Protein 5ZK0 (pdb70)

Secondary structure (P-SEA, 3-state):
cccccccbbbbbbbbcccccccccaaaaaaaaaaaaaabbbbbbbccccccccccccccbbbbbbbbccccccaaaaaaaaaaaaccccccbbbbbbbccccccccccccccccccaaaaaaaaaaacccccbbbbbbbbccccaaaaaaccccccccccaaaaaaaaaaaaaaaaccaaaaaaaaaacccc/cccccccbbbbbbbbcccccccccaaaaaaaaaaaaaabbbbbbbccccccccccccccbbbbbbbbccccccaaaaaaaaaaaaccccccbbbbbbbccccccccccccccccccaaaaaaaaaaacccccbbbbcccccccccccaaaaaaaccccccccccaaaaaaaaaaaaaaacccaaaaaaaaaacccc

CATH classification: 3.40.50.1470

Organism: Vibrio cholerae serotype O1 (strain ATCC 39315 / El Tor Inaba N16961) (NCBI:txid243277)

Solvent-accessible surface area: 17073 Å² total

Nearest PDB structures (foldseek):
  5zk0-assembly1_A  TM=1.005E+00  e=2.566E-42  Vibrio cholerae O1 biovar El Tor str. N16961
  5zk0-assembly2_B  TM=9.963E-01  e=8.765E-40  Vibrio cholerae O1 biovar El Tor str. N16961
  5ekt-assembly1_A  TM=9.700E-01  e=1.535E-37  Vibrio cholerae O1 biovar El Tor str. N16961
  5ike-assembly1_A  TM=9.785E-01  e=1.970E-36  Vibrio cholerae O1 biovar El Tor str. N16961
  4p7b-assembly1_A  TM=9.782E-01  e=2.035E-31  Salmonella enterica subsp. enterica serovar Typhimurium str. LT2

Foldseek 3Di:
DPLQQAQEEEFEAEDDPLQPQFLFRLRVLLVVVLCVVQVHDWDDDVQLQFTKDWGQALNDTHIYTYHNLGQLQLQSSVLSVCVVVVNALSNYEYEGEDAPADQPAKAKDFFDDPNPRSSLVNNCVSNVNGRGHMYIYQYHYDDVCVVRRSDHDPPVSVVSVNNSVLLSVLVSCCNNPNDVVSNVVRVCRVPD/DPDQQAQEEEFEAEDDDLQPQFLFRLSVLLLVVLCVVQVHDWDDDVQLQFTKDWGDADNGIHIYTYHNCHQLQLQSSVLSVCVVVVHALSNYEYEGEAQPADQLAKAKDFFDDDNPRSSLVNNCVSNVNNRGHMYIYLYHYHDPDPVCVVCRRSDHDPPVSVVSVNNSVLLSVLVSCCVVPNDVVSNVVNVCRVVD

Radius of gyration: 23.36 Å; Cα contacts (8 Å, |Δi|>4)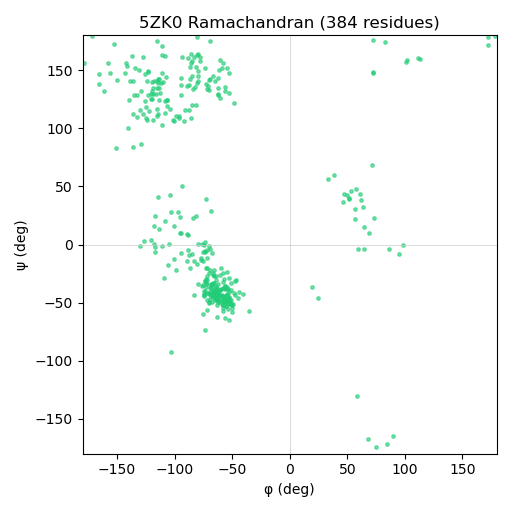: 849; chains: 2; bounding box: 41×72×65 Å

InterPro domains:
  IPR001328 Peptidyl-tRNA hydrolase [MF_00083] (5-184)
  IPR001328 Peptidyl-tRNA hydrolase [PF01195] (7-191)
  IPR001328 Peptidyl-tRNA hydrolase [PTHR17224] (5-188)
  IPR001328 Peptidyl-tRNA hydrolase [TIGR00447] (6-176)
  IPR001328 Peptidyl-tRNA hydrolase [cd00462] (7-179)
  IPR018171 Peptidyl-tRNA hydrolase, conserved site [PS01195] (18-31)
  IPR018171 Peptidyl-tRNA hydrolase, conserved site [PS01196] (112-122)
  IPR036416 Peptidyl-tRNA hydrolase superfamily [G3DSA:3.40.50.1470] (1-196)
  IPR036416 Peptidyl-tRNA hydrolase superfamily [SSF53178] (5-194)

Structure (mmCIF, N/CA/C/O backbone):
data_5ZK0
#
_entry.id   5ZK0
#
_cell.length_a   36.709
_cell.length_b   117.491
_cell.length_c   201.618
_cell.angle_alpha   90.00
_cell.angle_beta   90.00
_cell.angle_gamma   90.00
#
_symmetry.space_group_name_H-M   'C 2 2 21'
#
loop_
_entity.id
_entity.type
_entity.pdbx_description
1 polymer 'Peptidyl-tRNA hydrolase'
2 non-polymer 'SODIUM ION'
3 water water
#
loop_
_atom_site.group_PDB
_atom_site.id
_atom_site.type_symbol
_atom_site.label_atom_id
_atom_site.label_alt_id
_atom_site.label_comp_id
_atom_site.label_asym_id
_atom_site.label_entity_id
_atom_site.label_seq_id
_atom_site.pdbx_PDB_ins_code
_atom_site.Cartn_x
_atom_site.Cartn_y
_atom_site.Cartn_z
_atom_site.occupancy
_atom_site.B_iso_or_equiv
_atom_site.auth_seq_id
_atom_site.auth_comp_id
_atom_site.auth_asym_id
_atom_site.auth_atom_id
_atom_site.pdbx_PDB_model_num
ATOM 1 N N . MET A 1 3 ? 1.036 -25.812 8.507 1.00 67.91 1 MET A N 1
ATOM 2 C CA . MET A 1 3 ? 2.220 -24.932 8.248 1.00 70.02 1 MET A CA 1
ATOM 3 C C . MET A 1 3 ? 1.877 -23.774 7.296 1.00 72.92 1 MET A C 1
ATOM 4 O O . MET A 1 3 ? 2.243 -22.622 7.554 1.00 74.67 1 MET A O 1
ATOM 6 N N . VAL A 1 4 ? 1.186 -24.091 6.197 1.00 67.84 2 VAL A N 1
ATOM 7 C CA . VAL A 1 4 ? 0.791 -23.100 5.196 1.00 64.98 2 VAL A CA 1
ATOM 8 C C . VAL A 1 4 ? -0.716 -23.220 4.897 1.00 63.28 2 VAL A C 1
ATOM 9 O O . VAL A 1 4 ? -1.140 -23.902 3.953 1.00 64.69 2 VAL A O 1
ATOM 13 N N . SER A 1 5 ? -1.518 -22.539 5.708 1.00 56.89 3 SER A N 1
ATOM 14 C CA . SER A 1 5 ? -2.958 -22.482 5.496 1.00 53.99 3 SER A CA 1
ATOM 15 C C . SER A 1 5 ? -3.328 -21.618 4.273 1.00 50.04 3 SER A C 1
ATOM 16 O O . SER A 1 5 ? -4.486 -21.649 3.849 1.00 50.12 3 SER A O 1
ATOM 19 N N . GLN A 1 6 ? -2.384 -20.853 3.702 1.00 43.75 4 GLN A N 1
ATOM 20 C CA . GLN A 1 6 ? -2.681 -20.112 2.447 1.00 43.64 4 GLN A CA 1
ATOM 21 C C . GLN A 1 6 ? -1.564 -20.191 1.380 1.00 40.29 4 GLN A C 1
ATOM 22 O O . GLN A 1 6 ? -0.746 -19.273 1.275 1.00 43.55 4 GLN A O 1
ATOM 28 N N . PRO A 1 7 ? -1.541 -21.270 0.570 1.00 36.16 5 PRO A N 1
ATOM 29 C CA . PRO A 1 7 ? -0.435 -21.465 -0.399 1.00 35.75 5 PRO A CA 1
ATOM 30 C C . PRO A 1 7 ? -0.329 -20.395 -1.515 1.00 34.93 5 PRO A C 1
ATOM 31 O O . PRO A 1 7 ? 0.767 -20.190 -2.046 1.00 35.35 5 PRO A O 1
ATOM 35 N N . ILE A 1 8 ? -1.453 -19.760 -1.876 1.00 31.60 6 ILE A N 1
ATOM 36 C CA . ILE A 1 8 ? -1.473 -18.644 -2.848 1.00 30.51 6 ILE A CA 1
ATOM 37 C C . ILE A 1 8 ? -1.890 -17.299 -2.208 1.00 31.21 6 ILE A C 1
ATOM 38 O O . ILE A 1 8 ? -3.023 -17.120 -1.742 1.00 29.51 6 ILE A O 1
ATOM 43 N N . LYS A 1 9 ? -0.942 -16.369 -2.147 1.00 32.84 7 LYS A N 1
ATOM 44 C CA . LYS A 1 9 ? -1.173 -15.062 -1.517 1.00 32.41 7 LYS A CA 1
ATOM 45 C C . LYS A 1 9 ? -1.241 -13.926 -2.542 1.00 30.18 7 LYS A C 1
ATOM 46 O O . LYS A 1 9 ? -1.921 -12.930 -2.293 1.00 25.06 7 LYS A O 1
ATOM 52 N N . LEU A 1 10 ? -0.542 -14.074 -3.683 1.00 29.15 8 LEU A N 1
ATOM 53 C CA . LEU A 1 10 ? -0.664 -13.120 -4.809 1.00 28.02 8 LEU A CA 1
ATOM 54 C C . LEU A 1 10 ? -1.178 -13.789 -6.072 1.00 27.02 8 LEU A C 1
ATOM 55 O O . LEU A 1 10 ? -0.700 -14.833 -6.464 1.00 28.53 8 LEU A O 1
ATOM 60 N N . LEU A 1 11 ? -2.128 -13.148 -6.728 1.00 27.61 9 LEU A N 1
ATOM 61 C CA . LEU A 1 11 ? -2.568 -13.552 -8.067 1.00 27.39 9 LEU A CA 1
ATOM 62 C C . LEU A 1 11 ? -2.350 -12.406 -9.058 1.00 26.66 9 LEU A C 1
ATOM 63 O O . LEU A 1 11 ? -2.892 -11.314 -8.857 1.00 25.97 9 LEU A O 1
ATOM 68 N N . VAL A 1 12 ? -1.623 -12.699 -10.140 1.00 24.37 10 VAL A N 1
ATOM 69 C CA . VAL A 1 12 ? -1.272 -11.743 -11.185 1.00 22.92 10 VAL A CA 1
ATOM 70 C C . VAL A 1 12 ? -1.920 -12.096 -12.508 1.00 22.39 10 VAL A C 1
ATOM 71 O O . VAL A 1 12 ? -1.996 -13.263 -12.867 1.00 22.25 10 VAL A O 1
ATOM 75 N N . GLY A 1 13 ? -2.354 -11.090 -13.256 1.00 22.46 11 GLY A N 1
ATOM 76 C CA . GLY A 1 13 ? -2.865 -11.326 -14.603 1.00 23.74 11 GLY A CA 1
ATOM 77 C C . GLY A 1 13 ? -2.071 -10.517 -15.615 1.00 24.41 11 GLY A C 1
ATOM 78 O O . GLY A 1 13 ? -2.126 -9.298 -15.575 1.00 26.34 11 GLY A O 1
ATOM 79 N N . LEU A 1 14 ? -1.333 -11.174 -16.515 1.00 22.91 12 LEU A N 1
ATOM 80 C CA . LEU A 1 14 ? -0.478 -10.445 -17.450 1.00 22.44 12 LEU A CA 1
ATOM 81 C C . LEU A 1 14 ? -1.317 -9.869 -18.555 1.00 23.66 12 LEU A C 1
ATOM 82 O O . LEU A 1 14 ? -2.425 -10.342 -18.781 1.00 22.94 12 LEU A O 1
ATOM 87 N N . ALA A 1 15 ? -0.752 -8.874 -19.243 1.00 25.14 13 ALA A N 1
ATOM 88 C CA . ALA A 1 15 ? -1.487 -8.017 -20.162 1.00 26.65 13 ALA A CA 1
ATOM 89 C C . ALA A 1 15 ? -0.613 -6.894 -20.628 1.00 26.83 13 ALA A C 1
ATOM 90 O O . ALA A 1 15 ? 0.488 -6.696 -20.102 1.00 27.02 13 ALA A O 1
ATOM 92 N N . ASN A 1 16 ? -1.150 -6.158 -21.607 1.00 26.84 14 ASN A N 1
ATOM 93 C CA . ASN A 1 16 ? -0.625 -4.872 -22.070 1.00 27.12 14 ASN A CA 1
ATOM 94 C C . ASN A 1 16 ? -1.713 -3.811 -21.856 1.00 26.22 14 ASN A C 1
ATOM 95 O O . ASN A 1 16 ? -2.885 -4.074 -22.103 1.00 24.93 14 ASN A O 1
ATOM 100 N N . PRO A 1 17 ? -1.332 -2.598 -21.412 1.00 26.88 15 PRO A N 1
ATOM 101 C CA . PRO A 1 17 ? -2.308 -1.516 -21.150 1.00 25.67 15 PRO A CA 1
ATOM 102 C C . PRO A 1 17 ? -2.644 -0.699 -22.383 1.00 26.74 15 PRO A C 1
ATOM 103 O O . PRO A 1 17 ? -1.842 -0.624 -23.328 1.00 24.89 15 PRO A O 1
ATOM 107 N N . GLY A 1 18 ? -3.812 -0.070 -22.350 1.00 27.65 16 GLY A N 1
ATOM 108 C CA . GLY A 1 18 ? -4.130 0.943 -23.330 1.00 29.28 16 GLY A CA 1
ATOM 109 C C . GLY A 1 18 ? -5.042 0.373 -24.379 1.00 30.55 16 GLY A C 1
ATOM 110 O O . GLY A 1 18 ? -5.084 -0.862 -24.563 1.00 30.64 16 GLY A O 1
ATOM 111 N N . PRO A 1 19 ? -5.764 1.270 -25.085 1.00 31.51 17 PRO A N 1
ATOM 112 C CA . PRO A 1 19 ? -6.812 0.880 -26.028 1.00 33.47 17 PRO A CA 1
ATOM 113 C C . PRO A 1 19 ? -6.281 0.144 -27.239 1.00 34.16 17 PRO A C 1
ATOM 114 O O . PRO A 1 19 ? -7.009 -0.639 -27.833 1.00 35.43 17 PRO A O 1
ATOM 118 N N . GLU A 1 20 ? -5.016 0.360 -27.577 1.00 38.91 18 GLU A N 1
ATOM 119 C CA . GLU A 1 20 ? -4.410 -0.303 -28.741 1.00 41.25 18 GLU A CA 1
ATOM 120 C C . GLU A 1 20 ? -4.129 -1.808 -28.464 1.00 38.52 18 GLU A C 1
ATOM 121 O O . GLU A 1 20 ? -3.737 -2.553 -29.378 1.00 34.69 18 GLU A O 1
ATOM 127 N N . TYR A 1 21 ? -4.339 -2.236 -27.209 1.00 38.11 19 TYR A N 1
ATOM 128 C CA . TYR A 1 21 ? -4.262 -3.657 -26.802 1.00 35.53 19 TYR A CA 1
ATOM 129 C C . TYR A 1 21 ? -5.504 -4.182 -26.067 1.00 36.19 19 TYR A C 1
ATOM 130 O O . TYR A 1 21 ? -5.524 -5.324 -25.650 1.00 36.92 19 TYR A O 1
ATOM 139 N N . ALA A 1 22 ? -6.539 -3.365 -25.907 1.00 37.25 20 ALA A N 1
ATOM 140 C CA . ALA A 1 22 ? -7.743 -3.799 -25.197 1.00 39.40 20 ALA A CA 1
ATOM 141 C C . ALA A 1 22 ? -8.444 -4.975 -25.890 1.00 39.70 20 ALA A C 1
ATOM 142 O O . ALA A 1 22 ? -8.701 -4.930 -27.086 1.00 39.93 20 ALA A O 1
ATOM 144 N N . LYS A 1 23 ? -8.736 -6.015 -25.107 1.00 39.07 21 LYS A N 1
ATOM 145 C CA . LYS A 1 23 ? -9.513 -7.185 -25.533 1.00 38.09 21 LYS A CA 1
ATOM 146 C C . LYS A 1 23 ? -8.717 -8.095 -26.465 1.00 35.77 21 LYS A C 1
ATOM 147 O O . LYS A 1 23 ? -9.303 -8.881 -27.232 1.00 38.54 21 LYS A O 1
ATOM 151 N N . THR A 1 24 ? -7.390 -8.009 -26.392 1.00 30.55 22 THR A N 1
ATOM 152 C CA . THR A 1 24 ? -6.543 -8.877 -27.192 1.00 29.42 22 THR A CA 1
ATOM 153 C C . THR A 1 24 ? -6.146 -10.117 -26.422 1.00 28.07 22 THR A C 1
ATOM 154 O O . THR A 1 24 ? -6.211 -10.151 -25.187 1.00 27.91 22 THR A O 1
ATOM 158 N N . ARG A 1 25 ? -5.717 -11.124 -27.166 1.00 27.79 23 ARG A N 1
ATOM 159 C CA . ARG A 1 25 ? -5.575 -12.483 -26.635 1.00 29.65 23 ARG A CA 1
ATOM 160 C C . ARG A 1 25 ? -4.560 -12.517 -25.531 1.00 29.13 23 ARG A C 1
ATOM 161 O O . ARG A 1 25 ? -4.702 -13.281 -24.571 1.00 28.51 23 ARG A O 1
ATOM 169 N N . HIS A 1 26 ? -3.549 -11.668 -25.685 1.00 28.43 24 HIS A N 1
ATOM 170 C CA . HIS A 1 26 ? -2.411 -11.600 -24.795 1.00 26.96 24 HIS A CA 1
ATOM 171 C C . HIS A 1 26 ? -2.805 -10.953 -23.473 1.00 26.78 24 HIS A C 1
ATOM 172 O O . HIS A 1 26 ? -1.979 -10.906 -22.570 1.00 27.49 24 HIS A O 1
ATOM 179 N N . ASN A 1 27 ? -4.040 -10.447 -23.351 1.00 26.30 25 ASN A N 1
ATOM 180 C CA . ASN A 1 27 ? -4.557 -9.984 -22.049 1.00 27.24 25 ASN A CA 1
ATOM 181 C C . ASN A 1 27 ? -5.396 -10.998 -21.265 1.00 26.31 25 ASN A C 1
ATOM 182 O O . ASN A 1 27 ? -6.016 -10.641 -20.252 1.00 25.27 25 ASN A O 1
ATOM 187 N N . ALA A 1 28 ? -5.433 -12.250 -21.701 1.00 25.79 26 ALA A N 1
ATOM 188 C CA . ALA A 1 28 ? -6.363 -13.234 -21.080 1.00 26.61 26 ALA A CA 1
ATOM 189 C C . ALA A 1 28 ? -6.226 -13.302 -19.565 1.00 25.71 26 ALA A C 1
ATOM 190 O O . ALA A 1 28 ? -7.206 -13.251 -18.830 1.00 27.52 26 ALA A O 1
ATOM 192 N N . GLY A 1 29 ? -4.994 -13.403 -19.111 1.00 25.52 27 GLY A N 1
ATOM 193 C CA . GLY A 1 29 ? -4.685 -13.395 -17.682 1.00 26.94 27 GLY A CA 1
ATOM 194 C C . GLY A 1 29 ? -5.368 -12.288 -16.917 1.00 26.32 27 GLY A C 1
ATOM 195 O O . GLY A 1 29 ? -5.896 -12.511 -15.848 1.00 26.25 27 GLY A O 1
ATOM 196 N N . ALA A 1 30 ? -5.364 -11.092 -17.478 1.00 26.40 28 ALA A N 1
ATOM 197 C CA . ALA A 1 30 ? -5.999 -9.954 -16.837 1.00 26.50 28 ALA A CA 1
ATOM 198 C C . ALA A 1 30 ? -7.483 -10.206 -16.679 1.00 26.26 28 ALA A C 1
ATOM 199 O O . ALA A 1 30 ? -8.050 -9.911 -15.651 1.00 29.22 28 ALA A O 1
ATOM 201 N N . TRP A 1 31 ? -8.106 -10.783 -17.691 1.00 25.88 29 TRP A N 1
ATOM 202 C CA . TRP A 1 31 ? -9.553 -11.010 -17.666 1.00 25.22 29 TRP A CA 1
ATOM 203 C C . TRP A 1 31 ? -9.919 -11.820 -16.443 1.00 25.22 29 TRP A C 1
ATOM 204 O O . TRP A 1 31 ? -10.936 -11.549 -15.811 1.00 24.71 29 TRP A O 1
ATOM 215 N N . VAL A 1 32 ? -9.066 -12.783 -16.094 1.00 24.20 30 VAL A N 1
ATOM 216 C CA . VAL A 1 32 ? -9.298 -13.624 -14.911 1.00 24.60 30 VAL A CA 1
ATOM 217 C C . VAL A 1 32 ? -9.209 -12.827 -13.614 1.00 24.93 30 VAL A C 1
ATOM 218 O O . VAL A 1 32 ? -10.049 -12.981 -12.724 1.00 23.43 30 VAL A O 1
ATOM 222 N N . VAL A 1 33 ? -8.188 -11.989 -13.498 1.00 25.01 31 VAL A N 1
ATOM 223 C CA . VAL A 1 33 ? -8.105 -11.094 -12.353 1.00 25.45 31 VAL A CA 1
ATOM 224 C C . VAL A 1 33 ? -9.290 -10.155 -12.313 1.00 28.28 31 VAL A C 1
ATOM 225 O O . VAL A 1 33 ? -9.863 -9.965 -11.251 1.00 29.64 31 VAL A O 1
ATOM 229 N N . GLU A 1 34 ? -9.675 -9.584 -13.453 1.00 33.75 32 GLU A N 1
ATOM 230 C CA . GLU A 1 34 ? -10.809 -8.619 -13.488 1.00 39.51 32 GLU A CA 1
ATOM 231 C C . GLU A 1 34 ? -12.069 -9.250 -12.898 1.00 37.35 32 GLU A C 1
ATOM 232 O O . GLU A 1 34 ? -12.729 -8.675 -12.034 1.00 38.61 32 GLU A O 1
ATOM 238 N N . GLU A 1 35 ? -12.357 -10.450 -13.390 1.00 35.41 33 GLU A N 1
ATOM 239 C CA . GLU A 1 35 ? -13.545 -11.221 -13.078 1.00 34.32 33 GLU A CA 1
ATOM 240 C C . GLU A 1 35 ? -13.593 -11.581 -11.597 1.00 32.75 33 GLU A C 1
ATOM 241 O O . GLU A 1 35 ? -14.483 -11.150 -10.867 1.00 37.69 33 GLU A O 1
ATOM 247 N N . LEU A 1 36 ? -12.625 -12.345 -11.134 1.00 30.37 34 LEU A N 1
ATOM 248 C CA . LEU A 1 36 ? -12.484 -12.615 -9.715 1.00 29.89 34 LEU A CA 1
ATOM 249 C C . LEU A 1 36 ? -12.671 -11.353 -8.845 1.00 29.86 34 LEU A C 1
ATOM 250 O O . LEU A 1 36 ? -13.271 -11.420 -7.794 1.00 30.20 34 LEU A O 1
ATOM 255 N N . ALA A 1 37 ? -12.145 -10.207 -9.265 1.00 31.37 35 ALA A N 1
ATOM 256 C CA . ALA A 1 37 ? -12.280 -8.970 -8.471 1.00 31.44 35 ALA A CA 1
ATOM 257 C C . ALA A 1 37 ? -13.694 -8.409 -8.549 1.00 31.15 35 ALA A C 1
ATOM 258 O O . ALA A 1 37 ? -14.210 -7.906 -7.557 1.00 29.93 35 ALA A O 1
ATOM 260 N N . ARG A 1 38 ? -14.279 -8.466 -9.740 1.00 30.33 36 ARG A N 1
ATOM 261 C CA . ARG A 1 38 ? -15.657 -8.059 -9.958 1.00 33.13 36 ARG A CA 1
ATOM 262 C C . ARG A 1 38 ? -16.587 -8.837 -9.004 1.00 32.18 36 ARG A C 1
ATOM 263 O O . ARG A 1 38 ? -17.329 -8.259 -8.237 1.00 30.82 36 ARG A O 1
ATOM 271 N N . ILE A 1 39 ? -16.462 -10.148 -9.032 1.00 33.78 37 ILE A N 1
ATOM 272 C CA . ILE A 1 39 ? -17.218 -11.055 -8.190 1.00 37.89 37 ILE A CA 1
ATOM 273 C C . ILE A 1 39 ? -17.064 -10.785 -6.685 1.00 39.87 37 ILE A C 1
ATOM 274 O O . ILE A 1 39 ? -17.986 -11.067 -5.921 1.00 42.64 37 ILE A O 1
ATOM 279 N N . HIS A 1 40 ? -15.926 -10.261 -6.236 1.00 40.48 38 HIS A N 1
ATOM 280 C CA . HIS A 1 40 ? -15.826 -9.834 -4.819 1.00 42.12 38 HIS A CA 1
ATOM 281 C C . HIS A 1 40 ? -15.924 -8.312 -4.603 1.00 42.30 38 HIS A C 1
ATOM 282 O O . HIS A 1 40 ? -15.374 -7.780 -3.619 1.00 36.72 38 HIS A O 1
ATOM 289 N N . ASN A 1 41 ? -16.631 -7.611 -5.494 1.00 41.88 39 ASN A N 1
ATOM 290 C CA . ASN A 1 41 ? -16.847 -6.166 -5.314 1.00 46.81 39 ASN A CA 1
ATOM 291 C C . ASN A 1 41 ? -15.583 -5.354 -4.959 1.00 48.17 39 ASN A C 1
ATOM 292 O O . ASN A 1 41 ? -15.610 -4.503 -4.071 1.00 46.93 39 ASN A O 1
ATOM 297 N N . VAL A 1 42 ? -14.475 -5.638 -5.633 1.00 48.14 40 VAL A N 1
ATOM 298 C CA . VAL A 1 42 ? -13.315 -4.775 -5.561 1.00 45.04 40 VAL A CA 1
ATOM 299 C C . VAL A 1 42 ? -12.984 -4.158 -6.922 1.00 44.12 40 VAL A C 1
ATOM 300 O O . VAL A 1 42 ? -12.892 -4.838 -7.938 1.00 43.00 40 VAL A O 1
ATOM 304 N N . THR A 1 43 ? -12.821 -2.847 -6.917 1.00 45.32 41 THR A N 1
ATOM 305 C CA . THR A 1 43 ? -12.291 -2.127 -8.058 1.00 45.77 41 THR A CA 1
ATOM 306 C C . THR A 1 43 ? -10.793 -2.072 -7.925 1.00 40.75 41 THR A C 1
ATOM 307 O O . THR A 1 43 ? -10.289 -1.778 -6.849 1.00 37.20 41 THR A O 1
ATOM 311 N N . LEU A 1 44 ? -10.088 -2.307 -9.023 1.00 39.69 42 LEU A N 1
ATOM 312 C CA . LEU A 1 44 ? -8.636 -2.169 -9.026 1.00 41.23 42 LEU A CA 1
ATOM 313 C C . LEU A 1 44 ? -8.189 -0.708 -9.184 1.00 43.14 42 LEU A C 1
ATOM 314 O O . LEU A 1 44 ? -8.753 0.045 -10.002 1.00 42.31 42 LEU A O 1
ATOM 319 N N . LYS A 1 45 ? -7.163 -0.331 -8.418 1.00 43.90 43 LYS A N 1
ATOM 320 C CA . LYS A 1 45 ? -6.553 1.000 -8.503 1.00 45.65 43 LYS A CA 1
ATOM 321 C C . LYS A 1 45 ? -5.151 0.888 -9.025 1.00 42.95 43 LYS A C 1
ATOM 322 O O . LYS A 1 45 ? -4.440 -0.026 -8.640 1.00 37.79 43 LYS A O 1
ATOM 328 N N . ASN A 1 46 ? -4.736 1.849 -9.849 1.00 44.05 44 ASN A N 1
ATOM 329 C CA . ASN A 1 46 ? -3.324 2.001 -10.184 1.00 44.84 44 ASN A CA 1
ATOM 330 C C . ASN A 1 46 ? -2.560 2.371 -8.937 1.00 41.99 44 ASN A C 1
ATOM 331 O O . ASN A 1 46 ? -3.045 3.117 -8.112 1.00 46.28 44 ASN A O 1
ATOM 336 N N . GLU A 1 47 ? -1.371 1.817 -8.798 1.00 42.11 45 GLU A N 1
ATOM 337 C CA . GLU A 1 47 ? -0.496 2.091 -7.677 1.00 42.17 45 GLU A CA 1
ATOM 338 C C . GLU A 1 47 ? 0.933 2.184 -8.210 1.00 40.07 45 GLU A C 1
ATOM 339 O O . GLU A 1 47 ? 1.561 1.154 -8.435 1.00 33.96 45 GLU A O 1
ATOM 345 N N . PRO A 1 48 ? 1.454 3.415 -8.403 1.00 41.57 46 PRO A N 1
ATOM 346 C CA . PRO A 1 48 ? 2.743 3.651 -9.054 1.00 41.49 46 PRO A CA 1
ATOM 347 C C . PRO A 1 48 ? 3.902 2.853 -8.507 1.00 38.76 46 PRO A C 1
ATOM 348 O O . PRO A 1 48 ? 4.788 2.486 -9.260 1.00 39.54 46 PRO A O 1
ATOM 352 N N . LYS A 1 49 ? 3.889 2.588 -7.209 1.00 38.38 47 LYS A N 1
ATOM 353 C CA . LYS A 1 49 ? 4.995 1.921 -6.550 1.00 39.14 47 LYS A CA 1
ATOM 354 C C . LYS A 1 49 ? 5.048 0.448 -6.920 1.00 36.08 47 LYS A C 1
ATOM 355 O O . LYS A 1 49 ? 6.084 -0.207 -6.747 1.00 35.73 47 LYS A O 1
ATOM 361 N N . PHE A 1 50 ? 3.910 -0.062 -7.387 1.00 31.16 48 PHE A N 1
ATOM 362 C CA . PHE A 1 50 ? 3.765 -1.439 -7.842 1.00 31.63 48 PHE A CA 1
ATOM 363 C C . PHE A 1 50 ? 3.560 -1.564 -9.376 1.00 32.41 48 PHE A C 1
ATOM 364 O O . PHE A 1 50 ? 3.437 -2.664 -9.915 1.00 32.03 48 PHE A O 1
ATOM 372 N N . PHE A 1 51 ? 3.516 -0.434 -10.070 1.00 32.41 49 PHE A N 1
ATOM 373 C CA . PHE A 1 51 ? 3.592 -0.400 -11.523 1.00 32.46 49 PHE A CA 1
ATOM 374 C C . PHE A 1 51 ? 2.449 -1.151 -12.142 1.00 30.70 49 PHE A C 1
ATOM 375 O O . PHE A 1 51 ? 2.641 -1.908 -13.089 1.00 33.27 49 PHE A O 1
ATOM 383 N N . GLY A 1 52 ? 1.254 -0.959 -11.609 1.00 28.07 50 GLY A N 1
ATOM 384 C CA . GLY A 1 52 ? 0.091 -1.666 -12.136 1.00 28.53 50 GLY A CA 1
ATOM 385 C C . GLY A 1 52 ? -1.166 -1.491 -11.313 1.00 27.70 50 GLY A C 1
ATOM 386 O O . GLY A 1 52 ? -1.129 -0.822 -10.291 1.00 25.39 50 GLY A O 1
ATOM 387 N N . LEU A 1 53 ? -2.264 -2.096 -11.773 1.00 27.73 51 LEU A N 1
ATOM 388 C CA . LEU A 1 53 ? -3.562 -2.045 -11.088 1.00 31.60 51 LEU A CA 1
ATOM 389 C C . LEU A 1 53 ? -3.588 -3.078 -9.968 1.00 35.79 51 LEU A C 1
ATOM 390 O O . LEU A 1 53 ? -3.429 -4.267 -10.235 1.00 35.72 51 LEU A O 1
ATOM 395 N N . THR A 1 54 ? -3.774 -2.644 -8.721 1.00 39.36 52 THR A N 1
ATOM 396 C CA . THR A 1 54 ? -3.810 -3.584 -7.598 1.00 41.23 52 THR A CA 1
ATOM 397 C C . THR A 1 54 ? -5.148 -3.658 -6.893 1.00 43.08 52 THR A C 1
ATOM 398 O O . THR A 1 54 ? -6.076 -2.924 -7.227 1.00 45.56 52 THR A O 1
ATOM 402 N N . GLY A 1 55 ? -5.233 -4.584 -5.931 1.00 42.13 53 GLY A N 1
ATOM 403 C CA . GLY A 1 55 ? -6.456 -4.856 -5.185 1.00 39.69 53 GLY A CA 1
ATOM 404 C C . GLY A 1 55 ? -6.232 -5.930 -4.134 1.00 39.73 53 GLY A C 1
ATOM 405 O O . GLY A 1 55 ? -5.322 -6.746 -4.238 1.00 37.13 53 GLY A O 1
ATOM 406 N N . ARG A 1 56 ? -7.071 -5.913 -3.107 1.00 40.87 54 ARG A N 1
ATOM 407 C CA . ARG A 1 56 ? -6.984 -6.846 -1.988 1.00 39.37 54 ARG A CA 1
ATOM 408 C C . ARG A 1 56 ? -8.360 -7.468 -1.915 1.00 38.06 54 ARG A C 1
ATOM 409 O O . ARG A 1 56 ? -9.352 -6.749 -1.848 1.00 37.62 54 ARG A O 1
ATOM 413 N N . LEU A 1 57 ? -8.443 -8.787 -1.989 1.00 35.65 55 LEU A N 1
ATOM 414 C CA . LEU A 1 57 ? -9.738 -9.441 -1.971 1.00 35.20 55 LEU A CA 1
ATOM 415 C C . LEU A 1 57 ? -9.873 -10.271 -0.720 1.00 36.93 55 LEU A C 1
ATOM 416 O O . LEU A 1 57 ? -8.928 -10.939 -0.324 1.00 36.39 55 LEU A O 1
ATOM 421 N N . LEU A 1 58 ? -11.052 -10.230 -0.105 1.00 41.71 56 LEU A N 1
ATOM 422 C CA . LEU A 1 58 ? -11.372 -11.080 1.037 1.00 42.95 56 LEU A CA 1
ATOM 423 C C . LEU A 1 58 ? -12.204 -12.255 0.557 1.00 42.50 56 LEU A C 1
ATOM 424 O O . LEU A 1 58 ? -13.386 -12.091 0.229 1.00 42.51 56 LEU A O 1
ATOM 429 N N . ILE A 1 59 ? -11.574 -13.429 0.504 1.00 42.88 57 ILE A N 1
ATOM 430 C CA . ILE A 1 59 ? -12.221 -14.683 0.087 1.00 43.20 57 ILE A CA 1
ATOM 431 C C . ILE A 1 59 ? -12.061 -15.698 1.199 1.00 45.67 57 ILE A C 1
ATOM 432 O O . ILE A 1 59 ? -10.939 -15.925 1.668 1.00 48.82 57 ILE A O 1
ATOM 437 N N . ASN A 1 60 ? -13.158 -16.323 1.619 1.00 47.26 58 ASN A N 1
ATOM 438 C CA . ASN A 1 60 ? -13.080 -17.285 2.701 1.00 51.89 58 ASN A CA 1
ATOM 439 C C . ASN A 1 60 ? -12.343 -16.640 3.889 1.00 51.70 58 ASN A C 1
ATOM 440 O O . ASN A 1 60 ? -11.496 -17.283 4.552 1.00 45.10 58 ASN A O 1
ATOM 445 N N . SER A 1 61 ? -12.651 -15.357 4.118 1.00 51.21 59 SER A N 1
ATOM 446 C CA . SER A 1 61 ? -11.976 -14.525 5.132 1.00 54.24 59 SER A CA 1
ATOM 447 C C . SER A 1 61 ? -10.413 -14.602 5.172 1.00 53.32 59 SER A C 1
ATOM 448 O O . SER A 1 61 ? -9.815 -14.545 6.241 1.00 48.62 59 SER A O 1
ATOM 451 N N . GLN A 1 62 ? -9.781 -14.721 3.994 1.00 57.33 60 GLN A N 1
ATOM 452 C CA . GLN A 1 62 ? -8.314 -14.611 3.806 1.00 52.59 60 GLN A CA 1
ATOM 453 C C . GLN A 1 62 ? -8.046 -13.502 2.791 1.00 49.41 60 GLN A C 1
ATOM 454 O O . GLN A 1 62 ? -8.854 -13.290 1.887 1.00 47.93 60 GLN A O 1
ATOM 460 N N . GLU A 1 63 ? -6.919 -12.809 2.924 1.00 46.35 61 GLU A N 1
ATOM 461 C CA . GLU A 1 63 ? -6.536 -11.776 1.950 1.00 44.35 61 GLU A CA 1
ATOM 462 C C . GLU A 1 63 ? -5.813 -12.396 0.759 1.00 39.21 61 GLU A C 1
ATOM 463 O O . GLU A 1 63 ? -4.774 -13.028 0.918 1.00 39.28 61 GLU A O 1
ATOM 469 N N . LEU A 1 64 ? -6.380 -12.218 -0.433 1.00 35.05 62 LEU A N 1
ATOM 470 C CA . LEU A 1 64 ? -5.710 -12.551 -1.677 1.00 32.58 62 LEU A CA 1
ATOM 471 C C . LEU A 1 64 ? -5.491 -11.256 -2.435 1.00 31.80 62 LEU A C 1
ATOM 472 O O . LEU A 1 64 ? -6.457 -10.622 -2.837 1.00 34.62 62 LEU A O 1
ATOM 477 N N . ARG A 1 65 ? -4.228 -10.890 -2.655 1.00 29.46 63 ARG A N 1
ATOM 478 C CA . ARG A 1 65 ? -3.873 -9.688 -3.361 1.00 29.02 63 ARG A CA 1
ATOM 479 C C . ARG A 1 65 ? -3.834 -9.999 -4.835 1.00 28.63 63 ARG A C 1
ATOM 480 O O . ARG A 1 65 ? -3.417 -11.086 -5.231 1.00 28.38 63 ARG A O 1
ATOM 488 N N . VAL A 1 66 ? -4.279 -9.049 -5.654 1.00 26.41 64 VAL A N 1
ATOM 489 C CA . VAL A 1 66 ? -4.322 -9.236 -7.091 1.00 25.17 64 VAL A CA 1
ATOM 490 C C . VAL A 1 66 ? -3.613 -8.088 -7.780 1.00 24.68 64 VAL A C 1
ATOM 491 O O . VAL A 1 66 ? -3.427 -7.033 -7.199 1.00 27.27 64 VAL A O 1
ATOM 495 N N . LEU A 1 67 ? -3.226 -8.287 -9.026 1.00 24.33 65 LEU A N 1
ATOM 496 C CA . LEU A 1 67 ? -2.377 -7.345 -9.740 1.00 23.01 65 LEU A CA 1
ATOM 497 C C . LEU A 1 67 ? -2.438 -7.547 -11.234 1.00 23.10 65 LEU A C 1
ATOM 498 O O . LEU A 1 67 ? -2.327 -8.675 -11.725 1.00 22.86 65 LEU A O 1
ATOM 503 N N . ILE A 1 68 ? -2.613 -6.455 -11.964 1.00 23.98 66 ILE A N 1
ATOM 504 C CA . ILE A 1 68 ? -2.475 -6.468 -13.416 1.00 23.82 66 ILE A CA 1
ATOM 505 C C . ILE A 1 68 ? -1.447 -5.418 -13.771 1.00 23.34 66 ILE A C 1
ATOM 506 O O . ILE A 1 68 ? -1.722 -4.224 -13.662 1.00 22.21 66 ILE A O 1
ATOM 511 N N . PRO A 1 69 ? -0.253 -5.859 -14.173 1.00 23.97 67 PRO A N 1
ATOM 512 C CA . PRO A 1 69 ? 0.799 -4.905 -14.451 1.00 24.00 67 PRO A CA 1
ATOM 513 C C . PRO A 1 69 ? 0.451 -3.937 -15.594 1.00 25.28 67 PRO A C 1
ATOM 514 O O . PRO A 1 69 ? -0.314 -4.291 -16.479 1.00 24.85 67 PRO A O 1
ATOM 518 N N . THR A 1 70 ? 1.007 -2.720 -15.530 1.00 25.60 68 THR A N 1
ATOM 519 C CA . THR A 1 70 ? 0.895 -1.733 -16.587 1.00 25.53 68 THR A CA 1
ATOM 520 C C . THR A 1 70 ? 2.276 -1.439 -17.149 1.00 25.01 68 THR A C 1
ATOM 521 O O . THR A 1 70 ? 2.520 -0.402 -17.769 1.00 24.39 68 THR A O 1
ATOM 525 N N . THR A 1 71 ? 3.162 -2.414 -16.977 1.00 24.56 69 THR A N 1
ATOM 526 C CA . THR A 1 71 ? 4.554 -2.334 -17.392 1.00 24.13 69 THR A CA 1
ATOM 527 C C . THR A 1 71 ? 4.775 -2.532 -18.906 1.00 24.31 69 THR A C 1
ATOM 528 O O . THR A 1 71 ? 5.862 -2.236 -19.435 1.00 23.67 69 THR A O 1
ATOM 532 N N . PHE A 1 72 ? 3.717 -2.976 -19.587 1.00 24.09 70 PHE A N 1
ATOM 533 C CA . PHE A 1 72 ? 3.776 -3.759 -20.828 1.00 24.10 70 PHE A CA 1
ATOM 534 C C . PHE A 1 72 ? 4.241 -5.166 -20.577 1.00 24.16 70 PHE A C 1
ATOM 535 O O . PHE A 1 72 ? 4.987 -5.419 -19.645 1.00 23.98 70 PHE A O 1
ATOM 543 N N . ALA A 1 73 ? 3.734 -6.091 -21.384 1.00 25.67 71 ALA A N 1
ATOM 544 C CA . ALA A 1 73 ? 3.811 -7.523 -21.069 1.00 25.89 71 ALA A CA 1
ATOM 545 C C . ALA A 1 73 ? 5.222 -7.989 -20.748 1.00 26.20 71 ALA A C 1
ATOM 546 O O . ALA A 1 73 ? 5.461 -8.595 -19.707 1.00 24.97 71 ALA A O 1
ATOM 548 N N . ASN A 1 74 ? 6.158 -7.661 -21.621 1.00 27.09 72 ASN A N 1
ATOM 549 C CA . ASN A 1 74 ? 7.539 -8.147 -21.490 1.00 28.07 72 ASN A CA 1
ATOM 550 C C . ASN A 1 74 ? 8.280 -7.537 -20.310 1.00 27.90 72 ASN A C 1
ATOM 551 O O . ASN A 1 74 ? 9.410 -7.933 -20.023 1.00 28.29 72 ASN A O 1
ATOM 556 N N . LEU A 1 75 ? 7.637 -6.606 -19.606 1.00 27.59 73 LEU A N 1
ATOM 557 C CA . LEU A 1 75 ? 8.234 -5.989 -18.421 1.00 28.97 73 LEU A CA 1
ATOM 558 C C . LEU A 1 75 ? 7.447 -6.256 -17.150 1.00 29.16 73 LEU A C 1
ATOM 559 O O . LEU A 1 75 ? 7.681 -5.608 -16.128 1.00 31.43 73 LEU A O 1
ATOM 564 N N . SER A 1 76 ? 6.556 -7.249 -17.212 1.00 27.87 74 SER A N 1
ATOM 565 C CA . SER A 1 76 ? 5.676 -7.633 -16.101 1.00 26.29 74 SER A CA 1
ATOM 566 C C . SER A 1 76 ? 6.418 -7.948 -14.796 1.00 27.63 74 SER A C 1
ATOM 567 O O . SER A 1 76 ? 5.842 -7.858 -13.697 1.00 25.70 74 SER A O 1
ATOM 570 N N . GLY A 1 77 ? 7.690 -8.323 -14.903 1.00 28.27 75 GLY A N 1
ATOM 571 C CA . GLY A 1 77 ? 8.411 -8.825 -13.740 1.00 29.52 75 GLY A CA 1
ATOM 572 C C . GLY A 1 77 ? 8.580 -7.793 -12.651 1.00 29.54 75 GLY A C 1
ATOM 573 O O . GLY A 1 77 ? 8.619 -8.114 -11.473 1.00 28.97 75 GLY A O 1
ATOM 574 N N . LYS A 1 78 ? 8.665 -6.551 -13.040 1.00 31.62 76 LYS A N 1
ATOM 575 C CA . LYS A 1 78 ? 8.956 -5.493 -12.132 1.00 31.74 76 LYS A CA 1
ATOM 576 C C . LYS A 1 78 ? 7.762 -5.132 -11.303 1.00 30.16 76 LYS A C 1
ATOM 577 O O . LYS A 1 78 ? 7.885 -4.833 -10.168 1.00 31.64 76 LYS A O 1
ATOM 583 N N . ALA A 1 79 ? 6.595 -5.194 -11.876 1.00 27.97 77 ALA A N 1
ATOM 584 C CA . ALA A 1 79 ? 5.402 -4.988 -11.071 1.00 26.15 77 ALA A CA 1
ATOM 585 C C . ALA A 1 79 ? 5.318 -6.099 -10.028 1.00 26.37 77 ALA A C 1
ATOM 586 O O . ALA A 1 79 ? 5.145 -5.862 -8.839 1.00 24.43 77 ALA A O 1
ATOM 588 N N . ILE A 1 80 ? 5.502 -7.326 -10.478 1.00 29.03 78 ILE A N 1
ATOM 589 C CA . ILE A 1 80 ? 5.275 -8.468 -9.619 1.00 30.49 78 ILE A CA 1
ATOM 590 C C . ILE A 1 80 ? 6.232 -8.462 -8.447 1.00 30.35 78 ILE A C 1
ATOM 591 O O . ILE A 1 80 ? 5.809 -8.673 -7.302 1.00 31.89 78 ILE A O 1
ATOM 596 N N . ALA A 1 81 ? 7.506 -8.188 -8.733 1.00 30.38 79 ALA A N 1
ATOM 597 C CA . ALA A 1 81 ? 8.566 -8.134 -7.713 1.00 30.35 79 ALA A CA 1
ATOM 598 C C . ALA A 1 81 ? 8.374 -6.992 -6.733 1.00 31.67 79 ALA A C 1
ATOM 599 O O . ALA A 1 81 ? 8.521 -7.201 -5.536 1.00 36.52 79 ALA A O 1
ATOM 601 N N . ALA A 1 82 ? 8.028 -5.795 -7.226 1.00 31.37 80 ALA A N 1
ATOM 602 C CA . ALA A 1 82 ? 7.752 -4.657 -6.362 1.00 29.77 80 ALA A CA 1
ATOM 603 C C . ALA A 1 82 ? 6.713 -5.017 -5.345 1.00 31.61 80 ALA A C 1
ATOM 604 O O . ALA A 1 82 ? 6.897 -4.734 -4.162 1.00 32.67 80 ALA A O 1
ATOM 606 N N . LEU A 1 83 ? 5.624 -5.652 -5.787 1.00 31.03 81 LEU A N 1
ATOM 607 C CA . LEU A 1 83 ? 4.515 -5.970 -4.867 1.00 32.32 81 LEU A CA 1
ATOM 608 C C . LEU A 1 83 ? 4.870 -7.137 -3.951 1.00 33.21 81 LEU A C 1
ATOM 609 O O . LEU A 1 83 ? 4.628 -7.097 -2.757 1.00 31.43 81 LEU A O 1
ATOM 614 N N . ALA A 1 84 ? 5.482 -8.172 -4.494 1.00 36.16 82 ALA A N 1
ATOM 615 C CA . ALA A 1 84 ? 5.830 -9.302 -3.648 1.00 37.99 82 ALA A CA 1
ATOM 616 C C . ALA A 1 84 ? 6.899 -8.911 -2.610 1.00 39.47 82 ALA A C 1
ATOM 617 O O . ALA A 1 84 ? 6.778 -9.287 -1.444 1.00 42.07 82 ALA A O 1
ATOM 619 N N . ASN A 1 85 ? 7.926 -8.153 -3.005 1.00 36.68 83 ASN A N 1
ATOM 620 C CA . ASN A 1 85 ? 8.911 -7.672 -2.009 1.00 38.25 83 ASN A CA 1
ATOM 621 C C . ASN A 1 85 ? 8.280 -6.800 -0.936 1.00 36.90 83 ASN A C 1
ATOM 622 O O . ASN A 1 85 ? 8.630 -6.913 0.222 1.00 37.28 83 ASN A O 1
ATOM 627 N N . PHE A 1 86 ? 7.340 -5.942 -1.308 1.00 38.02 84 PHE A N 1
ATOM 628 C CA . PHE A 1 86 ? 6.658 -5.134 -0.318 1.00 39.74 84 PHE A CA 1
ATOM 629 C C . PHE A 1 86 ? 6.036 -6.082 0.709 1.00 42.03 84 PHE A C 1
ATOM 630 O O . PHE A 1 86 ? 6.456 -6.088 1.861 1.00 42.48 84 PHE A O 1
ATOM 638 N N . TYR A 1 87 ? 5.099 -6.938 0.306 1.00 42.56 85 TYR A N 1
ATOM 639 C CA . TYR A 1 87 ? 4.467 -7.832 1.282 1.00 40.95 85 TYR A CA 1
ATOM 640 C C . TYR A 1 87 ? 5.268 -9.155 1.577 1.00 43.60 85 TYR A C 1
ATOM 641 O O . TYR A 1 87 ? 4.702 -10.132 2.085 1.00 42.85 85 TYR A O 1
ATOM 650 N N . GLN A 1 88 ? 6.583 -9.165 1.323 1.00 47.72 86 GLN A N 1
ATOM 651 C CA . GLN A 1 88 ? 7.461 -10.365 1.525 1.00 52.95 86 GLN A CA 1
ATOM 652 C C . GLN A 1 88 ? 6.757 -11.686 1.127 1.00 54.35 86 GLN A C 1
ATOM 653 O O . GLN A 1 88 ? 6.588 -12.595 1.959 1.00 55.29 86 GLN A O 1
ATOM 657 N N . ILE A 1 89 ? 6.348 -11.767 -0.147 1.00 49.36 87 ILE A N 1
ATOM 658 C CA . ILE A 1 89 ? 5.617 -12.912 -0.686 1.00 43.17 87 ILE A CA 1
ATOM 659 C C . ILE A 1 89 ? 6.545 -13.709 -1.579 1.00 40.76 87 ILE A C 1
ATOM 660 O O . ILE A 1 89 ? 7.104 -13.174 -2.520 1.00 38.18 87 ILE A O 1
ATOM 665 N N . LYS A 1 90 ? 6.696 -14.996 -1.280 1.00 43.75 88 LYS A N 1
ATOM 666 C CA . LYS A 1 90 ? 7.667 -15.843 -1.987 1.00 41.96 88 LYS A CA 1
ATOM 667 C C . LYS A 1 90 ? 7.122 -16.121 -3.375 1.00 36.82 88 LYS A C 1
ATOM 668 O O . LYS A 1 90 ? 5.904 -16.135 -3.567 1.00 35.07 88 LYS A O 1
ATOM 672 N N . PRO A 1 91 ? 8.008 -16.347 -4.350 1.00 32.44 89 PRO A N 1
ATOM 673 C CA . PRO A 1 91 ? 7.507 -16.682 -5.666 1.00 31.33 89 PRO A CA 1
ATOM 674 C C . PRO A 1 91 ? 6.567 -17.882 -5.631 1.00 31.06 89 PRO A C 1
ATOM 675 O O . PRO A 1 91 ? 5.575 -17.924 -6.339 1.00 30.27 89 PRO A O 1
ATOM 679 N N . GLU A 1 92 ? 6.894 -18.847 -4.795 1.00 31.21 90 GLU A N 1
ATOM 680 C CA . GLU A 1 92 ? 6.082 -20.047 -4.670 1.00 33.78 90 GLU A CA 1
ATOM 681 C C . GLU A 1 92 ? 4.629 -19.759 -4.228 1.00 32.48 90 GLU A C 1
ATOM 682 O O . GLU A 1 92 ? 3.749 -20.578 -4.443 1.00 32.52 90 GLU A O 1
ATOM 688 N N . GLU A 1 93 ? 4.393 -18.599 -3.627 1.00 32.59 91 GLU A N 1
ATOM 689 C CA . GLU A 1 93 ? 3.060 -18.180 -3.188 1.00 34.77 91 GLU A CA 1
ATOM 690 C C . GLU A 1 93 ? 2.297 -17.312 -4.204 1.00 30.97 91 GLU A C 1
ATOM 691 O O . GLU A 1 93 ? 1.239 -16.767 -3.906 1.00 31.09 91 GLU A O 1
ATOM 697 N N . ILE A 1 94 ? 2.837 -17.223 -5.406 1.00 28.76 92 ILE A N 1
ATOM 698 C CA . ILE A 1 94 ? 2.304 -16.374 -6.454 1.00 27.30 92 ILE A CA 1
ATOM 699 C C . ILE A 1 94 ? 1.740 -17.255 -7.554 1.00 26.81 92 ILE A C 1
ATOM 700 O O . ILE A 1 94 ? 2.354 -18.264 -7.931 1.00 26.05 92 ILE A O 1
ATOM 705 N N . MET A 1 95 ? 0.584 -16.847 -8.070 1.00 25.22 93 MET A N 1
ATOM 706 C CA . MET A 1 95 ? -0.097 -17.519 -9.158 1.00 25.52 93 MET A CA 1
ATOM 707 C C . MET A 1 95 ? -0.197 -16.494 -10.275 1.00 24.94 93 MET A C 1
ATOM 708 O O . MET A 1 95 ? -0.728 -15.413 -10.054 1.00 24.49 93 MET A O 1
ATOM 713 N N . VAL A 1 96 ? 0.295 -16.840 -11.471 1.00 24.33 94 VAL A N 1
ATOM 714 C CA . VAL A 1 96 ? 0.306 -15.943 -12.629 1.00 22.24 94 VAL A CA 1
ATOM 715 C C . VAL A 1 96 ? -0.580 -16.485 -13.732 1.00 21.14 94 VAL A C 1
ATOM 716 O O . VAL A 1 96 ? -0.260 -17.479 -14.372 1.00 19.64 94 VAL A O 1
ATOM 720 N N . ALA A 1 97 ? -1.691 -15.804 -13.978 1.00 22.51 95 ALA A N 1
ATOM 721 C CA . ALA A 1 97 ? -2.584 -16.140 -15.100 1.00 22.34 95 ALA A CA 1
ATOM 722 C C . ALA A 1 97 ? -2.045 -15.516 -16.346 1.00 23.09 95 ALA A C 1
ATOM 723 O O . ALA A 1 97 ? -1.665 -14.350 -16.334 1.00 23.87 95 ALA A O 1
ATOM 725 N N . HIS A 1 98 ? -2.032 -16.280 -17.432 1.00 24.07 96 HIS A N 1
ATOM 726 C CA . HIS A 1 98 ? -1.503 -15.784 -18.695 1.00 23.54 96 HIS A CA 1
ATOM 727 C C . HIS A 1 98 ? -2.079 -16.537 -19.871 1.00 23.51 96 HIS A C 1
ATOM 728 O O . HIS A 1 98 ? -2.391 -17.706 -19.760 1.00 24.00 96 HIS A O 1
ATOM 735 N N . ASP A 1 99 ? -2.235 -15.841 -20.991 1.00 25.77 97 ASP A N 1
ATOM 736 C CA . ASP A 1 99 ? -2.490 -16.463 -22.283 1.00 26.63 97 ASP A CA 1
ATOM 737 C C . ASP A 1 99 ? -1.437 -17.516 -22.568 1.00 26.59 97 ASP A C 1
ATOM 738 O O . ASP A 1 99 ? -0.265 -17.264 -22.385 1.00 24.32 97 ASP A O 1
ATOM 743 N N . GLU A 1 100 ? -1.902 -18.703 -22.955 1.00 30.33 98 GLU A N 1
ATOM 744 C CA . GLU A 1 100 ? -1.077 -19.849 -23.287 1.00 33.15 98 GLU A CA 1
ATOM 745 C C . GLU A 1 100 ? -1.448 -20.319 -24.697 1.00 34.68 98 GLU A C 1
ATOM 746 O O . GLU A 1 100 ? -2.589 -20.664 -24.983 1.00 34.86 98 GLU A O 1
ATOM 752 N N . LEU A 1 101 ? -0.466 -20.268 -25.581 1.00 36.64 99 LEU A N 1
ATOM 753 C CA . LEU A 1 101 ? -0.632 -20.656 -26.962 1.00 38.03 99 LEU A CA 1
ATOM 754 C C . LEU A 1 101 ? -0.770 -22.176 -27.115 1.00 38.84 99 LEU A C 1
ATOM 755 O O . LE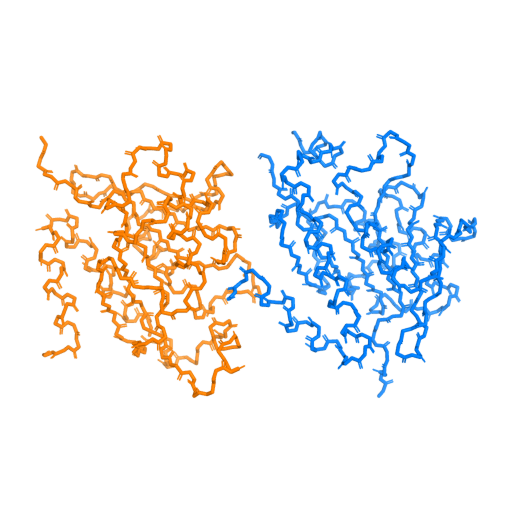U A 1 101 ? -1.471 -22.623 -28.013 1.00 39.67 99 LEU A O 1
ATOM 760 N N . ASP A 1 102 ? -0.070 -22.945 -26.266 1.00 38.39 100 ASP A N 1
ATOM 761 C CA . ASP A 1 102 ? -0.050 -24.424 -26.327 1.00 39.16 100 ASP A CA 1
ATOM 762 C C . ASP A 1 102 ? -1.353 -25.123 -25.921 1.00 37.20 100 ASP A C 1
ATOM 763 O O . ASP A 1 102 ? -1.402 -26.339 -25.936 1.00 43.02 100 ASP A O 1
ATOM 768 N N . LEU A 1 103 ? -2.375 -24.374 -25.523 1.00 35.12 101 LEU A N 1
ATOM 769 C CA . LEU A 1 103 ? -3.647 -24.923 -25.127 1.00 33.89 101 LEU A CA 1
ATOM 770 C C . LEU A 1 103 ? -4.730 -24.258 -25.960 1.00 36.31 101 LEU A C 1
ATOM 771 O O . LEU A 1 103 ? -4.618 -23.078 -26.281 1.00 39.84 101 LEU A O 1
ATOM 776 N N . PRO A 1 104 ? -5.799 -24.996 -26.289 1.00 39.13 102 PRO A N 1
ATOM 777 C CA . PRO A 1 104 ? -6.758 -24.427 -27.212 1.00 37.70 102 PRO A CA 1
ATOM 778 C C . PRO A 1 104 ? -7.649 -23.476 -26.492 1.00 36.29 102 PRO A C 1
ATOM 779 O O . PRO A 1 104 ? -7.710 -23.514 -25.271 1.00 36.20 102 PRO A O 1
ATOM 783 N N . PRO A 1 105 ? -8.359 -22.632 -27.246 1.00 37.47 103 PRO A N 1
ATOM 784 C CA . PRO A 1 105 ? -9.414 -21.818 -26.677 1.00 36.45 103 PRO A CA 1
ATOM 785 C C . PRO A 1 105 ? -10.443 -22.686 -25.979 1.00 37.51 103 PRO A C 1
ATOM 786 O O . PRO A 1 105 ? -10.898 -23.687 -26.539 1.00 43.15 103 PRO A O 1
ATOM 790 N N . GLY A 1 106 ? -10.793 -22.298 -24.763 1.00 35.52 104 GLY A N 1
ATOM 791 C CA . GLY A 1 106 ? -11.788 -22.989 -23.975 1.00 32.90 104 GLY A CA 1
ATOM 792 C C . GLY A 1 106 ? -11.189 -23.938 -22.966 1.00 31.27 104 GLY A C 1
ATOM 793 O O . GLY A 1 106 ? -11.933 -24.588 -22.224 1.00 27.91 104 GLY A O 1
ATOM 794 N N . VAL A 1 107 ? -9.852 -24.024 -22.946 1.00 30.87 105 VAL A N 1
ATOM 795 C CA . VAL A 1 107 ? -9.127 -24.881 -21.997 1.00 30.17 105 VAL A CA 1
ATOM 796 C C . VAL A 1 107 ? -8.262 -24.052 -21.034 1.00 31.02 105 VAL A C 1
ATOM 797 O O . VAL A 1 107 ? -7.677 -23.040 -21.422 1.00 30.89 105 VAL A O 1
ATOM 801 N N . ALA A 1 108 ? -8.227 -24.474 -19.768 1.00 29.52 106 ALA A N 1
ATOM 802 C CA . ALA A 1 108 ? -7.408 -23.839 -18.771 1.00 28.58 106 ALA A CA 1
ATOM 803 C C . ALA A 1 108 ? -6.767 -24.890 -17.901 1.00 28.86 106 ALA A C 1
ATOM 804 O O . ALA A 1 108 ? -7.388 -25.891 -17.553 1.00 29.13 106 ALA A O 1
ATOM 806 N N . LYS A 1 109 ? -5.508 -24.660 -17.549 1.00 29.83 107 LYS A N 1
ATOM 807 C CA . LYS A 1 109 ? -4.767 -25.604 -16.741 1.00 31.52 107 LYS A CA 1
ATOM 808 C C . LYS A 1 109 ? -3.875 -24.846 -15.780 1.00 32.28 107 LYS A C 1
ATOM 809 O O . LYS A 1 109 ? -3.400 -23.762 -16.089 1.00 34.40 107 LYS A O 1
ATOM 815 N N . PHE A 1 110 ? -3.677 -25.442 -14.609 1.00 31.50 108 PHE A N 1
ATOM 816 C CA . PHE A 1 110 ? -2.738 -24.983 -13.621 1.00 29.45 108 PHE A CA 1
ATOM 817 C C . PHE A 1 110 ? -1.424 -25.629 -13.946 1.00 30.83 108 PHE A C 1
ATOM 818 O O . PHE A 1 110 ? -1.364 -26.649 -14.623 1.00 31.29 108 PHE A O 1
ATOM 826 N N . LYS A 1 111 ? -0.366 -25.049 -13.419 1.00 33.25 109 LYS A N 1
ATOM 827 C CA . LYS A 1 111 ? 0.959 -25.588 -13.588 1.00 34.07 109 LYS A CA 1
ATOM 828 C C . LYS A 1 111 ? 1.844 -24.883 -12.559 1.00 31.82 109 LYS A C 1
ATOM 829 O O . LYS A 1 111 ? 1.590 -23.733 -12.207 1.00 25.92 109 LYS A O 1
ATOM 835 N N . GLN A 1 112 ? 2.841 -25.607 -12.052 1.00 32.79 110 GLN A N 1
ATOM 836 C CA . GLN A 1 112 ? 3.895 -25.027 -11.210 1.00 32.28 110 GLN A CA 1
ATOM 837 C C . GLN A 1 112 ? 5.213 -25.236 -11.864 1.00 31.79 110 GLN A C 1
ATOM 838 O O . GLN A 1 112 ? 5.517 -26.336 -12.292 1.00 30.93 110 GLN A O 1
ATOM 844 N N . GLY A 1 113 ? 6.001 -24.176 -11.929 1.00 34.03 111 GLY A N 1
ATOM 845 C CA . GLY A 1 113 ? 7.396 -24.306 -12.329 1.00 36.00 111 GLY A CA 1
ATOM 846 C C . GLY A 1 113 ? 7.453 -24.517 -13.807 1.00 36.43 111 GLY A C 1
ATOM 847 O O . GLY A 1 113 ? 6.426 -24.446 -14.483 1.00 34.89 111 GLY A O 1
ATOM 848 N N . GLY A 1 114 ? 8.661 -24.773 -14.304 1.00 41.51 112 GLY A N 1
ATOM 849 C CA . GLY A 1 114 ? 8.872 -25.096 -15.719 1.00 44.06 112 GLY A CA 1
ATOM 850 C C . GLY A 1 114 ? 9.136 -23.904 -16.640 1.00 48.09 112 GLY A C 1
ATOM 851 O O . GLY A 1 114 ? 9.410 -22.781 -16.202 1.00 45.61 112 GLY A O 1
ATOM 852 N N . GLY A 1 115 ? 9.017 -24.159 -17.938 1.00 52.67 113 GLY A N 1
ATOM 853 C CA . GLY A 1 115 ? 9.320 -23.166 -18.948 1.00 54.33 113 GLY A CA 1
ATOM 854 C C . GLY A 1 115 ? 8.213 -22.180 -19.268 1.00 55.92 113 GLY A C 1
ATOM 855 O O . GLY A 1 115 ? 7.015 -22.424 -19.023 1.00 51.72 113 GLY A O 1
ATOM 856 N N . HIS A 1 116 ? 8.641 -21.076 -19.876 1.00 58.25 114 HIS A N 1
ATOM 857 C CA . HIS A 1 116 ? 7.754 -19.981 -20.244 1.00 55.01 114 HIS A CA 1
ATOM 858 C C . HIS A 1 116 ? 6.930 -20.267 -21.497 1.00 52.15 114 HIS A C 1
ATOM 859 O O . HIS A 1 116 ? 5.960 -19.565 -21.768 1.00 49.70 114 HIS A O 1
ATOM 866 N N . GLY A 1 117 ? 7.290 -21.301 -22.254 1.00 51.03 115 GLY A N 1
ATOM 867 C CA . GLY A 1 117 ? 6.676 -21.530 -23.562 1.00 48.64 115 GLY A CA 1
ATOM 868 C C . GLY A 1 117 ? 6.653 -20.292 -24.464 1.00 46.27 115 GLY A C 1
ATOM 869 O O . GLY A 1 117 ? 5.644 -20.004 -25.111 1.00 42.44 115 GLY A O 1
ATOM 870 N N . GLY A 1 118 ? 7.756 -19.544 -24.490 1.00 46.11 116 GLY A N 1
ATOM 871 C CA . GLY A 1 118 ? 7.866 -18.335 -25.328 1.00 44.04 116 GLY A CA 1
ATOM 872 C C . GLY A 1 118 ? 7.038 -17.101 -24.977 1.00 43.10 116 GLY A C 1
ATOM 873 O O . GLY A 1 118 ? 6.989 -16.139 -25.770 1.00 43.23 116 GLY A O 1
ATOM 874 N N . HIS A 1 119 ? 6.391 -17.103 -23.807 1.00 37.05 117 HIS A N 1
ATOM 875 C CA . HIS A 1 119 ? 5.668 -15.919 -23.329 1.00 33.82 117 HIS A CA 1
ATOM 876 C C . HIS A 1 119 ? 6.697 -15.057 -22.604 1.00 30.69 117 HIS A C 1
ATOM 877 O O . HIS A 1 119 ? 7.168 -15.409 -21.527 1.00 27.29 117 HIS A O 1
ATOM 884 N N . ASN A 1 120 ? 7.071 -13.933 -23.194 1.00 30.05 118 ASN A N 1
ATOM 885 C CA . ASN A 1 120 ? 8.213 -13.162 -22.646 1.00 30.80 118 ASN A CA 1
ATOM 886 C C . ASN A 1 120 ? 7.891 -12.508 -21.320 1.00 30.89 118 ASN A C 1
ATOM 887 O O . ASN A 1 120 ? 8.808 -12.224 -20.515 1.00 31.12 118 ASN A O 1
ATOM 892 N N . GLY A 1 121 ? 6.582 -12.280 -21.104 1.00 26.88 119 GLY A N 1
ATOM 893 C CA . GLY A 1 121 ? 6.040 -11.940 -19.802 1.00 24.50 119 GLY A CA 1
ATOM 894 C C . GLY A 1 121 ? 6.459 -12.878 -18.694 1.00 23.99 119 GLY A C 1
ATOM 895 O O . GLY A 1 121 ? 6.852 -12.442 -17.617 1.00 22.76 119 GLY A O 1
ATOM 896 N N . LEU A 1 122 ? 6.351 -14.173 -18.950 1.00 24.66 120 LEU A N 1
ATOM 897 C CA . LEU A 1 122 ? 6.809 -15.178 -18.014 1.00 25.04 120 LEU A CA 1
ATOM 898 C C . LEU A 1 122 ? 8.306 -15.131 -17.912 1.00 25.81 120 LEU A C 1
ATOM 899 O O . LEU A 1 122 ? 8.837 -15.182 -16.805 1.00 23.77 120 LEU A O 1
ATOM 904 N N . LYS A 1 123 ? 8.990 -15.005 -19.048 1.00 28.17 121 LYS A N 1
ATOM 905 C CA . LYS A 1 123 ? 10.456 -14.910 -19.031 1.00 31.69 121 LYS A CA 1
ATOM 906 C C . LYS A 1 123 ? 10.908 -13.827 -18.084 1.00 31.92 121 LYS A C 1
ATOM 907 O O . LYS A 1 123 ? 11.758 -14.076 -17.239 1.00 31.90 121 LYS A O 1
ATOM 913 N N . ASP A 1 124 ? 10.306 -12.640 -18.211 1.00 31.55 122 ASP A N 1
ATOM 914 C CA . ASP A 1 124 ? 10.697 -11.521 -17.386 1.00 31.02 122 ASP A CA 1
ATOM 915 C C . ASP A 1 124 ? 10.256 -11.661 -15.928 1.00 29.92 122 ASP A C 1
ATOM 916 O O . ASP A 1 124 ? 10.924 -11.150 -15.023 1.00 32.85 122 ASP A O 1
ATOM 921 N N . THR A 1 125 ? 9.147 -12.342 -15.690 1.00 27.14 123 THR A N 1
ATOM 922 C CA . THR A 1 125 ? 8.723 -12.630 -14.310 1.00 28.45 123 THR A CA 1
ATOM 923 C C . THR A 1 125 ? 9.728 -13.547 -13.620 1.00 29.01 123 THR A C 1
ATOM 924 O O . THR A 1 125 ? 10.102 -13.319 -12.482 1.00 29.33 123 THR A O 1
ATOM 928 N N . ILE A 1 126 ? 10.109 -14.617 -14.316 1.00 32.23 124 ILE A N 1
ATOM 929 C CA . ILE A 1 126 ? 11.083 -15.572 -13.813 1.00 32.40 124 ILE A CA 1
ATOM 930 C C . ILE A 1 126 ? 12.323 -14.765 -13.474 1.00 30.57 124 ILE A C 1
ATOM 931 O O . ILE A 1 126 ? 12.820 -14.788 -12.338 1.00 28.69 124 ILE A O 1
ATOM 936 N N . SER A 1 127 ? 12.778 -13.999 -14.442 1.00 28.29 125 SER A N 1
ATOM 937 C CA . SER A 1 127 ? 14.016 -13.266 -14.222 1.00 31.68 125 SER A CA 1
ATOM 938 C C . SER A 1 127 ? 13.926 -12.355 -12.989 1.00 31.74 125 SER A C 1
ATOM 939 O O . SER A 1 127 ? 14.814 -12.373 -12.117 1.00 32.29 125 SER A O 1
ATOM 942 N N . LYS A 1 128 ? 12.837 -11.596 -12.879 1.00 33.13 126 LYS A N 1
ATOM 943 C CA . LYS A 1 128 ? 12.748 -10.596 -11.793 1.00 31.91 126 LYS A CA 1
ATOM 944 C C . LYS A 1 128 ? 12.469 -11.191 -10.430 1.00 30.34 126 LYS A C 1
ATOM 945 O O . LYS A 1 128 ? 12.607 -10.515 -9.427 1.00 29.15 126 LYS A O 1
ATOM 951 N N . LEU A 1 129 ? 12.055 -12.455 -10.397 1.00 32.95 127 LEU A N 1
ATOM 952 C CA . LEU A 1 129 ? 11.969 -13.208 -9.134 1.00 36.73 127 LEU A CA 1
ATOM 953 C C . LEU A 1 129 ? 13.250 -14.025 -8.870 1.00 39.23 127 LEU A C 1
ATOM 954 O O . LEU A 1 129 ? 13.187 -15.226 -8.587 1.00 42.78 127 LEU A O 1
ATOM 959 N N . GLY A 1 130 ? 14.406 -13.368 -8.966 1.00 42.22 128 GLY A N 1
ATOM 960 C CA . GLY A 1 130 ? 15.691 -14.005 -8.705 1.00 42.98 128 GLY A CA 1
ATOM 961 C C . GLY A 1 130 ? 15.880 -15.300 -9.487 1.00 44.11 128 GLY A C 1
ATOM 962 O O . GLY A 1 130 ? 16.413 -16.286 -8.952 1.00 40.21 128 GLY A O 1
ATOM 963 N N . ASN A 1 131 ? 15.426 -15.296 -10.743 1.00 41.45 129 ASN A N 1
ATOM 964 C CA . ASN A 1 131 ? 15.448 -16.493 -11.593 1.00 41.25 129 ASN A CA 1
ATOM 965 C C . ASN A 1 131 ? 14.719 -17.740 -11.059 1.00 37.04 129 ASN A C 1
ATOM 966 O O . ASN A 1 131 ? 14.980 -18.850 -11.521 1.00 32.67 129 ASN A O 1
ATOM 971 N N . ASN A 1 132 ? 13.776 -17.554 -10.139 1.00 35.90 130 ASN A N 1
ATOM 972 C CA . ASN A 1 132 ? 12.996 -18.672 -9.580 1.00 37.09 130 ASN A CA 1
ATOM 973 C C . ASN A 1 132 ? 11.738 -19.007 -10.416 1.00 38.82 130 ASN A C 1
ATOM 974 O O . ASN A 1 132 ? 10.819 -18.196 -10.508 1.00 38.47 130 ASN A O 1
ATOM 979 N N . LYS A 1 133 ? 11.706 -20.207 -10.997 1.00 39.98 131 LYS A N 1
ATOM 980 C CA . LYS A 1 133 ? 10.623 -20.625 -11.884 1.00 40.72 131 LYS A CA 1
ATOM 981 C C . LYS A 1 133 ? 9.404 -21.094 -11.135 1.00 38.23 131 LYS A C 1
ATOM 982 O O . LYS A 1 133 ? 8.341 -21.162 -11.715 1.00 37.62 131 LYS A O 1
ATOM 988 N N . GLU A 1 134 ? 9.542 -21.407 -9.852 1.00 37.20 132 GLU A N 1
ATOM 989 C CA . GLU A 1 134 ? 8.557 -22.261 -9.182 1.00 37.87 132 GLU A CA 1
ATOM 990 C C . GLU A 1 134 ? 7.279 -21.546 -8.706 1.00 33.52 132 GLU A C 1
ATOM 991 O O . GLU A 1 134 ? 6.619 -22.005 -7.798 1.00 31.61 132 GLU A O 1
ATOM 997 N N . PHE A 1 135 ? 6.925 -20.429 -9.321 1.00 29.92 133 PHE A N 1
ATOM 998 C CA . PHE A 1 135 ? 5.617 -19.837 -9.061 1.00 28.79 133 PHE A CA 1
ATOM 999 C C . PHE A 1 135 ? 4.574 -20.624 -9.835 1.00 26.58 133 PHE A C 1
ATOM 1000 O O . PHE A 1 135 ? 4.892 -21.311 -10.801 1.00 26.24 133 PHE A O 1
ATOM 1008 N N . TYR A 1 136 ? 3.332 -20.532 -9.388 1.00 25.14 134 TYR A N 1
ATOM 1009 C CA . TYR A 1 136 ? 2.248 -21.226 -10.052 1.00 25.86 134 TYR A CA 1
ATOM 1010 C C . TYR A 1 136 ? 1.815 -20.413 -11.236 1.00 25.40 134 TYR A C 1
ATOM 1011 O O . TYR A 1 136 ? 1.972 -19.181 -11.247 1.00 25.94 134 TYR A O 1
ATOM 1020 N N . ARG A 1 137 ? 1.282 -21.119 -12.229 1.00 23.94 135 ARG A N 1
ATOM 1021 C CA . ARG A 1 137 ? 0.717 -20.524 -13.397 1.00 23.89 135 ARG A CA 1
ATOM 1022 C C . ARG A 1 137 ? -0.736 -20.944 -13.591 1.00 24.84 135 ARG A C 1
ATOM 1023 O O . ARG A 1 137 ? -1.127 -22.039 -13.219 1.00 25.42 135 ARG A O 1
ATOM 1031 N N . LEU A 1 138 ? -1.533 -20.062 -14.183 1.00 26.16 136 LEU A N 1
ATOM 1032 C CA . LEU A 1 138 ? -2.860 -20.419 -14.665 1.00 26.99 136 LEU A CA 1
ATOM 1033 C C . LEU A 1 138 ? -2.860 -20.181 -16.139 1.00 26.81 136 LEU A C 1
ATOM 1034 O O . LEU A 1 138 ? -2.859 -19.041 -16.575 1.00 26.21 136 LEU A O 1
ATOM 1039 N N . ARG A 1 139 ? -2.843 -21.265 -16.900 1.00 27.78 137 ARG A N 1
ATOM 1040 C CA . ARG A 1 139 ? -2.590 -21.213 -18.329 1.00 29.12 137 ARG A CA 1
ATOM 1041 C C . ARG A 1 139 ? -3.884 -21.103 -19.101 1.00 30.31 137 ARG A C 1
ATOM 1042 O O . ARG A 1 139 ? -4.621 -22.065 -19.216 1.00 31.99 137 ARG A O 1
ATOM 1050 N N . LEU A 1 140 ? -4.159 -19.938 -19.625 1.00 31.84 138 LEU A N 1
ATOM 1051 C CA . LEU A 1 140 ? -5.335 -19.721 -20.402 1.00 34.27 138 LEU A CA 1
ATOM 1052 C C . LEU A 1 140 ? -5.105 -19.963 -21.838 1.00 33.92 138 LEU A C 1
ATOM 1053 O O . LEU A 1 140 ? -4.386 -19.253 -22.477 1.00 33.11 138 LEU A O 1
ATOM 1058 N N . GLY A 1 141 ? -5.786 -20.954 -22.352 1.00 31.49 139 GLY A N 1
ATOM 1059 C CA . GLY A 1 141 ? -5.537 -21.428 -23.702 1.00 30.81 139 GLY A CA 1
ATOM 1060 C C . GLY A 1 141 ? -6.034 -20.460 -24.757 1.00 32.34 139 GLY A C 1
ATOM 1061 O O . GLY A 1 141 ? -7.147 -19.953 -24.670 1.00 27.02 139 GLY A O 1
ATOM 1062 N N . ILE A 1 142 ? -5.207 -20.192 -25.762 1.00 35.98 140 ILE A N 1
ATOM 1063 C CA . ILE A 1 142 ? -5.626 -19.280 -26.852 1.00 40.35 140 ILE A CA 1
ATOM 1064 C C . ILE A 1 142 ? -5.407 -19.821 -28.284 1.00 42.18 140 ILE A C 1
ATOM 1065 O O . ILE A 1 142 ? -5.750 -19.127 -29.251 1.00 40.01 140 ILE A O 1
ATOM 1070 N N . GLY A 1 143 ? -4.844 -21.032 -28.407 1.00 44.41 141 GLY A N 1
ATOM 1071 C CA . GLY A 1 143 ? -4.598 -21.674 -29.706 1.00 47.49 141 GLY A CA 1
ATOM 1072 C C . GLY A 1 143 ? -3.316 -21.193 -30.345 1.00 52.74 141 GLY A C 1
ATOM 1073 O O . GLY A 1 143 ? -2.654 -20.319 -29.791 1.00 55.54 141 GLY A O 1
ATOM 1074 N N . HIS A 1 144 ? -2.958 -21.823 -31.474 1.00 60.51 142 HIS A N 1
ATOM 1075 C CA . HIS A 1 144 ? -1.883 -21.412 -32.413 1.00 62.13 142 HIS A CA 1
ATOM 1076 C C . HIS A 1 144 ? -2.567 -20.941 -33.711 1.00 61.38 142 HIS A C 1
ATOM 1077 O O . HIS A 1 144 ? -3.763 -21.121 -33.877 1.00 60.27 142 HIS A O 1
ATOM 1084 N N . PRO A 1 145 ? -1.817 -20.341 -34.647 1.00 64.44 143 PRO A N 1
ATOM 1085 C CA . PRO A 1 145 ? -2.391 -20.102 -35.979 1.00 67.56 143 PRO A CA 1
ATOM 1086 C C . PRO A 1 145 ? -1.912 -21.082 -37.079 1.00 67.38 143 PRO A C 1
ATOM 1087 O O . PRO A 1 145 ? -0.984 -21.877 -36.869 1.00 61.29 143 PRO A O 1
ATOM 1091 N N . LYS A 1 150 ? 3.317 -15.178 -37.855 1.00 75.66 148 LYS A N 1
ATOM 1092 C CA . LYS A 1 150 ? 1.938 -14.751 -37.633 1.00 73.35 148 LYS A CA 1
ATOM 1093 C C . LYS A 1 150 ? 1.580 -14.674 -36.148 1.00 69.86 148 LYS A C 1
ATOM 1094 O O . LYS A 1 150 ? 0.477 -14.251 -35.818 1.00 65.90 148 LYS A O 1
ATOM 1096 N N . VAL A 1 151 ? 2.511 -15.072 -35.267 1.00 72.62 149 VAL A N 1
ATOM 1097 C CA . VAL A 1 151 ? 2.278 -15.158 -33.789 1.00 74.07 149 VAL A CA 1
ATOM 1098 C C . VAL A 1 151 ? 2.100 -13.776 -33.130 1.00 72.96 149 VAL A C 1
ATOM 1099 O O . VAL A 1 151 ? 1.207 -13.587 -32.283 1.00 64.83 149 VAL A O 1
ATOM 1103 N N . ALA A 1 152 ? 2.964 -12.832 -33.510 1.00 71.21 150 ALA A N 1
ATOM 1104 C CA . ALA A 1 152 ? 2.810 -11.433 -33.120 1.00 67.79 150 ALA A CA 1
ATOM 1105 C C . ALA A 1 152 ? 1.385 -10.921 -33.437 1.00 61.92 150 ALA A C 1
ATOM 1106 O O . ALA A 1 152 ? 0.716 -10.371 -32.552 1.00 57.72 150 ALA A O 1
ATOM 1108 N N . GLY A 1 153 ? 0.935 -11.127 -34.685 1.00 55.46 151 GLY A N 1
ATOM 1109 C CA . GLY A 1 153 ? -0.427 -10.762 -35.128 1.00 50.61 151 GLY A CA 1
ATOM 1110 C C . GLY A 1 153 ? -1.564 -11.460 -34.368 1.00 45.89 151 GLY A C 1
ATOM 1111 O O . GLY A 1 153 ? -2.593 -10.846 -34.068 1.00 41.70 151 GLY A O 1
ATOM 1112 N N . TYR A 1 154 ? -1.368 -12.744 -34.057 1.00 40.53 152 TYR A N 1
ATOM 1113 C CA . TYR A 1 154 ? -2.352 -13.556 -33.337 1.00 40.30 152 TYR A CA 1
ATOM 1114 C C . TYR A 1 154 ? -2.438 -13.149 -31.868 1.00 36.39 152 TYR A C 1
ATOM 1115 O O . TYR A 1 154 ? -3.488 -12.786 -31.373 1.00 39.94 152 TYR A O 1
ATOM 1124 N N . VAL A 1 155 ? -1.314 -13.195 -31.185 1.00 32.06 153 VAL A N 1
ATOM 1125 C CA . VAL A 1 155 ? -1.272 -12.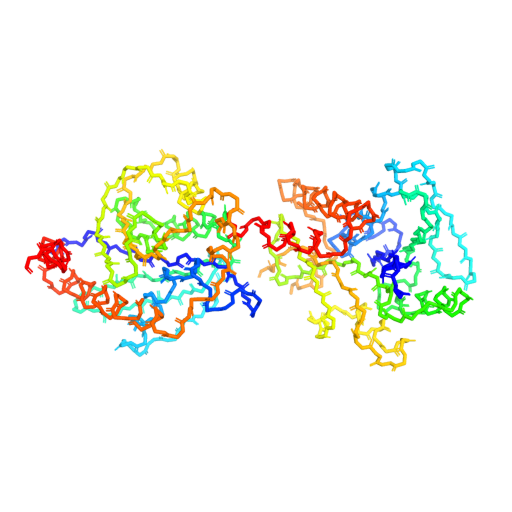909 -29.785 1.00 31.09 153 VAL A CA 1
ATOM 1126 C C . VAL A 1 155 ? -1.772 -11.505 -29.506 1.00 32.10 153 VAL A C 1
ATOM 1127 O O . VAL A 1 155 ? -2.491 -11.278 -28.528 1.00 31.38 153 VAL A O 1
ATOM 1131 N N . LEU A 1 156 ? -1.429 -10.559 -30.372 1.00 33.67 154 LEU A N 1
ATOM 1132 C CA . LEU A 1 156 ? -1.920 -9.189 -30.198 1.00 34.82 154 LEU A CA 1
ATOM 1133 C C . LEU A 1 156 ? -3.155 -8.909 -31.062 1.00 36.23 154 LEU A C 1
ATOM 1134 O O . LEU A 1 156 ? -3.399 -7.754 -31.415 1.00 36.14 154 LEU A O 1
ATOM 1139 N N . GLY A 1 157 ? -3.940 -9.958 -31.372 1.00 36.53 155 GLY A N 1
ATOM 1140 C CA . GLY A 1 157 ? -5.186 -9.825 -32.133 1.00 35.51 155 GLY A CA 1
ATOM 1141 C C . GLY A 1 157 ? -6.369 -10.044 -31.212 1.00 35.47 155 GLY A C 1
ATOM 1142 O O . GLY A 1 157 ? -6.190 -10.559 -30.140 1.00 33.38 155 GLY A O 1
ATOM 1143 N N . LYS A 1 158 ? -7.561 -9.619 -31.631 1.00 38.66 156 LYS A N 1
ATOM 1144 C CA . LYS A 1 158 ? -8.814 -9.986 -30.969 1.00 42.20 156 LYS A CA 1
ATOM 1145 C C . LYS A 1 158 ? -9.389 -11.316 -31.501 1.00 44.73 156 LYS A C 1
ATOM 1146 O O . LYS A 1 158 ? -9.413 -11.567 -32.715 1.00 43.95 156 LYS A O 1
ATOM 1152 N N . ALA A 1 159 ? -9.874 -12.156 -30.590 1.00 45.42 157 ALA A N 1
ATOM 1153 C CA . ALA A 1 159 ? -10.438 -13.440 -30.975 1.00 46.77 157 ALA A CA 1
ATOM 1154 C C . ALA A 1 159 ? -11.795 -13.222 -31.632 1.00 44.37 157 ALA A C 1
ATOM 1155 O O . ALA A 1 159 ? -12.574 -12.386 -31.169 1.00 41.86 157 ALA A O 1
ATOM 1157 N N . PRO A 1 160 ? -12.080 -13.960 -32.721 1.00 44.08 158 PRO A N 1
ATOM 1158 C CA . PRO A 1 160 ? -13.436 -13.896 -33.301 1.00 45.40 158 PRO A CA 1
ATOM 1159 C C . PRO A 1 160 ? -14.521 -14.308 -32.299 1.00 45.06 158 PRO A C 1
ATOM 1160 O O . PRO A 1 160 ? -14.266 -15.095 -31.386 1.00 45.04 158 PRO A O 1
ATOM 1164 N N . ALA A 1 161 ? -15.720 -13.768 -32.474 1.00 45.26 159 ALA A N 1
ATOM 1165 C CA . ALA A 1 161 ? -16.724 -13.769 -31.405 1.00 46.60 159 ALA A CA 1
ATOM 1166 C C . ALA A 1 161 ? -17.066 -15.158 -30.897 1.00 45.96 159 ALA A C 1
ATOM 1167 O O . ALA A 1 161 ? -17.270 -15.321 -29.695 1.00 39.78 159 ALA A O 1
ATOM 1169 N N . LYS A 1 162 ? -17.119 -16.146 -31.799 1.00 46.68 160 LYS A N 1
ATOM 1170 C CA . LYS A 1 162 ? -17.440 -17.531 -31.404 1.00 48.83 160 LYS A CA 1
ATOM 1171 C C . LYS A 1 162 ? -16.311 -18.037 -30.520 1.00 47.47 160 LYS A C 1
ATOM 1172 O O . LYS A 1 162 ? -16.557 -18.669 -29.479 1.00 52.72 160 LYS A O 1
ATOM 1174 N N . GLU A 1 163 ? -15.082 -17.729 -30.923 1.00 41.75 161 GLU A N 1
ATOM 1175 C CA . GLU A 1 163 ? -13.907 -18.082 -30.137 1.00 39.73 161 GLU A CA 1
ATOM 1176 C C . GLU A 1 163 ? -13.828 -17.327 -28.809 1.00 37.95 161 GLU A C 1
ATOM 1177 O O . GLU A 1 163 ? -13.353 -17.865 -27.823 1.00 36.75 161 GLU A O 1
ATOM 1183 N N . GLN A 1 164 ? -14.301 -16.090 -28.772 1.00 36.94 162 GLN A N 1
ATOM 1184 C CA . GLN A 1 164 ? -14.222 -15.316 -27.541 1.00 37.72 162 GLN A CA 1
ATOM 1185 C C . GLN A 1 164 ? -15.049 -15.924 -26.438 1.00 39.07 162 GLN A C 1
ATOM 1186 O O . GLN A 1 164 ? -14.677 -15.862 -25.265 1.00 37.21 162 GLN A O 1
ATOM 1192 N N . GLU A 1 165 ? -16.189 -16.495 -26.803 1.00 45.23 163 GLU A N 1
ATOM 1193 C CA . GLU A 1 165 ? -17.044 -17.122 -25.794 1.00 46.60 163 GLU A CA 1
ATOM 1194 C C . GLU A 1 165 ? -16.412 -18.437 -25.307 1.00 41.23 163 GLU A C 1
ATOM 1195 O O . GLU A 1 165 ? -16.590 -18.814 -24.159 1.00 38.99 163 GLU A O 1
ATOM 1207 N N . LEU A 1 167 ? -13.212 -18.544 -24.882 1.00 37.91 165 LEU A N 1
ATOM 1208 C CA . LEU A 1 167 ? -12.245 -18.000 -23.921 1.00 35.70 165 LEU A CA 1
ATOM 1209 C C . LEU A 1 167 ? -12.915 -17.588 -22.615 1.00 34.12 165 LEU A C 1
ATOM 1210 O O . LEU A 1 167 ? -12.367 -17.763 -21.534 1.00 32.85 165 LEU A O 1
ATOM 1215 N N . ASP A 1 168 ? -14.120 -17.058 -22.716 1.00 35.74 166 ASP A N 1
ATOM 1216 C CA . ASP A 1 168 ? -14.803 -16.542 -21.548 1.00 35.78 166 ASP A CA 1
ATOM 1217 C C . ASP A 1 168 ? -15.289 -17.673 -20.673 1.00 35.88 166 ASP A C 1
ATOM 1218 O O . ASP A 1 168 ? -15.324 -17.541 -19.436 1.00 36.55 166 ASP A O 1
ATOM 1223 N N . ALA A 1 169 ? -15.629 -18.802 -21.296 1.00 32.38 167 ALA A N 1
ATOM 1224 C CA . ALA A 1 169 ? -16.042 -19.961 -20.521 1.00 32.28 167 ALA A CA 1
ATOM 1225 C C . ALA A 1 169 ? -14.864 -20.401 -19.655 1.00 30.56 167 ALA A C 1
ATOM 1226 O O . ALA A 1 169 ? -15.038 -20.780 -18.489 1.00 30.45 167 ALA A O 1
ATOM 1228 N N . ALA A 1 170 ? -13.667 -20.330 -20.242 1.00 29.61 168 ALA A N 1
ATOM 1229 C CA . ALA A 1 170 ? -12.438 -20.798 -19.602 1.00 28.20 168 ALA A CA 1
ATOM 1230 C C . ALA A 1 170 ? -12.030 -19.850 -18.496 1.00 28.82 168 ALA A C 1
ATOM 1231 O O . ALA A 1 170 ? -11.540 -20.268 -17.421 1.00 26.09 168 ALA A O 1
ATOM 1233 N N . VAL A 1 171 ? -12.262 -18.570 -18.747 1.00 28.74 169 VAL A N 1
ATOM 1234 C CA . VAL A 1 171 ? -12.116 -17.594 -17.692 1.00 31.23 169 VAL A CA 1
ATOM 1235 C C . VAL A 1 171 ? -13.043 -17.953 -16.554 1.00 31.91 169 VAL A C 1
ATOM 1236 O O . VAL A 1 171 ? -12.606 -18.062 -15.409 1.00 35.48 169 VAL A O 1
ATOM 1240 N N . ASP A 1 172 ? -14.314 -18.169 -16.870 1.00 31.99 170 ASP A N 1
ATOM 1241 C CA . ASP A 1 172 ? -15.297 -18.521 -15.841 1.00 33.15 170 ASP A CA 1
ATOM 1242 C C . ASP A 1 172 ? -14.870 -19.732 -15.036 1.00 29.03 170 ASP A C 1
ATOM 1243 O O . ASP A 1 172 ? -14.874 -19.697 -13.822 1.00 28.65 170 ASP A O 1
ATOM 1248 N N . GLU A 1 173 ? -14.439 -20.784 -15.695 1.00 28.43 171 GLU A N 1
ATOM 1249 C CA . GLU A 1 173 ? -13.965 -21.960 -14.952 1.00 29.63 171 GLU A CA 1
ATOM 1250 C C . GLU A 1 173 ? -12.784 -21.641 -14.050 1.00 29.68 171 GLU A C 1
ATOM 1251 O O . GLU A 1 173 ? -12.778 -22.043 -12.879 1.00 32.35 171 GLU A O 1
ATOM 1257 N N . SER A 1 174 ? -11.783 -20.938 -14.597 1.00 28.02 172 SER A N 1
ATOM 1258 C CA . SER A 1 174 ? -10.584 -20.584 -13.842 1.00 26.75 172 SER A CA 1
ATOM 1259 C C . SER A 1 174 ? -10.997 -19.859 -12.591 1.00 26.20 172 SER A C 1
ATOM 1260 O O . SER A 1 174 ? -10.464 -20.123 -11.511 1.00 23.43 172 SER A O 1
ATOM 1263 N N . VAL A 1 175 ? -11.958 -18.950 -12.723 1.00 26.30 173 VAL A N 1
ATOM 1264 C CA . VAL A 1 175 ? -12.396 -18.182 -11.553 1.00 28.94 173 VAL A CA 1
ATOM 1265 C C . VAL A 1 175 ? -12.986 -19.130 -10.502 1.00 29.54 173 VAL A C 1
ATOM 1266 O O . VAL A 1 175 ? -12.576 -19.088 -9.341 1.00 30.94 173 VAL A O 1
ATOM 1270 N N . ARG A 1 176 ? -13.893 -20.015 -10.912 1.00 29.48 174 ARG A N 1
ATOM 1271 C CA . ARG A 1 176 ? -14.451 -21.006 -9.995 1.00 32.99 174 ARG A CA 1
ATOM 1272 C C . ARG A 1 176 ? -13.393 -21.797 -9.279 1.00 30.91 174 ARG A C 1
ATOM 1273 O O . ARG A 1 176 ? -13.472 -21.984 -8.064 1.00 31.95 174 ARG A O 1
ATOM 1281 N N . CYS A 1 177 ? -12.404 -22.266 -10.025 1.00 30.73 175 CYS A N 1
ATOM 1282 C CA . CYS A 1 177 ? -11.301 -23.024 -9.433 1.00 29.27 175 CYS A CA 1
ATOM 1283 C C . CYS A 1 177 ? -10.410 -22.195 -8.495 1.00 28.55 175 CYS A C 1
ATOM 1284 O O . CYS A 1 177 ? -9.781 -22.745 -7.582 1.00 27.84 175 CYS A O 1
ATOM 1287 N N . LEU A 1 178 ? -10.343 -20.880 -8.697 1.00 28.90 176 LEU A N 1
ATOM 1288 C CA . LEU A 1 178 ? -9.604 -20.017 -7.759 1.00 29.78 176 LEU A CA 1
ATOM 1289 C C . LEU A 1 178 ? -10.373 -19.800 -6.450 1.00 30.15 176 LEU A C 1
ATOM 1290 O O . LEU A 1 178 ? -9.771 -19.714 -5.378 1.00 27.88 176 LEU A O 1
ATOM 1295 N N . GLU A 1 179 ? -11.669 -19.731 -6.541 1.00 31.19 177 GLU A N 1
ATOM 1296 C CA . GLU A 1 179 ? -12.490 -19.660 -5.390 1.00 34.89 177 GLU A CA 1
ATOM 1297 C C . GLU A 1 179 ? -12.372 -20.917 -4.622 1.00 36.34 177 GLU A C 1
ATOM 1298 O O . GLU A 1 179 ? -12.236 -20.913 -3.433 1.00 38.63 177 GLU A O 1
ATOM 1304 N N . ILE A 1 180 ? -12.453 -22.015 -5.317 1.00 35.12 178 ILE A N 1
ATOM 1305 C CA . ILE A 1 180 ? -12.288 -23.306 -4.680 1.00 35.19 178 ILE A CA 1
ATOM 1306 C C . ILE A 1 180 ? -10.937 -23.376 -4.002 1.00 33.94 178 ILE A C 1
ATOM 1307 O O . ILE A 1 180 ? -10.853 -23.826 -2.855 1.00 35.63 178 ILE A O 1
ATOM 1312 N N . LEU A 1 181 ? -9.891 -22.913 -4.684 1.00 32.10 179 LEU A N 1
ATOM 1313 C CA . LEU A 1 181 ? -8.551 -22.962 -4.093 1.00 32.59 179 LEU A CA 1
ATOM 1314 C C . LEU A 1 181 ? -8.525 -22.244 -2.738 1.00 33.42 179 LEU A C 1
ATOM 1315 O O . LEU A 1 181 ? -7.845 -22.683 -1.798 1.00 31.83 179 LEU A O 1
ATOM 1320 N N . MET A 1 182 ? -9.292 -21.163 -2.644 1.00 33.20 180 MET A N 1
ATOM 1321 C CA . MET A 1 182 ? -9.316 -20.347 -1.447 1.00 34.89 180 MET A CA 1
ATOM 1322 C C . MET A 1 182 ? -10.249 -20.906 -0.373 1.00 37.82 180 MET A C 1
ATOM 1323 O O . MET A 1 182 ? -9.860 -20.903 0.788 1.00 43.88 180 MET A O 1
ATOM 1328 N N . LYS A 1 183 ? -11.458 -21.370 -0.737 1.00 39.22 181 LYS A N 1
ATOM 1329 C CA . LYS A 1 183 ? -12.391 -21.956 0.240 1.00 40.78 181 LYS A CA 1
ATOM 1330 C C . LYS A 1 183 ? -11.963 -23.364 0.679 1.00 41.41 181 LYS A C 1
ATOM 1331 O O . LYS A 1 183 ? -11.999 -23.680 1.869 1.00 41.02 181 LYS A O 1
ATOM 1335 N N . ASP A 1 184 ? -11.549 -24.205 -0.272 1.00 41.56 182 ASP A N 1
ATOM 1336 C CA . ASP A 1 184 ? -11.366 -25.647 -0.010 1.00 40.06 182 ASP A CA 1
ATOM 1337 C C . ASP A 1 184 ? -9.911 -26.194 -0.155 1.00 36.38 182 ASP A C 1
ATOM 1338 O O . ASP A 1 184 ? -9.656 -27.336 0.166 1.00 34.70 182 ASP A O 1
ATOM 1343 N N . GLY A 1 185 ? -8.963 -25.387 -0.625 1.00 34.62 183 GLY A N 1
ATOM 1344 C CA . GLY A 1 185 ? -7.560 -25.810 -0.728 1.00 32.92 183 GLY A CA 1
ATOM 1345 C C . GLY A 1 185 ? -7.032 -25.993 -2.150 1.00 32.33 183 GLY A C 1
ATOM 1346 O O . GLY A 1 185 ? -7.778 -26.154 -3.120 1.00 33.86 183 GLY A O 1
ATOM 1347 N N . LEU A 1 186 ? -5.720 -25.972 -2.261 1.00 32.18 184 LEU A N 1
ATOM 1348 C CA . LEU A 1 186 ? -5.027 -26.054 -3.543 1.00 32.94 184 LEU A CA 1
ATOM 1349 C C . LEU A 1 186 ? -5.287 -27.351 -4.285 1.00 34.74 184 LEU A C 1
ATOM 1350 O O . LEU A 1 186 ? -5.514 -27.350 -5.504 1.00 38.30 184 LEU A O 1
ATOM 1355 N N . THR A 1 187 ? -5.216 -28.456 -3.553 1.00 34.89 185 THR A N 1
ATOM 1356 C CA . THR A 1 187 ? -5.412 -29.776 -4.113 1.00 35.05 185 THR A CA 1
ATOM 1357 C C . THR A 1 187 ? -6.809 -29.931 -4.783 1.00 35.53 185 THR A C 1
ATOM 1358 O O . THR A 1 187 ? -6.932 -30.446 -5.913 1.00 34.24 185 THR A O 1
ATOM 1362 N N . LYS A 1 188 ? -7.852 -29.440 -4.129 1.00 36.13 186 LYS A N 1
ATOM 1363 C CA . LYS A 1 188 ? -9.186 -29.563 -4.698 1.00 37.73 186 LYS A CA 1
ATOM 1364 C C . LYS A 1 188 ? -9.359 -28.738 -5.966 1.00 36.75 186 LYS A C 1
ATOM 1365 O O . LYS A 1 188 ? -10.053 -29.156 -6.918 1.00 35.83 186 LYS A O 1
ATOM 1371 N N . ALA A 1 189 ? -8.709 -27.582 -5.997 1.00 34.38 187 ALA A N 1
ATOM 1372 C CA . ALA A 1 189 ? -8.725 -26.755 -7.190 1.00 32.15 187 ALA A CA 1
ATOM 1373 C C . ALA A 1 189 ? -7.896 -27.418 -8.312 1.00 32.61 187 ALA A C 1
ATOM 1374 O O . ALA A 1 189 ? -8.318 -27.442 -9.461 1.00 33.53 187 ALA A O 1
ATOM 1376 N N . GLN A 1 190 ? -6.736 -27.972 -7.975 1.00 31.32 188 GLN A N 1
ATOM 1377 C CA . GLN A 1 190 ? -5.911 -28.640 -8.961 1.00 31.29 188 GLN A CA 1
ATOM 1378 C C . GLN A 1 190 ? -6.664 -29.831 -9.548 1.00 32.32 188 GLN A C 1
ATOM 1379 O O . GLN A 1 190 ? -6.653 -30.041 -10.749 1.00 30.79 188 GLN A O 1
ATOM 1385 N N . ASN A 1 191 ? -7.374 -30.590 -8.726 1.00 34.07 189 ASN A N 1
ATOM 1386 C CA . ASN A 1 191 ? -8.099 -31.728 -9.268 1.00 33.83 189 ASN A CA 1
ATOM 1387 C C . ASN A 1 191 ? -9.192 -31.295 -10.220 1.00 34.36 189 ASN A C 1
ATOM 1388 O O . ASN A 1 191 ? -9.404 -31.932 -11.258 1.00 35.54 189 ASN A O 1
ATOM 1393 N N . ARG A 1 192 ? -9.872 -30.198 -9.910 1.00 32.10 190 ARG A N 1
ATOM 1394 C CA . ARG A 1 192 ? -10.978 -29.816 -10.757 1.00 33.72 190 ARG A CA 1
ATOM 1395 C C . ARG A 1 192 ? -10.548 -29.337 -12.151 1.00 33.67 190 ARG A C 1
ATOM 1396 O O . ARG A 1 192 ? -11.230 -29.581 -13.155 1.00 31.46 190 ARG A O 1
ATOM 1404 N N . LEU A 1 193 ? -9.428 -28.621 -12.197 1.00 33.70 191 LEU A N 1
ATOM 1405 C CA . LEU A 1 193 ? -8.983 -28.007 -13.438 1.00 32.28 191 LEU A CA 1
ATOM 1406 C C . LEU A 1 193 ? -8.294 -29.028 -14.328 1.00 31.39 191 LEU A C 1
ATOM 1407 O O . LEU A 1 193 ? -8.397 -28.959 -15.549 1.00 32.45 191 LEU A O 1
ATOM 1412 N N . HIS A 1 194 ? -7.601 -29.969 -13.701 1.00 29.61 192 HIS A N 1
ATOM 1413 C CA . HIS A 1 194 ? -7.040 -31.108 -14.385 1.00 30.33 192 HIS A CA 1
ATOM 1414 C C . HIS A 1 194 ? -8.089 -31.908 -15.149 1.00 29.98 192 HIS A C 1
ATOM 1415 O O . HIS A 1 194 ? -7.789 -32.402 -16.219 1.00 30.99 192 HIS A O 1
ATOM 1422 N N . THR A 1 195 ? -9.310 -32.021 -14.636 1.00 29.57 193 THR A N 1
ATOM 1423 C CA . THR A 1 195 ? -10.347 -32.780 -15.338 1.00 29.99 193 THR A CA 1
ATOM 1424 C C . THR A 1 195 ? -11.045 -31.951 -16.409 1.00 30.59 193 THR A C 1
ATOM 1425 O O . THR A 1 195 ? -11.760 -32.490 -17.267 1.00 30.87 193 THR A O 1
ATOM 1429 N N . PHE A 1 196 ? -10.852 -30.641 -16.371 1.00 30.99 194 PHE A N 1
ATOM 1430 C CA . PHE A 1 196 ? -11.596 -29.753 -17.252 1.00 31.85 194 PHE A CA 1
ATOM 1431 C C . PHE A 1 196 ? -11.331 -30.071 -18.701 1.00 32.28 194 PHE A C 1
ATOM 1432 O O . PHE A 1 196 ? -10.169 -30.153 -19.094 1.00 32.72 194 PHE A O 1
ATOM 1440 N N . LYS A 1 197 ? -12.382 -30.296 -19.492 1.00 32.27 195 LYS A N 1
ATOM 1441 C CA . LYS A 1 197 ? -12.212 -30.682 -20.913 1.00 32.47 195 LYS A CA 1
ATOM 1442 C C . LYS A 1 197 ? -11.421 -31.979 -21.185 1.00 30.73 195 LYS A C 1
ATOM 1443 O O . LYS A 1 197 ? -11.320 -32.408 -22.331 1.00 31.58 195 LYS A O 1
ATOM 1449 N N . ALA A 1 198 ? -10.897 -32.601 -20.134 1.00 29.08 196 ALA A N 1
ATOM 1450 C CA . ALA A 1 198 ? -10.048 -33.777 -20.242 1.00 30.52 196 ALA A CA 1
ATOM 1451 C C . ALA A 1 198 ? -10.776 -35.123 -20.009 1.00 32.22 196 ALA A C 1
ATOM 1452 O O . ALA A 1 198 ? -10.276 -36.174 -20.432 1.00 28.13 196 ALA A O 1
ATOM 1454 N N . GLU A 1 199 ? -11.922 -35.089 -19.325 1.00 33.89 197 GLU A N 1
ATOM 1455 C CA . GLU A 1 199 ? -12.573 -36.305 -18.912 1.00 38.45 197 GLU A CA 1
ATOM 1456 C C . GLU A 1 199 ? -14.101 -36.211 -18.909 1.00 37.03 197 GLU A C 1
ATOM 1457 O O . GLU A 1 199 ? -14.646 -35.151 -18.669 1.00 34.58 197 GLU A O 1
ATOM 1463 N N . MET B 1 3 ? -12.122 -49.790 -58.216 1.00 73.45 1 MET B N 1
ATOM 1464 C CA . MET B 1 3 ? -11.373 -49.930 -56.931 1.00 80.28 1 MET B CA 1
ATOM 1465 C C . MET B 1 3 ? -12.152 -50.783 -55.908 1.00 85.83 1 MET B C 1
ATOM 1466 O O . MET B 1 3 ? -13.281 -50.447 -55.540 1.00 79.29 1 MET B O 1
ATOM 1468 N N . VAL B 1 4 ? -11.540 -51.895 -55.478 1.00 91.99 2 VAL B N 1
ATOM 1469 C CA . VAL B 1 4 ? -12.105 -52.811 -54.456 1.00 88.43 2 VAL B CA 1
ATOM 1470 C C . VAL B 1 4 ? -12.297 -52.091 -53.086 1.00 86.96 2 VAL B C 1
ATOM 1471 O O . VAL B 1 4 ? -11.365 -51.481 -52.560 1.00 81.72 2 VAL B O 1
ATOM 1475 N N . SER B 1 5 ? -13.506 -52.200 -52.521 1.00 86.30 3 SER B N 1
ATOM 1476 C CA . SER B 1 5 ? -14.059 -51.247 -51.514 1.00 84.49 3 SER B CA 1
ATOM 1477 C C . SER B 1 5 ? -13.336 -51.082 -50.162 1.00 80.91 3 SER B C 1
ATOM 1478 O O . SER B 1 5 ? -13.023 -52.077 -49.486 1.00 78.16 3 SER B O 1
ATOM 1481 N N . GLN B 1 6 ? -13.166 -49.813 -49.757 1.00 68.94 4 GLN B N 1
ATOM 1482 C CA . GLN B 1 6 ? -12.466 -49.431 -48.520 1.00 66.30 4 GLN B CA 1
ATOM 1483 C C . GLN B 1 6 ? -13.426 -48.848 -47.461 1.00 62.47 4 GLN B C 1
ATOM 1484 O O . GLN B 1 6 ? -13.822 -47.680 -47.556 1.00 66.56 4 GLN B O 1
ATOM 1490 N N . PRO B 1 7 ? -13.785 -49.644 -46.440 1.00 55.36 5 PRO B N 1
ATOM 1491 C CA . PRO B 1 7 ? -14.749 -49.139 -45.464 1.00 54.61 5 PRO B CA 1
ATOM 1492 C C . PRO B 1 7 ? -14.157 -48.104 -44.507 1.00 52.74 5 PRO B C 1
ATOM 1493 O O . PRO B 1 7 ? -14.815 -47.089 -44.242 1.00 53.01 5 PRO B O 1
ATOM 1497 N N . ILE B 1 8 ? -12.937 -48.337 -44.012 1.00 46.74 6 ILE B N 1
ATOM 1498 C CA . ILE B 1 8 ? -12.293 -47.381 -43.088 1.00 45.48 6 ILE B CA 1
ATOM 1499 C C . ILE B 1 8 ? -11.198 -46.543 -43.745 1.00 45.60 6 ILE B C 1
ATOM 1500 O O . ILE B 1 8 ? -10.175 -47.088 -44.168 1.00 44.49 6 ILE B O 1
ATOM 1505 N N . LYS B 1 9 ? -11.409 -45.223 -43.788 1.00 44.27 7 LYS B N 1
ATOM 1506 C CA . LYS B 1 9 ? -10.420 -44.279 -44.330 1.00 47.32 7 LYS B CA 1
ATOM 1507 C C . LYS B 1 9 ? -9.683 -43.454 -43.281 1.00 46.93 7 LYS B C 1
ATOM 1508 O O . LYS B 1 9 ? -8.610 -42.903 -43.592 1.00 48.36 7 LYS B O 1
ATOM 1514 N N . LEU B 1 10 ? -10.235 -43.381 -42.058 1.00 42.21 8 LEU B N 1
ATOM 1515 C CA . LEU B 1 10 ? -9.631 -42.624 -40.940 1.00 36.50 8 LEU B CA 1
ATOM 1516 C C . LEU B 1 10 ? -9.746 -43.346 -39.603 1.00 35.84 8 LEU B C 1
ATOM 1517 O O . LEU B 1 10 ? -10.863 -43.651 -39.155 1.00 36.76 8 LEU B O 1
ATOM 1522 N N . LEU B 1 11 ? -8.595 -43.559 -38.954 1.00 32.78 9 LEU B N 1
ATOM 1523 C CA . LEU B 1 11 ? -8.495 -44.074 -37.585 1.00 30.12 9 LEU B CA 1
ATOM 1524 C C . LEU B 1 11 ? -8.079 -42.934 -36.644 1.00 29.59 9 LEU B C 1
ATOM 1525 O O . LEU B 1 11 ? -6.981 -42.390 -36.777 1.00 28.19 9 LEU B O 1
ATOM 1530 N N . VAL B 1 12 ? -8.927 -42.622 -35.669 1.00 27.56 10 VAL B N 1
ATOM 1531 C CA . VAL B 1 12 ? -8.641 -41.605 -34.695 1.00 26.65 10 VAL B CA 1
ATOM 1532 C C . VAL B 1 12 ? -8.343 -42.242 -33.362 1.00 26.47 10 VAL B C 1
ATOM 1533 O O . VAL B 1 12 ? -8.948 -43.246 -33.024 1.00 30.22 10 VAL B O 1
ATOM 1537 N N . GLY B 1 13 ? -7.418 -41.669 -32.597 1.00 25.22 11 GLY B N 1
ATOM 1538 C CA . GLY B 1 13 ? -7.064 -42.199 -31.296 1.00 25.04 11 GLY B CA 1
ATOM 1539 C C . GLY B 1 13 ? -7.148 -41.108 -30.253 1.00 26.32 11 GLY B C 1
ATOM 1540 O O . GLY B 1 13 ? -6.345 -40.185 -30.256 1.00 27.63 11 GLY B O 1
ATOM 1541 N N . LEU B 1 14 ? -8.100 -41.224 -29.338 1.00 27.80 12 LEU B N 1
ATOM 1542 C CA . LEU B 1 14 ? -8.440 -40.125 -28.443 1.00 28.21 12 LEU B CA 1
ATOM 1543 C C . LEU B 1 14 ? -7.458 -40.047 -27.318 1.00 26.70 12 LEU B C 1
ATOM 1544 O O . LEU B 1 14 ? -6.943 -41.063 -26.897 1.00 23.52 12 LEU B O 1
ATOM 1549 N N . ALA B 1 15 ? -7.246 -38.818 -26.833 1.00 27.37 13 ALA B N 1
ATOM 1550 C CA . ALA B 1 15 ? -6.338 -38.558 -25.736 1.00 27.66 13 ALA B CA 1
ATOM 1551 C C . ALA B 1 15 ? -6.416 -37.115 -25.248 1.00 27.86 13 ALA B C 1
ATOM 1552 O O . ALA B 1 15 ? -7.208 -36.305 -25.729 1.00 26.05 13 ALA B O 1
ATOM 1554 N N . ASN B 1 16 ? -5.603 -36.863 -24.226 1.00 28.93 14 ASN B N 1
ATOM 1555 C CA . ASN B 1 16 ? -5.275 -35.551 -23.743 1.00 29.60 14 ASN B CA 1
ATOM 1556 C C . ASN B 1 16 ? -3.777 -35.270 -24.005 1.00 32.06 14 ASN B C 1
ATOM 1557 O O . ASN B 1 16 ? -2.929 -36.134 -23.713 1.00 30.04 14 ASN B O 1
ATOM 1562 N N . PRO B 1 17 ? -3.447 -34.057 -24.521 1.00 31.59 15 PRO B N 1
ATOM 1563 C CA . PRO B 1 17 ? -2.058 -33.709 -24.801 1.00 34.29 15 PRO B CA 1
ATOM 1564 C C . PRO B 1 17 ? -1.320 -33.288 -23.549 1.00 35.08 15 PRO B C 1
ATOM 1565 O O . PRO B 1 17 ? -1.916 -32.673 -22.659 1.00 32.27 15 PRO B O 1
ATOM 1569 N N . GLY B 1 18 ? -0.039 -33.642 -23.491 1.00 37.65 16 GLY B N 1
ATOM 1570 C CA . GLY B 1 18 ? 0.888 -33.132 -22.475 1.00 39.92 16 GLY B CA 1
ATOM 1571 C C . GLY B 1 18 ? 1.429 -34.122 -21.439 1.00 42.54 16 GLY B C 1
ATOM 1572 O O . GLY B 1 18 ? 0.823 -35.167 -21.189 1.00 43.42 16 GLY B O 1
ATOM 1573 N N . PRO B 1 19 ? 2.561 -33.764 -20.795 1.00 41.68 17 PRO B N 1
ATOM 1574 C CA . PRO B 1 19 ? 3.227 -34.615 -19.808 1.00 42.01 17 PRO B CA 1
ATOM 1575 C C . PRO B 1 19 ? 2.392 -34.969 -18.581 1.00 41.77 17 PRO B C 1
ATOM 1576 O O . PRO B 1 19 ? 2.628 -35.991 -17.958 1.00 43.03 17 PRO B O 1
ATOM 1580 N N . GLU B 1 20 ? 1.428 -34.136 -18.230 1.00 42.24 18 GLU B N 1
ATOM 1581 C CA . GLU B 1 20 ? 0.694 -34.336 -16.988 1.00 42.82 18 GLU B CA 1
ATOM 1582 C C . GLU B 1 20 ? -0.505 -35.241 -17.228 1.00 40.34 18 GLU B C 1
ATOM 1583 O O . GLU B 1 20 ? -1.204 -35.599 -16.280 1.00 39.85 18 GLU B O 1
ATOM 1589 N N . TYR B 1 21 ? -0.720 -35.595 -18.501 1.00 39.23 19 TYR B N 1
ATOM 1590 C CA . TYR B 1 21 ? -1.682 -36.605 -18.932 1.00 38.43 19 TYR B CA 1
ATOM 1591 C C . TYR B 1 21 ? -1.043 -37.806 -19.653 1.00 40.91 19 TYR B C 1
ATOM 1592 O O . TYR B 1 21 ? -1.766 -38.716 -20.073 1.00 44.73 19 TYR B O 1
ATOM 1601 N N . ALA B 1 22 ? 0.278 -37.830 -19.809 1.00 42.01 20 ALA B N 1
ATOM 1602 C CA . ALA B 1 22 ? 0.937 -38.922 -20.558 1.00 43.92 20 ALA B CA 1
ATOM 1603 C C . ALA B 1 22 ? 0.863 -40.279 -19.810 1.00 41.72 20 ALA B C 1
ATOM 1604 O O . ALA B 1 22 ? 0.926 -40.334 -18.592 1.00 42.96 20 ALA B O 1
ATOM 1606 N N . LYS B 1 23 ? 0.681 -41.353 -20.568 1.00 42.92 21 LYS B N 1
ATOM 1607 C CA . LYS B 1 23 ? 0.556 -42.736 -20.051 1.00 43.49 21 LYS B CA 1
ATOM 1608 C C . LYS B 1 23 ? -0.674 -43.003 -19.168 1.00 40.63 21 LYS B C 1
ATOM 1609 O O . LYS B 1 23 ? -0.743 -44.034 -18.493 1.00 40.71 21 LYS B O 1
ATOM 1612 N N . THR B 1 24 ? -1.653 -42.101 -19.196 1.00 36.99 22 THR B N 1
ATOM 1613 C CA . THR B 1 24 ? -2.894 -42.303 -18.465 1.00 32.09 22 THR B CA 1
ATOM 1614 C C . THR B 1 24 ? -3.888 -43.102 -19.300 1.00 31.69 22 THR B C 1
ATOM 1615 O O . THR B 1 24 ? -3.868 -43.091 -20.534 1.00 30.50 22 THR B O 1
ATOM 1619 N N . ARG B 1 25 ? -4.758 -43.801 -18.592 1.00 30.66 23 ARG B N 1
ATOM 1620 C CA . ARG B 1 25 ? -5.753 -44.670 -19.176 1.00 30.39 23 ARG B CA 1
ATOM 1621 C C . ARG B 1 25 ? -6.534 -44.015 -20.320 1.00 27.60 23 ARG B C 1
ATOM 1622 O O . ARG B 1 25 ? -6.767 -44.636 -21.355 1.00 29.49 23 ARG B O 1
ATOM 1630 N N . HIS B 1 26 ? -6.903 -42.761 -20.152 1.00 24.38 24 HIS B N 1
ATOM 1631 C CA . HIS B 1 26 ? -7.767 -42.098 -21.098 1.00 24.20 24 HIS B CA 1
ATOM 1632 C C . HIS B 1 26 ? -7.088 -41.891 -22.443 1.00 23.93 24 HIS B C 1
ATOM 1633 O O . HIS B 1 26 ? -7.736 -41.435 -23.373 1.00 23.15 24 HIS B O 1
ATOM 1640 N N . ASN B 1 27 ? -5.789 -42.192 -22.534 1.00 24.74 25 ASN B N 1
ATOM 1641 C CA . ASN B 1 27 ? -5.035 -42.067 -23.785 1.00 26.71 25 ASN B CA 1
ATOM 1642 C C . ASN B 1 27 ? -4.929 -43.359 -24.615 1.00 28.57 25 ASN B C 1
ATOM 1643 O O . ASN B 1 27 ? -4.455 -43.328 -25.761 1.00 29.75 25 ASN B O 1
ATOM 1648 N N . ALA B 1 28 ? -5.386 -44.486 -24.069 1.00 27.69 26 ALA B N 1
ATOM 1649 C CA . ALA B 1 28 ? -5.307 -45.774 -24.773 1.00 28.40 26 ALA B CA 1
ATOM 1650 C C . ALA B 1 28 ? -5.615 -45.730 -26.270 1.00 27.52 26 ALA B C 1
ATOM 1651 O O . ALA B 1 28 ? -4.956 -46.397 -27.063 1.00 27.36 26 ALA B O 1
ATOM 1653 N N . GLY B 1 29 ? -6.643 -44.996 -26.656 1.00 24.90 27 GLY B N 1
ATOM 1654 C CA . GLY B 1 29 ? -6.990 -44.928 -28.063 1.00 25.71 27 GLY B CA 1
ATOM 1655 C C . GLY B 1 29 ? -5.831 -44.425 -28.887 1.00 25.57 27 GLY B C 1
ATOM 1656 O O . GLY B 1 29 ? -5.621 -44.893 -29.998 1.00 26.66 27 GLY B O 1
ATOM 1657 N N . ALA B 1 30 ? -5.088 -43.467 -28.328 1.00 25.04 28 ALA B N 1
ATOM 1658 C CA . ALA B 1 30 ? -3.883 -42.950 -28.954 1.00 25.44 28 ALA B CA 1
ATOM 1659 C C . ALA B 1 30 ? -2.792 -44.024 -29.022 1.00 25.70 28 ALA B C 1
ATOM 1660 O O . ALA B 1 30 ? -2.129 -44.139 -30.020 1.00 26.99 28 ALA B O 1
ATOM 1662 N N . TRP B 1 31 ? -2.625 -44.834 -27.987 1.00 27.12 29 TRP B N 1
ATOM 1663 C CA . TRP B 1 31 ? -1.586 -45.855 -28.003 1.00 27.26 29 TRP B CA 1
ATOM 1664 C C . TRP B 1 31 ? -1.717 -46.742 -29.227 1.00 27.57 29 TRP B C 1
ATOM 1665 O O . TRP B 1 31 ? -0.718 -47.140 -29.816 1.00 28.09 29 TRP B O 1
ATOM 1676 N N . VAL B 1 32 ? -2.946 -47.029 -29.639 1.00 29.01 30 VAL B N 1
ATOM 1677 C CA . VAL B 1 32 ? -3.190 -47.931 -30.773 1.00 27.14 30 VAL B CA 1
ATOM 1678 C C . VAL B 1 32 ? -2.686 -47.225 -32.048 1.00 29.41 30 VAL B C 1
ATOM 1679 O O . VAL B 1 32 ? -1.947 -47.801 -32.862 1.00 28.61 30 VAL B O 1
ATOM 1683 N N . VAL B 1 33 ? -3.097 -45.971 -32.221 1.00 28.76 31 VAL B N 1
ATOM 1684 C CA . VAL B 1 33 ? -2.692 -45.209 -33.365 1.00 29.38 31 VAL B CA 1
ATOM 1685 C C . VAL B 1 33 ? -1.166 -45.086 -33.385 1.00 31.92 31 VAL B C 1
ATOM 1686 O O . VAL B 1 33 ? -0.553 -45.323 -34.403 1.00 30.33 31 VAL B O 1
ATOM 1690 N N . GLU B 1 34 ? -0.556 -44.729 -32.258 1.00 35.90 32 GLU B N 1
ATOM 1691 C CA . GLU B 1 34 ? 0.902 -44.631 -32.169 1.00 37.48 32 GLU B CA 1
ATOM 1692 C C . GLU B 1 34 ? 1.519 -45.935 -32.632 1.00 36.50 32 GLU B C 1
ATOM 1693 O O . GLU B 1 34 ? 2.313 -45.952 -33.558 1.00 37.88 32 GLU B O 1
ATOM 1699 N N . GLU B 1 35 ? 1.117 -47.032 -32.007 1.00 37.26 33 GLU B N 1
ATOM 1700 C CA . GLU B 1 35 ? 1.724 -48.334 -32.269 1.00 36.09 33 GLU B CA 1
ATOM 1701 C C . GLU B 1 35 ? 1.632 -48.783 -33.715 1.00 35.04 33 GLU B C 1
ATOM 1702 O O . GLU B 1 35 ? 2.597 -49.313 -34.284 1.00 34.26 33 GLU B O 1
ATOM 1708 N N . LEU B 1 36 ? 0.462 -48.603 -34.300 1.00 35.96 34 LEU B N 1
ATOM 1709 C CA . LEU B 1 36 ? 0.263 -48.980 -35.696 1.00 36.88 34 LEU B CA 1
ATOM 1710 C C . LEU B 1 36 ? 1.162 -48.123 -36.586 1.00 39.72 34 LEU B C 1
ATOM 1711 O O . LEU B 1 36 ? 1.773 -48.623 -37.525 1.00 43.41 34 LEU B O 1
ATOM 1716 N N . ALA B 1 37 ? 1.246 -46.837 -36.271 1.00 40.54 35 ALA B N 1
ATOM 1717 C CA . ALA B 1 37 ? 2.134 -45.928 -36.981 1.00 39.15 35 ALA B CA 1
ATOM 1718 C C . ALA B 1 37 ? 3.579 -46.377 -36.850 1.00 39.06 35 ALA B C 1
ATOM 1719 O O . ALA B 1 37 ? 4.306 -46.351 -37.819 1.00 38.13 35 ALA B O 1
ATOM 1721 N N . ARG B 1 38 ? 3.992 -46.787 -35.655 1.00 41.71 36 ARG B N 1
ATOM 1722 C CA . ARG B 1 38 ? 5.355 -47.254 -35.453 1.00 42.77 36 ARG B CA 1
ATOM 1723 C C . ARG B 1 38 ? 5.640 -48.421 -36.387 1.00 43.14 36 ARG B C 1
ATOM 1724 O O . ARG B 1 38 ? 6.591 -48.402 -37.147 1.00 48.34 36 ARG B O 1
ATOM 1732 N N . ILE B 1 39 ? 4.776 -49.412 -36.371 1.00 44.87 37 ILE B N 1
ATOM 1733 C CA . ILE B 1 39 ? 4.976 -50.609 -37.174 1.00 45.32 37 ILE B CA 1
ATOM 1734 C C . ILE B 1 39 ? 5.097 -50.308 -38.662 1.00 44.28 37 ILE B C 1
ATOM 1735 O O . ILE B 1 39 ? 5.688 -51.093 -39.379 1.00 47.71 37 ILE B O 1
ATOM 1740 N N . HIS B 1 40 ? 4.537 -49.197 -39.131 1.00 44.57 38 HIS B N 1
ATOM 1741 C CA . HIS B 1 40 ? 4.699 -48.773 -40.537 1.00 46.69 38 HIS B CA 1
ATOM 1742 C C . HIS B 1 40 ? 5.748 -47.681 -40.770 1.00 44.98 38 HIS B C 1
ATOM 1743 O O . HIS B 1 40 ? 5.791 -47.055 -41.834 1.00 37.98 38 HIS B O 1
ATOM 1750 N N . ASN B 1 41 ? 6.597 -47.484 -39.768 1.00 47.24 39 ASN B N 1
ATOM 1751 C CA . ASN B 1 41 ? 7.705 -46.528 -39.831 1.00 54.02 39 ASN B CA 1
ATOM 1752 C C . ASN B 1 41 ? 7.276 -45.134 -40.235 1.00 53.63 39 ASN B C 1
ATOM 1753 O O . ASN B 1 41 ? 7.913 -44.505 -41.087 1.00 53.08 39 ASN B O 1
ATOM 1758 N N . VAL B 1 42 ? 6.192 -44.683 -39.598 1.00 52.63 40 VAL B N 1
ATOM 1759 C CA . VAL B 1 42 ? 5.658 -43.339 -39.744 1.00 52.32 40 VAL B CA 1
ATOM 1760 C C . VAL B 1 42 ? 5.670 -42.618 -38.404 1.00 56.94 40 VAL B C 1
ATOM 1761 O O . VAL B 1 42 ? 5.194 -43.133 -37.391 1.00 54.13 40 VAL B O 1
ATOM 1765 N N . THR B 1 43 ? 6.221 -41.409 -38.440 1.00 60.70 41 THR B N 1
ATOM 1766 C CA . THR B 1 43 ? 6.222 -40.484 -37.336 1.00 56.46 41 THR B CA 1
ATOM 1767 C C . THR B 1 43 ? 5.026 -39.593 -37.566 1.00 52.49 41 THR B C 1
ATOM 1768 O O . THR B 1 43 ? 4.705 -39.244 -38.706 1.00 49.35 41 THR B O 1
ATOM 1772 N N . LEU B 1 44 ? 4.357 -39.219 -36.495 1.00 47.46 42 LEU B N 1
ATOM 1773 C CA . LEU B 1 44 ? 3.212 -38.362 -36.637 1.00 48.89 42 LEU B CA 1
ATOM 1774 C C . LEU B 1 44 ? 3.623 -36.915 -36.448 1.00 51.54 42 LEU B C 1
ATOM 1775 O O . LEU B 1 44 ? 4.403 -36.612 -35.546 1.00 51.85 42 LEU B O 1
ATOM 1780 N N . LYS B 1 45 ? 3.102 -36.027 -37.298 1.00 50.60 43 LYS B N 1
ATOM 1781 C CA . LYS B 1 45 ? 3.442 -34.615 -37.205 1.00 51.08 43 LYS B CA 1
ATOM 1782 C C . LYS B 1 45 ? 2.201 -33.802 -36.903 1.00 51.39 43 LYS B C 1
ATOM 1783 O O . LYS B 1 45 ? 1.119 -34.080 -37.424 1.00 47.09 43 LYS B O 1
ATOM 1786 N N . ASN B 1 46 ? 2.379 -32.795 -36.048 1.00 55.64 44 ASN B N 1
ATOM 1787 C CA . ASN B 1 46 ? 1.355 -31.793 -35.786 1.00 54.49 44 ASN B CA 1
ATOM 1788 C C . ASN B 1 46 ? 0.874 -31.191 -37.103 1.00 50.74 44 ASN B C 1
ATOM 1789 O O . ASN B 1 46 ? 1.634 -31.099 -38.068 1.00 51.06 44 ASN B O 1
ATOM 1794 N N . GLU B 1 47 ? -0.395 -30.813 -37.157 1.00 48.57 45 GLU B N 1
ATOM 1795 C CA . GLU B 1 47 ? -0.962 -30.243 -38.360 1.00 49.86 45 GLU B CA 1
ATOM 1796 C C . GLU B 1 47 ? -2.074 -29.295 -37.915 1.00 51.73 45 GLU B C 1
ATOM 1797 O O . GLU B 1 47 ? -3.246 -29.654 -37.910 1.00 50.90 45 GLU B O 1
ATOM 1803 N N . PRO B 1 48 ? -1.699 -28.061 -37.556 1.00 54.21 46 PRO B N 1
ATOM 1804 C CA . PRO B 1 48 ? -2.585 -27.119 -36.855 1.00 54.55 46 PRO B CA 1
ATOM 1805 C C . PRO B 1 48 ? -3.986 -26.976 -37.424 1.00 52.21 46 PRO B C 1
ATOM 1806 O O . PRO B 1 48 ? -4.915 -26.686 -36.674 1.00 55.34 46 PRO B O 1
ATOM 1810 N N . LYS B 1 49 ? -4.150 -27.157 -38.725 1.00 49.65 47 LYS B N 1
ATOM 1811 C CA . LYS B 1 49 ? -5.476 -27.013 -39.308 1.00 50.37 47 LYS B CA 1
ATOM 1812 C C . LYS B 1 49 ? -6.417 -28.162 -38.934 1.00 52.40 47 LYS B C 1
ATOM 1813 O O . LYS B 1 49 ? -7.640 -28.011 -39.033 1.00 49.49 47 LYS B O 1
ATOM 1819 N N . PHE B 1 50 ? -5.844 -29.299 -38.508 1.00 52.55 48 PHE B N 1
ATOM 1820 C CA . PHE B 1 50 ? -6.616 -30.463 -38.012 1.00 48.56 48 PHE B CA 1
ATOM 1821 C C . PHE B 1 50 ? -6.595 -30.653 -36.475 1.00 48.60 48 PHE B C 1
ATOM 1822 O O . PHE B 1 50 ? -7.212 -31.582 -35.950 1.00 45.01 48 PHE B O 1
ATOM 1830 N N . PHE B 1 51 ? -5.903 -29.759 -35.767 1.00 46.40 49 PHE B N 1
ATOM 1831 C CA . PHE B 1 51 ? -6.011 -29.650 -34.318 1.00 44.59 49 PHE B CA 1
ATOM 1832 C C . PHE B 1 51 ? -5.556 -30.925 -33.650 1.00 42.54 49 PHE B C 1
ATOM 1833 O O . PHE B 1 51 ? -6.133 -31.373 -32.646 1.00 40.56 49 PHE B O 1
ATOM 184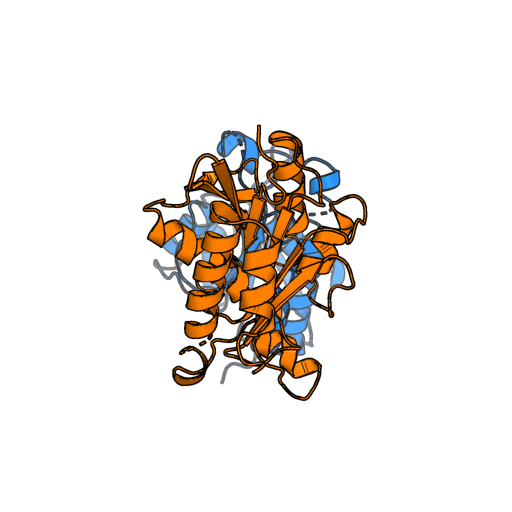1 N N . GLY B 1 52 ? -4.503 -31.495 -34.227 1.00 40.33 50 GLY B N 1
ATOM 1842 C CA . GLY B 1 52 ? -3.884 -32.690 -33.694 1.00 39.20 50 GLY B CA 1
ATOM 1843 C C . GLY B 1 52 ? -2.731 -33.194 -34.533 1.00 38.41 50 GLY B C 1
ATOM 1844 O O . GLY B 1 52 ? -2.392 -32.588 -35.555 1.00 38.32 50 GLY B O 1
ATOM 1845 N N . LEU B 1 53 ? -2.133 -34.298 -34.064 1.00 38.96 51 LEU B N 1
ATOM 1846 C CA . LEU B 1 53 ? -1.060 -35.005 -34.749 1.00 39.81 51 LEU B CA 1
ATOM 1847 C C . LEU B 1 53 ? -1.660 -35.866 -35.835 1.00 40.66 51 LEU B C 1
ATOM 1848 O O . LEU B 1 53 ? -2.701 -36.473 -35.611 1.00 41.99 51 LEU B O 1
ATOM 1853 N N . THR B 1 54 ? -1.007 -35.939 -36.998 1.00 42.10 52 THR B N 1
ATOM 1854 C CA . THR B 1 54 ? -1.510 -36.754 -38.103 1.00 42.91 52 THR B CA 1
ATOM 1855 C C . THR B 1 54 ? -0.445 -37.567 -38.825 1.00 41.90 52 THR B C 1
ATOM 1856 O O . THR B 1 54 ? 0.759 -37.307 -38.706 1.00 39.62 52 THR B O 1
ATOM 1860 N N . GLY B 1 55 ? -0.934 -38.567 -39.559 1.00 39.91 53 GLY B N 1
ATOM 1861 C CA . GLY B 1 55 ? -0.125 -39.354 -40.484 1.00 41.48 53 GLY B CA 1
ATOM 1862 C C . GLY B 1 55 ? -0.958 -39.926 -41.632 1.00 43.05 53 GLY B C 1
ATOM 1863 O O . GLY B 1 55 ? -2.192 -39.805 -41.666 1.00 37.52 53 GLY B O 1
ATOM 1864 N N . ARG B 1 56 ? -0.262 -40.523 -42.594 1.00 43.42 54 ARG B N 1
ATOM 1865 C CA . ARG B 1 56 ? -0.886 -41.365 -43.601 1.00 42.97 54 ARG B CA 1
ATOM 1866 C C . ARG B 1 56 ? -0.080 -42.635 -43.568 1.00 45.28 54 ARG B C 1
ATOM 1867 O O . ARG B 1 56 ? 1.157 -42.584 -43.535 1.00 50.03 54 ARG B O 1
ATOM 1869 N N . LEU B 1 57 ? -0.781 -43.769 -43.510 1.00 46.54 55 LEU B N 1
ATOM 1870 C CA . LEU B 1 57 ? -0.159 -45.079 -43.458 1.00 47.15 55 LEU B CA 1
ATOM 1871 C C . LEU B 1 57 ? -0.498 -45.773 -44.770 1.00 48.26 55 LEU B C 1
ATOM 1872 O O . LEU B 1 57 ? -1.656 -45.780 -45.167 1.00 49.61 55 LEU B O 1
ATOM 1875 N N . LEU B 1 58 ? 0.519 -46.329 -45.438 1.00 52.09 56 LEU B N 1
ATOM 1876 C CA . LEU B 1 58 ? 0.369 -47.099 -46.681 1.00 53.46 56 LEU B CA 1
ATOM 1877 C C . LEU B 1 58 ? 0.374 -48.599 -46.337 1.00 50.65 56 LEU B C 1
ATOM 1878 O O . LEU B 1 58 ? 1.383 -49.156 -45.885 1.00 47.28 56 LEU B O 1
ATOM 1883 N N . ILE B 1 59 ? -0.783 -49.228 -46.502 1.00 51.58 57 ILE B N 1
ATOM 1884 C CA . ILE B 1 59 ? -0.955 -50.647 -46.210 1.00 51.38 57 ILE B CA 1
ATOM 1885 C C . ILE B 1 59 ? -1.665 -51.259 -47.389 1.00 48.81 57 ILE B C 1
ATOM 1886 O O . ILE B 1 59 ? -2.686 -50.740 -47.823 1.00 46.09 57 ILE B O 1
ATOM 1891 N N . ASN B 1 60 ? -1.117 -52.351 -47.918 1.00 52.90 58 ASN B N 1
ATOM 1892 C CA . ASN B 1 60 ? -1.733 -53.011 -49.047 1.00 55.73 58 ASN B CA 1
ATOM 1893 C C . ASN B 1 60 ? -1.800 -51.939 -50.163 1.00 55.75 58 ASN B C 1
ATOM 1898 N N . SER B 1 61 ? -2.956 -51.755 -50.794 1.00 50.81 59 SER B N 1
ATOM 1899 C CA . SER B 1 61 ? -3.060 -50.792 -51.883 1.00 51.64 59 SER B CA 1
ATOM 1900 C C . SER B 1 61 ? -3.987 -49.669 -51.475 1.00 52.23 59 SER B C 1
ATOM 1901 O O . SER B 1 61 ? -4.795 -49.183 -52.272 1.00 50.06 59 SER B O 1
ATOM 1904 N N . GLN B 1 62 ? -3.843 -49.258 -50.218 1.00 49.46 60 GLN B N 1
ATOM 1905 C CA . GLN B 1 62 ? -4.747 -48.314 -49.615 1.00 48.86 60 GLN B CA 1
ATOM 1906 C C . GLN B 1 62 ? -3.979 -47.380 -48.727 1.00 48.85 60 GLN B C 1
ATOM 1907 O O . GLN B 1 62 ? -2.893 -47.711 -48.234 1.00 40.96 60 GLN B O 1
ATOM 1913 N N . GLU B 1 63 ? -4.577 -46.214 -48.519 1.00 48.18 61 GLU B N 1
ATOM 1914 C CA . GLU B 1 63 ? -4.065 -45.254 -47.564 1.00 48.20 61 GLU B CA 1
ATOM 1915 C C . GLU B 1 63 ? -5.065 -45.095 -46.408 1.00 44.04 61 GLU B C 1
ATOM 1916 O O . GLU B 1 63 ? -6.257 -44.814 -46.628 1.00 38.01 61 GLU B O 1
ATOM 1922 N N . LEU B 1 64 ? -4.579 -45.315 -45.181 1.00 41.11 62 LEU B N 1
ATOM 1923 C CA . LEU B 1 64 ? -5.360 -45.018 -43.981 1.00 39.31 62 LEU B CA 1
ATOM 1924 C C . LEU B 1 64 ? -4.804 -43.769 -43.309 1.00 38.51 62 LEU B C 1
ATOM 1925 O O . LEU B 1 64 ? -3.621 -43.707 -42.999 1.00 35.33 62 LEU B O 1
ATOM 1930 N N . ARG B 1 65 ? -5.656 -42.770 -43.098 1.00 39.90 63 ARG B N 1
ATOM 1931 C CA . ARG B 1 65 ? -5.220 -41.554 -42.419 1.00 40.56 63 ARG B CA 1
ATOM 1932 C C . ARG B 1 65 ? -5.340 -41.803 -40.937 1.00 37.80 63 ARG B C 1
ATOM 1933 O O . ARG B 1 65 ? -6.248 -42.491 -40.514 1.00 34.48 63 ARG B O 1
ATOM 1941 N N . VAL B 1 66 ? -4.414 -41.241 -40.163 1.00 37.05 64 VAL B N 1
ATOM 1942 C CA . VAL B 1 66 ? -4.437 -41.340 -38.723 1.00 34.65 64 VAL B CA 1
ATOM 1943 C C . VAL B 1 66 ? -4.433 -39.977 -38.025 1.00 35.98 64 VAL B C 1
ATOM 1944 O O . VAL B 1 66 ? -3.760 -39.040 -38.441 1.00 37.05 64 VAL B O 1
ATOM 1948 N N . LEU B 1 67 ? -5.210 -39.884 -36.952 1.00 37.27 65 LEU B N 1
ATOM 1949 C CA . LEU B 1 67 ? -5.363 -38.663 -36.174 1.00 34.03 65 LEU B CA 1
ATOM 1950 C C . LEU B 1 67 ? -5.307 -38.956 -34.681 1.00 34.19 65 LEU B C 1
ATOM 1951 O O . LEU B 1 67 ? -5.832 -39.962 -34.222 1.00 34.57 65 LEU B O 1
ATOM 1956 N N . ILE B 1 68 ? -4.644 -38.071 -33.937 1.00 34.47 66 ILE B N 1
ATOM 1957 C CA . ILE B 1 68 ? -4.719 -38.021 -32.493 1.00 31.44 66 ILE B CA 1
ATOM 1958 C C . ILE B 1 68 ? -4.953 -36.558 -32.179 1.00 33.35 66 ILE B C 1
ATOM 1959 O O . ILE B 1 68 ? -4.048 -35.751 -32.381 1.00 35.44 66 ILE B O 1
ATOM 1964 N N . PRO B 1 69 ? -6.163 -36.197 -31.712 1.00 33.50 67 PRO B N 1
ATOM 1965 C CA . PRO B 1 69 ? -6.439 -34.807 -31.369 1.00 33.35 67 PRO B CA 1
ATOM 1966 C C . PRO B 1 69 ? -5.578 -34.263 -30.244 1.00 35.07 67 PRO B C 1
ATOM 1967 O O . PRO B 1 69 ? -5.251 -34.996 -29.297 1.00 35.58 67 PRO B O 1
ATOM 1971 N N . THR B 1 70 ? -5.202 -32.990 -30.368 1.00 34.32 68 THR B N 1
ATOM 1972 C CA . THR B 1 70 ? -4.607 -32.261 -29.268 1.00 34.10 68 THR B CA 1
ATOM 1973 C C . THR B 1 70 ? -5.615 -31.258 -28.781 1.00 32.84 68 THR B C 1
ATOM 1974 O O . THR B 1 70 ? -5.253 -30.307 -28.118 1.00 33.03 68 THR B O 1
ATOM 1978 N N . THR B 1 71 ? -6.891 -31.489 -29.094 1.00 33.41 69 THR B N 1
ATOM 1979 C CA . THR B 1 71 ? -7.983 -30.592 -28.697 1.00 32.68 69 THR B CA 1
ATOM 1980 C C . THR B 1 71 ? -8.349 -30.716 -27.230 1.00 31.21 69 THR B C 1
ATOM 1981 O O . THR B 1 71 ? -9.187 -29.964 -26.758 1.00 30.17 69 THR B O 1
ATOM 1985 N N . PHE B 1 72 ? -7.738 -31.685 -26.545 1.00 30.40 70 PHE B N 1
ATOM 1986 C CA . PHE B 1 72 ? -8.239 -32.260 -25.307 1.00 31.70 70 PHE B CA 1
ATOM 1987 C C . PHE B 1 72 ? -9.460 -33.154 -25.535 1.00 31.79 70 PHE B C 1
ATOM 1988 O O . PHE B 1 72 ? -10.274 -32.931 -26.433 1.00 33.64 70 PHE B O 1
ATOM 1996 N N . ALA B 1 73 ? -9.574 -34.163 -24.690 1.00 31.79 71 ALA B N 1
ATOM 1997 C CA . ALA B 1 73 ? -10.432 -35.312 -24.950 1.00 31.57 71 ALA B CA 1
ATOM 1998 C C . ALA B 1 73 ? -11.893 -34.958 -25.207 1.00 32.26 71 ALA B C 1
ATOM 1999 O O . ALA B 1 73 ? -12.450 -35.417 -26.192 1.00 31.26 71 ALA B O 1
ATOM 2001 N N . ASN B 1 74 ? -12.496 -34.121 -24.352 1.00 31.79 72 ASN B N 1
ATOM 2002 C CA . ASN B 1 74 ? -13.905 -33.739 -24.506 1.00 31.10 72 ASN B CA 1
ATOM 2003 C C . ASN B 1 74 ? -14.156 -32.807 -25.684 1.00 33.78 72 ASN B C 1
ATOM 2004 O O . ASN B 1 74 ? -15.313 -32.462 -25.942 1.00 34.32 72 ASN B O 1
ATOM 2009 N N . LEU B 1 75 ? -13.098 -32.366 -26.370 1.00 35.39 73 LEU B N 1
ATOM 2010 C CA . LEU B 1 75 ? -13.236 -31.574 -27.609 1.00 36.83 73 LEU B CA 1
ATOM 2011 C C . LEU B 1 75 ? -12.722 -32.317 -28.846 1.00 37.22 73 LEU B C 1
ATOM 2012 O O . LEU B 1 75 ? -12.549 -31.722 -29.910 1.00 38.74 73 LEU B O 1
ATOM 2017 N N . SER B 1 76 ? -12.498 -33.619 -28.714 1.00 35.88 74 SER B N 1
ATOM 2018 C CA . SER B 1 76 ? -12.005 -34.448 -29.812 1.00 34.74 74 SER B CA 1
ATOM 2019 C C . SER B 1 76 ? -12.738 -34.246 -31.117 1.00 35.71 74 SER B C 1
ATOM 2020 O O . SER B 1 76 ? -12.132 -34.390 -32.163 1.00 33.51 74 SER B O 1
ATOM 2023 N N . GLY B 1 77 ? -14.037 -33.920 -31.051 1.00 41.04 75 GLY B N 1
ATOM 2024 C CA . GLY B 1 77 ? -14.899 -33.737 -32.242 1.00 39.69 75 GLY B CA 1
ATOM 2025 C C . GLY B 1 77 ? -14.337 -32.723 -33.210 1.00 43.03 75 GLY B C 1
ATOM 2026 O O . GLY B 1 77 ? -14.301 -32.947 -34.428 1.00 44.01 75 GLY B O 1
ATOM 2027 N N . LYS B 1 78 ? -13.862 -31.610 -32.658 1.00 44.22 76 LYS B N 1
ATOM 2028 C CA . LYS B 1 78 ? -13.365 -30.506 -33.466 1.00 45.40 76 LYS B CA 1
ATOM 2029 C C . LYS B 1 78 ? -12.371 -31.004 -34.500 1.00 41.45 76 LYS B C 1
ATOM 2030 O O . LYS B 1 78 ? -12.551 -30.752 -35.697 1.00 40.00 76 LYS B O 1
ATOM 2036 N N . ALA B 1 79 ? -11.341 -31.709 -34.014 1.00 40.26 77 ALA B N 1
ATOM 2037 C CA . ALA B 1 79 ? -10.251 -32.272 -34.838 1.00 38.05 77 ALA B CA 1
ATOM 2038 C C . ALA B 1 79 ? -10.764 -33.300 -35.821 1.00 37.16 77 ALA B C 1
ATOM 2039 O O . ALA B 1 79 ? -10.353 -33.328 -36.974 1.00 35.02 77 ALA B O 1
ATOM 2041 N N . ILE B 1 80 ? -11.665 -34.150 -35.352 1.00 38.67 78 ILE B N 1
ATOM 2042 C CA . ILE B 1 80 ? -12.234 -35.189 -36.204 1.00 40.98 78 ILE B CA 1
ATOM 2043 C C . ILE B 1 80 ? -13.105 -34.650 -37.327 1.00 37.76 78 ILE B C 1
ATOM 2044 O O . ILE B 1 80 ? -13.051 -35.192 -38.437 1.00 34.07 78 ILE B O 1
ATOM 2049 N N . ALA B 1 81 ? -13.914 -33.626 -37.065 1.00 36.73 79 ALA B N 1
ATOM 2050 C CA . ALA B 1 81 ? -14.799 -33.111 -38.141 1.00 39.95 79 ALA B CA 1
ATOM 2051 C C . ALA B 1 81 ? -13.999 -32.312 -39.158 1.00 39.35 79 ALA B C 1
ATOM 2052 O O . ALA B 1 81 ? -14.209 -32.408 -40.367 1.00 41.16 79 ALA B O 1
ATOM 2054 N N . ALA B 1 82 ? -13.061 -31.531 -38.659 1.00 40.46 80 ALA B N 1
ATOM 2055 C CA . ALA B 1 82 ? -12.287 -30.679 -39.519 1.00 39.74 80 ALA B CA 1
ATOM 2056 C C . ALA B 1 82 ? -11.607 -31.537 -40.568 1.00 42.11 80 ALA B C 1
ATOM 2057 O O . ALA B 1 82 ? -11.719 -31.249 -41.760 1.00 46.62 80 ALA B O 1
ATOM 2059 N N . LEU B 1 83 ? -10.946 -32.603 -40.120 1.00 39.96 81 LEU B N 1
ATOM 2060 C CA . LEU B 1 83 ? -10.174 -33.471 -41.002 1.00 42.78 81 LEU B CA 1
ATOM 2061 C C . LEU B 1 83 ? -11.039 -34.381 -41.911 1.00 45.81 81 LEU B C 1
ATOM 2062 O O . LEU B 1 83 ? -10.655 -34.694 -43.051 1.00 46.12 81 LEU B O 1
ATOM 2067 N N . ALA B 1 84 ? -12.191 -34.814 -41.423 1.00 46.13 82 ALA B N 1
ATOM 2068 C CA . ALA B 1 84 ? -13.076 -35.615 -42.255 1.00 49.78 82 ALA B CA 1
ATOM 2069 C C . ALA B 1 84 ? -13.537 -34.772 -43.428 1.00 49.32 82 ALA B C 1
ATOM 2070 O O . ALA B 1 84 ? -13.521 -35.213 -44.565 1.00 48.27 82 ALA B O 1
ATOM 2072 N N . ASN B 1 85 ? -13.937 -33.544 -43.129 1.00 51.30 83 ASN B N 1
ATOM 2073 C CA . ASN B 1 85 ? -14.410 -32.617 -44.145 1.00 50.99 83 ASN B CA 1
ATOM 2074 C C . ASN B 1 85 ? -13.377 -32.363 -45.213 1.00 51.69 83 ASN B C 1
ATOM 2075 O O . ASN B 1 85 ? -13.665 -32.551 -46.382 1.00 52.48 83 ASN B O 1
ATOM 2080 N N . PHE B 1 86 ? -12.165 -31.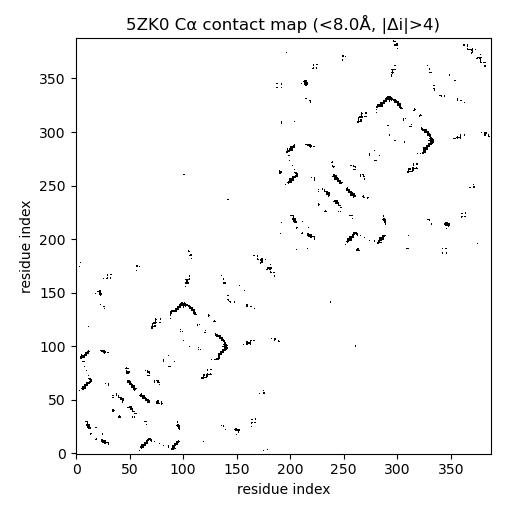995 -44.809 1.00 52.97 84 PHE B N 1
ATOM 2081 C CA . PHE B 1 86 ? -11.088 -31.720 -45.755 1.00 53.63 84 PHE B CA 1
ATOM 2082 C C . PHE B 1 86 ? -10.873 -32.860 -46.736 1.00 55.68 84 PHE B C 1
ATOM 2083 O O . PHE B 1 86 ? -11.098 -32.688 -47.933 1.00 58.28 84 PHE B O 1
ATOM 2091 N N . TYR B 1 87 ? -10.451 -34.022 -46.240 1.00 54.17 85 TYR B N 1
ATOM 2092 C CA . TYR B 1 87 ? -10.251 -35.183 -47.094 1.00 48.32 85 TYR B CA 1
ATOM 2093 C C . TYR B 1 87 ? -11.537 -35.887 -47.530 1.00 49.69 85 TYR B C 1
ATOM 2094 O O . TYR B 1 87 ? -11.461 -36.890 -48.220 1.00 50.63 85 TYR B O 1
ATOM 2103 N N . GLN B 1 88 ? -12.711 -35.402 -47.119 1.00 51.10 86 GLN B N 1
ATOM 2104 C CA . GLN B 1 88 ? -13.981 -35.848 -47.704 1.00 58.06 86 GLN B CA 1
ATOM 2105 C C . GLN B 1 88 ? -14.388 -37.292 -47.325 1.00 53.55 86 GLN B C 1
ATOM 2106 O O . GLN B 1 88 ? -14.446 -38.186 -48.173 1.00 55.58 86 GLN B O 1
ATOM 2112 N N . ILE B 1 89 ? -14.728 -37.489 -46.058 1.00 50.65 87 ILE B N 1
ATOM 2113 C CA . ILE B 1 89 ? -14.776 -38.820 -45.437 1.00 46.01 87 ILE B CA 1
ATOM 2114 C C . ILE B 1 89 ? -16.046 -38.921 -44.608 1.00 45.78 87 ILE B C 1
ATOM 2115 O O . ILE B 1 89 ? -16.184 -38.239 -43.602 1.00 48.01 87 ILE B O 1
ATOM 2120 N N . LYS B 1 90 ? -16.979 -39.764 -45.024 1.00 49.06 88 LYS B N 1
ATOM 2121 C CA . LYS B 1 90 ? -18.219 -39.923 -44.260 1.00 54.73 88 LYS B CA 1
ATOM 2122 C C . LYS B 1 90 ? -17.891 -40.427 -42.833 1.00 54.16 88 LYS B C 1
ATOM 2123 O O . LYS B 1 90 ? -16.804 -40.991 -42.596 1.00 52.09 88 LYS B O 1
ATOM 2125 N N . PRO B 1 91 ? -18.816 -40.211 -41.880 1.00 54.44 89 PRO B N 1
ATOM 2126 C CA . PRO B 1 91 ? -18.722 -40.760 -40.523 1.00 54.23 89 PRO B CA 1
ATOM 2127 C C . PRO B 1 91 ? -18.493 -42.262 -40.543 1.00 57.03 89 PRO B C 1
ATOM 2128 O O . PRO B 1 91 ? -17.558 -42.761 -39.893 1.00 54.61 89 PRO B O 1
ATOM 2132 N N . GLU B 1 92 ? -19.330 -42.951 -41.329 1.00 56.53 90 GLU B N 1
ATOM 2133 C CA . GLU B 1 92 ? -19.297 -44.404 -41.490 1.00 53.67 90 GLU B CA 1
ATOM 2134 C C . GLU B 1 92 ? -17.914 -44.890 -41.862 1.00 50.44 90 GLU B C 1
ATOM 2135 O O . GLU B 1 92 ? -17.572 -46.023 -41.552 1.00 52.39 90 GLU B O 1
ATOM 2141 N N . GLU B 1 93 ? -17.132 -44.049 -42.540 1.00 48.04 91 GLU B N 1
ATOM 2142 C CA . GLU B 1 93 ? -15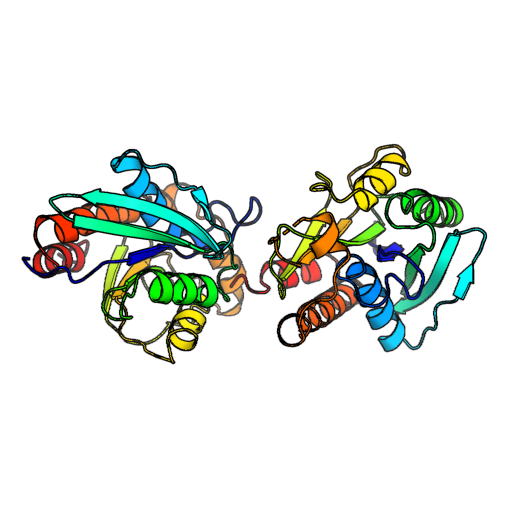.778 -44.416 -42.979 1.00 50.68 91 GLU B CA 1
ATOM 2143 C C . GLU B 1 93 ? -14.693 -44.099 -41.946 1.00 49.72 91 GLU B C 1
ATOM 2144 O O . GLU B 1 93 ? -13.502 -44.192 -42.258 1.00 50.09 91 GLU B O 1
ATOM 2150 N N . ILE B 1 94 ? -15.105 -43.719 -40.732 1.00 47.49 92 ILE B N 1
ATOM 2151 C CA . ILE B 1 94 ? -14.185 -43.376 -39.648 1.00 46.43 92 ILE B CA 1
ATOM 2152 C C . ILE B 1 94 ? -14.236 -44.452 -38.556 1.00 44.60 92 ILE B C 1
ATOM 2153 O O . ILE B 1 94 ? -15.315 -44.946 -38.193 1.00 47.43 92 ILE B O 1
ATOM 2158 N N . MET B 1 95 ? -13.074 -44.780 -38.008 1.00 39.23 93 MET B N 1
ATOM 2159 C CA . MET B 1 95 ? -13.012 -45.591 -36.817 1.00 36.03 93 MET B CA 1
ATOM 2160 C C . MET B 1 95 ? -12.300 -44.836 -35.705 1.00 33.25 93 MET B C 1
ATOM 2161 O O . MET B 1 95 ? -11.199 -44.361 -35.895 1.00 32.30 93 MET B O 1
ATOM 2166 N N . VAL B 1 96 ? -12.926 -44.782 -34.536 1.00 31.03 94 VAL B N 1
ATOM 2167 C CA . VAL B 1 96 ? -12.381 -44.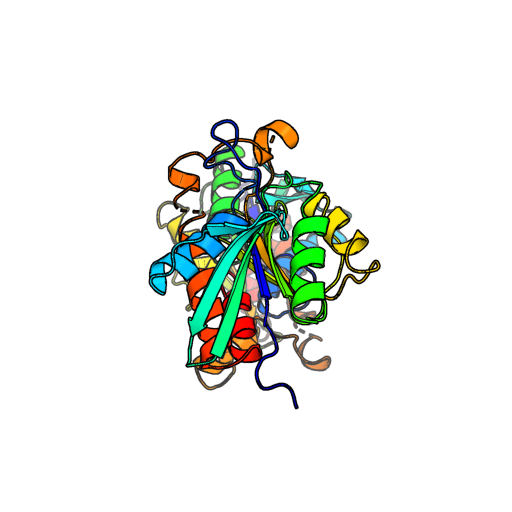090 -33.368 1.00 29.56 94 VAL B CA 1
ATOM 2168 C C . VAL B 1 96 ? -11.909 -45.057 -32.262 1.00 28.10 94 VAL B C 1
ATOM 2169 O O . VAL B 1 96 ? -12.744 -45.730 -31.661 1.00 26.29 94 VAL B O 1
ATOM 2173 N N . ALA B 1 97 ? -10.585 -45.108 -32.002 1.00 26.20 95 ALA B N 1
ATOM 2174 C CA . ALA B 1 97 ? -10.021 -45.917 -30.923 1.00 25.66 95 ALA B CA 1
ATOM 2175 C C . ALA B 1 97 ? -10.096 -45.133 -29.622 1.00 26.60 95 ALA B C 1
ATOM 2176 O O . ALA B 1 97 ? -9.740 -43.950 -29.590 1.00 25.32 95 ALA B O 1
ATOM 2178 N N . HIS B 1 98 ? -10.554 -45.784 -28.548 1.00 26.21 96 HIS B N 1
ATOM 2179 C CA . HIS B 1 98 ? -10.756 -45.084 -27.287 1.00 27.08 96 HIS B CA 1
ATOM 2180 C C . HIS B 1 98 ? -10.756 -46.020 -26.110 1.00 27.27 96 HIS B C 1
ATOM 2181 O O . HIS B 1 98 ? -11.063 -47.201 -26.230 1.00 29.28 96 HIS B O 1
ATOM 2188 N N . ASP B 1 99 ? -10.437 -45.474 -24.955 1.00 27.03 97 ASP B N 1
ATOM 2189 C CA . ASP B 1 99 ? -10.486 -46.250 -23.734 1.00 28.13 97 ASP B CA 1
ATOM 2190 C C . ASP B 1 99 ? -11.944 -46.587 -23.464 1.00 29.60 97 ASP B C 1
ATOM 2191 O O . ASP B 1 99 ? -12.840 -45.776 -23.768 1.00 29.53 97 ASP B O 1
ATOM 2196 N N . GLU B 1 100 ? -12.169 -47.790 -22.914 1.00 30.35 98 GLU B N 1
ATOM 2197 C CA . GLU B 1 100 ? -13.506 -48.301 -22.606 1.00 27.63 98 GLU B CA 1
ATOM 2198 C C . GLU B 1 100 ? -13.568 -48.812 -21.168 1.00 27.97 98 GLU B C 1
ATOM 2199 O O . GLU B 1 100 ? -12.890 -49.787 -20.800 1.00 26.19 98 GLU B O 1
ATOM 2205 N N . LEU B 1 101 ? -14.390 -48.140 -20.367 1.00 29.83 99 LEU B N 1
ATOM 2206 C CA . LEU B 1 101 ? -14.558 -48.463 -18.953 1.00 31.12 99 LEU B CA 1
ATOM 2207 C C . LEU B 1 101 ? -15.314 -49.758 -18.757 1.00 31.33 99 LEU B C 1
ATOM 2208 O O . LEU B 1 101 ? -15.166 -50.409 -17.725 1.00 32.95 99 LEU B O 1
ATOM 2213 N N . ASP B 1 102 ? -16.157 -50.085 -19.729 1.00 32.11 100 ASP B N 1
ATOM 2214 C CA . ASP B 1 102 ? -17.076 -51.195 -19.634 1.00 33.83 100 ASP B CA 1
ATOM 2215 C C . ASP B 1 102 ? -16.451 -52.504 -20.119 1.00 32.39 100 ASP B C 1
ATOM 2216 O O . ASP B 1 102 ? -17.166 -53.470 -20.273 1.00 35.27 100 ASP B O 1
ATOM 2221 N N . LEU B 1 103 ? -15.147 -52.536 -20.395 1.00 31.55 101 LEU B N 1
ATOM 2222 C CA . LEU B 1 103 ? -14.431 -53.781 -20.763 1.00 29.78 101 LEU B CA 1
ATOM 2223 C C . LEU B 1 103 ? -13.188 -53.847 -19.903 1.00 27.23 101 LEU B C 1
ATOM 2224 O O . LEU B 1 103 ? -12.651 -52.802 -19.554 1.00 27.29 101 LEU B O 1
ATOM 2229 N N . PRO B 1 104 ? -12.702 -55.052 -19.582 1.00 25.39 102 PRO B N 1
ATOM 2230 C CA . PRO B 1 104 ? -11.543 -55.108 -18.709 1.00 26.08 102 PRO B CA 1
ATOM 2231 C C . PRO B 1 104 ? -10.201 -54.872 -19.399 1.00 26.93 102 PRO B C 1
ATOM 2232 O O . PRO B 1 104 ? -10.098 -55.015 -20.622 1.00 25.98 102 PRO B O 1
ATOM 2236 N N . PRO B 1 105 ? -9.159 -54.559 -18.605 1.00 28.13 103 PRO B N 1
ATOM 2237 C CA . PRO B 1 105 ? -7.803 -54.507 -19.166 1.00 30.18 103 PRO B CA 1
ATOM 2238 C C . PRO B 1 105 ? -7.451 -55.818 -19.824 1.00 32.43 103 PRO B C 1
ATOM 2239 O O . PRO B 1 105 ? -7.738 -56.870 -19.261 1.00 36.72 103 PRO B O 1
ATOM 2243 N N . GLY B 1 106 ? -6.858 -55.747 -21.013 1.00 34.28 104 GLY B N 1
ATOM 2244 C CA . GLY B 1 106 ? -6.472 -56.937 -21.777 1.00 33.39 104 GLY B CA 1
ATOM 2245 C C . GLY B 1 106 ? -7.503 -57.369 -22.801 1.00 32.88 104 GLY B C 1
ATOM 2246 O O . GLY B 1 106 ? -7.236 -58.251 -23.608 1.00 33.89 104 GLY B O 1
ATOM 2247 N N . VAL B 1 107 ? -8.681 -56.749 -22.768 1.00 31.29 105 VAL B N 1
ATOM 2248 C CA . VAL B 1 107 ? -9.731 -57.008 -23.730 1.00 29.65 105 VAL B CA 1
ATOM 2249 C C . VAL B 1 107 ? -9.914 -55.773 -24.617 1.00 29.16 105 VAL B C 1
ATOM 2250 O O . VAL B 1 107 ? -9.691 -54.658 -24.166 1.00 30.91 105 VAL B O 1
ATOM 2254 N N . ALA B 1 108 ? -10.290 -55.991 -25.879 1.00 27.57 106 ALA B N 1
ATOM 2255 C CA . ALA B 1 108 ? -10.595 -54.930 -26.829 1.00 25.97 106 ALA B CA 1
ATOM 2256 C C . ALA B 1 108 ? -11.632 -55.455 -27.793 1.00 26.29 106 ALA B C 1
ATOM 2257 O O . ALA B 1 108 ? -11.562 -56.617 -28.183 1.00 26.56 106 ALA B O 1
ATOM 2259 N N . LYS B 1 109 ? -12.589 -54.616 -28.179 1.00 27.00 107 LYS B N 1
ATOM 2260 C CA . LYS B 1 109 ? -13.667 -55.036 -29.095 1.00 27.84 107 LYS B CA 1
ATOM 2261 C C . LYS B 1 109 ? -14.041 -53.957 -30.103 1.00 27.60 107 LYS B C 1
ATOM 2262 O O . LYS B 1 109 ? -13.916 -52.765 -29.826 1.00 26.49 107 LYS B O 1
ATOM 2268 N N . PHE B 1 110 ? -14.552 -54.382 -31.251 1.00 27.82 108 PHE B N 1
ATOM 2269 C CA . PHE B 1 110 ? -15.167 -53.446 -32.183 1.00 30.08 108 PHE B CA 1
ATOM 2270 C C . PHE B 1 110 ? -16.624 -53.195 -31.846 1.00 31.08 108 PHE B C 1
ATOM 2271 O O . PHE B 1 110 ? -17.255 -53.954 -31.098 1.00 30.88 108 PHE B O 1
ATOM 2279 N N . LYS B 1 111 ? -17.143 -52.120 -32.421 1.00 34.47 109 LYS B N 1
ATOM 2280 C CA . LYS B 1 111 ? -18.532 -51.709 -32.243 1.00 37.51 109 LYS B CA 1
ATOM 2281 C C . LYS B 1 111 ? -18.848 -50.683 -33.316 1.00 39.91 109 LYS B C 1
ATOM 2282 O O . LYS B 1 111 ? -17.990 -49.837 -33.628 1.00 36.38 109 LYS B O 1
ATOM 2288 N N . GLN B 1 112 ? -20.039 -50.783 -33.915 1.00 40.71 110 GLN B N 1
ATOM 2289 C CA . GLN B 1 112 ? -20.525 -49.732 -34.801 1.00 40.91 110 GLN B CA 1
ATOM 2290 C C . GLN B 1 112 ? -21.751 -49.060 -34.248 1.00 38.00 110 GLN B C 1
ATOM 2291 O O . GLN B 1 112 ? -22.666 -49.708 -33.791 1.00 35.35 110 GLN B O 1
ATOM 2297 N N . GLY B 1 113 ? -21.783 -47.741 -34.298 1.00 39.61 111 GLY B N 1
ATOM 2298 C CA . GLY B 1 113 ? -22.946 -47.036 -33.793 1.00 40.03 111 GLY B CA 1
ATOM 2299 C C . GLY B 1 113 ? -23.060 -47.185 -32.302 1.00 40.54 111 GLY B C 1
ATOM 2300 O O . GLY B 1 113 ? -22.109 -47.637 -31.635 1.00 42.59 111 GLY B O 1
ATOM 2301 N N . GLY B 1 114 ? -24.230 -46.809 -31.783 1.00 39.77 112 GLY B N 1
ATOM 2302 C CA . GLY B 1 114 ? -24.542 -46.937 -30.362 1.00 39.12 112 GLY B CA 1
ATOM 2303 C C . GLY B 1 114 ? -24.035 -45.764 -29.537 1.00 40.54 112 GLY B C 1
ATOM 2304 O O . GLY B 1 114 ? -23.547 -44.757 -30.077 1.00 37.94 112 GLY B O 1
ATOM 2305 N N . GLY B 1 115 ? -24.132 -45.913 -28.218 1.00 42.34 113 GLY B N 1
ATOM 2306 C CA . GLY B 1 115 ? -23.923 -44.795 -27.298 1.00 45.31 113 GLY B CA 1
ATOM 2307 C C . GLY B 1 115 ? -22.474 -44.456 -26.989 1.00 46.39 113 GLY B C 1
ATOM 2308 O O . GLY B 1 115 ? -21.555 -45.131 -27.446 1.00 46.27 113 GLY B O 1
ATOM 2309 N N . HIS B 1 116 ? -22.273 -43.417 -26.181 1.00 44.58 114 HIS B N 1
ATOM 2310 C CA . HIS B 1 116 ? -20.931 -43.045 -25.787 1.00 42.02 114 HIS B CA 1
ATOM 2311 C C . HIS B 1 116 ? -20.398 -43.734 -24.515 1.00 41.42 114 HIS B C 1
ATOM 2312 O O . HIS B 1 116 ? -19.196 -43.712 -24.273 1.00 41.97 114 HIS B O 1
ATOM 2319 N N . GLY B 1 117 ? -21.265 -44.364 -23.721 1.00 41.09 115 GLY B N 1
ATOM 2320 C CA . GLY B 1 117 ? -20.859 -45.029 -22.471 1.00 36.65 115 GLY B CA 1
ATOM 2321 C C . GLY B 1 117 ? -20.311 -44.037 -21.450 1.00 36.82 115 GLY B C 1
ATOM 2322 O O . GLY B 1 117 ? -19.427 -44.365 -20.648 1.00 34.80 115 GLY B O 1
ATOM 2323 N N . GLY B 1 118 ? -20.833 -42.816 -21.475 1.00 37.84 116 GLY B N 1
ATOM 2324 C CA . GLY B 1 118 ? -20.235 -41.690 -20.714 1.00 38.54 116 GLY B CA 1
ATOM 2325 C C . GLY B 1 118 ? -18.764 -41.333 -20.987 1.00 38.47 116 GLY B C 1
ATOM 2326 O O . GLY B 1 118 ? -18.063 -40.878 -20.093 1.00 37.13 116 GLY B O 1
ATOM 2327 N N . HIS B 1 119 ? -18.279 -41.551 -22.209 1.00 37.91 117 HIS B N 1
ATOM 2328 C CA . HIS B 1 119 ? -16.952 -41.065 -22.608 1.00 35.02 117 HIS B CA 1
ATOM 2329 C C . HIS B 1 119 ? -17.224 -39.757 -23.315 1.00 35.09 117 HIS B C 1
ATOM 2330 O O . HIS B 1 119 ? -17.793 -39.749 -24.416 1.00 36.56 117 HIS B O 1
ATOM 2337 N N . ASN B 1 120 ? -16.862 -38.640 -22.682 1.00 34.81 118 ASN B N 1
ATOM 2338 C CA . ASN B 1 120 ? -17.236 -37.336 -23.227 1.00 33.87 118 ASN B CA 1
ATOM 2339 C C . ASN B 1 120 ? -16.578 -37.005 -24.563 1.00 33.31 118 ASN B C 1
ATOM 2340 O O . ASN B 1 120 ? -17.083 -36.172 -25.293 1.00 32.34 118 ASN B O 1
ATOM 2345 N N . GLY B 1 121 ? -15.456 -37.656 -24.870 1.00 33.80 119 GLY B N 1
ATOM 2346 C CA . GLY B 1 121 ? -14.844 -37.593 -26.205 1.00 33.44 119 GLY B CA 1
ATOM 2347 C C . GLY B 1 121 ? -15.680 -38.217 -27.314 1.00 33.82 119 GLY B C 1
ATOM 2348 O O . GLY B 1 121 ? -15.729 -37.678 -28.429 1.00 32.44 119 GLY B O 1
ATOM 2349 N N . LEU B 1 122 ? -16.333 -39.348 -27.027 1.00 31.36 120 LEU B N 1
ATOM 2350 C CA . LEU B 1 122 ? -17.303 -39.912 -27.957 1.00 32.60 120 LEU B CA 1
ATOM 2351 C C . LEU B 1 122 ? -18.562 -39.009 -28.049 1.00 33.53 120 LEU B C 1
ATOM 2352 O O . LEU B 1 122 ? -19.163 -38.866 -29.111 1.00 33.10 120 LEU B O 1
ATOM 2357 N N . LYS B 1 123 ? -18.934 -38.380 -26.941 1.00 35.08 121 LYS B N 1
ATOM 2358 C CA . LYS B 1 123 ? -20.053 -37.431 -26.935 1.00 39.30 121 LYS B CA 1
ATOM 2359 C C . LYS B 1 123 ? -19.792 -36.337 -27.953 1.00 37.24 121 LYS B C 1
ATOM 2360 O O . LYS B 1 123 ? -20.647 -36.055 -28.787 1.00 37.78 121 LYS B O 1
ATOM 2365 N N . ASP B 1 124 ? -18.588 -35.765 -27.914 1.00 34.95 122 ASP B N 1
ATOM 2366 C CA . ASP B 1 124 ? -18.261 -34.611 -28.750 1.00 35.19 122 ASP B CA 1
ATOM 2367 C C . ASP B 1 124 ? -18.210 -34.975 -30.212 1.00 34.81 122 ASP B C 1
ATOM 2368 O O . ASP B 1 124 ? -18.544 -34.159 -31.074 1.00 30.00 122 ASP B O 1
ATOM 2373 N N . THR B 1 125 ? -17.732 -36.193 -30.464 1.00 35.61 123 THR B N 1
ATOM 2374 C CA . THR B 1 125 ? -17.544 -36.706 -31.806 1.00 35.31 123 THR B CA 1
ATOM 2375 C C . THR B 1 125 ? -18.874 -36.964 -32.448 1.00 34.94 123 THR B C 1
ATOM 2376 O O . THR B 1 125 ? -19.072 -36.659 -33.606 1.00 36.18 123 THR B O 1
ATOM 2380 N N . ILE B 1 126 ? -19.783 -37.530 -31.677 1.00 36.02 124 ILE B N 1
ATOM 2381 C CA . ILE B 1 126 ? -21.116 -37.751 -32.154 1.00 37.66 124 ILE B CA 1
ATOM 2382 C C . ILE B 1 126 ? -21.648 -36.399 -32.539 1.00 39.85 124 ILE B C 1
ATOM 2383 O O . ILE B 1 126 ? -22.001 -36.177 -33.684 1.00 46.30 124 ILE B O 1
ATOM 2388 N N . SER B 1 127 ? -21.636 -35.492 -31.575 1.00 41.48 125 SER B N 1
ATOM 2389 C CA . SER B 1 127 ? -22.102 -34.112 -31.744 1.00 44.51 125 SER B CA 1
ATOM 2390 C C . SER B 1 127 ? -21.525 -33.371 -32.964 1.00 42.94 125 SER B C 1
ATOM 2391 O O . SER B 1 127 ? -22.285 -32.926 -33.816 1.00 45.76 125 SER B O 1
ATOM 2394 N N . LYS B 1 128 ? -20.205 -33.251 -33.058 1.00 44.64 126 LYS B N 1
ATOM 2395 C CA . LYS B 1 128 ? -19.562 -32.509 -34.162 1.00 47.79 126 LYS B CA 1
ATOM 2396 C C . LYS B 1 128 ? -19.563 -33.234 -35.500 1.00 46.24 126 LYS B C 1
ATOM 2397 O O . LYS B 1 128 ? -19.012 -32.716 -36.478 1.00 49.00 126 LYS B O 1
ATOM 2403 N N . LEU B 1 129 ? -20.116 -34.445 -35.549 1.00 46.97 127 LEU B N 1
ATOM 2404 C CA . LEU B 1 129 ? -20.392 -35.102 -36.835 1.00 47.50 127 LEU B CA 1
ATOM 2405 C C . LEU B 1 129 ? -21.891 -35.052 -37.167 1.00 46.86 127 LEU B C 1
ATOM 2406 O O . LEU B 1 129 ? -22.461 -36.028 -37.647 1.00 50.95 127 LEU B O 1
ATOM 2411 N N . GLY B 1 130 ? -22.526 -33.909 -36.937 1.00 47.46 128 GLY B N 1
ATOM 2412 C CA . GLY B 1 130 ? -23.956 -33.783 -37.205 1.00 51.11 128 GLY B CA 1
ATOM 2413 C C . GLY B 1 130 ? -24.724 -34.831 -36.423 1.00 53.04 128 GLY B C 1
ATOM 2414 O O . GLY B 1 130 ? -25.571 -35.535 -36.965 1.00 52.79 128 GLY B O 1
ATOM 2415 N N . ASN B 1 131 ? -24.403 -34.928 -35.137 1.00 55.16 129 ASN B N 1
ATOM 2416 C CA . ASN B 1 131 ? -24.964 -35.939 -34.247 1.00 55.03 129 ASN B CA 1
ATOM 2417 C C . ASN B 1 131 ? -25.262 -37.274 -34.928 1.00 51.04 129 ASN B C 1
ATOM 2418 O O . ASN B 1 131 ? -26.388 -37.773 -34.906 1.00 48.06 129 ASN B O 1
ATOM 2423 N N . ASN B 1 132 ? -24.220 -37.838 -35.532 1.00 49.46 130 ASN B N 1
ATOM 2424 C CA . ASN B 1 132 ? -24.267 -39.160 -36.150 1.00 46.84 130 ASN B CA 1
ATOM 2425 C C . ASN B 1 132 ? -23.486 -40.186 -35.327 1.00 45.74 130 ASN B C 1
ATOM 2426 O O . ASN B 1 132 ? -22.298 -40.006 -35.084 1.00 49.33 130 ASN B O 1
ATOM 2431 N N . LYS B 1 133 ? -24.135 -41.267 -34.916 1.00 45.05 131 LYS B N 1
ATOM 2432 C CA . LYS B 1 133 ? -23.471 -42.264 -34.061 1.00 48.84 131 LYS B CA 1
ATOM 2433 C C . LYS B 1 133 ? -22.700 -43.343 -34.825 1.00 49.21 131 LYS B C 1
ATOM 2434 O O . LYS B 1 133 ? -21.945 -44.108 -34.213 1.00 49.41 131 LYS B O 1
ATOM 2440 N N . GLU B 1 134 ? -22.860 -43.374 -36.151 1.00 51.34 132 GLU B N 1
ATOM 2441 C CA . GLU B 1 134 ? -22.580 -44.569 -36.961 1.00 49.32 132 GLU B CA 1
ATOM 2442 C C . GLU B 1 134 ? -21.112 -44.842 -37.293 1.00 45.01 132 GLU B C 1
ATOM 2443 O O . GLU B 1 134 ? -20.814 -45.806 -37.982 1.00 43.46 132 GLU B O 1
ATOM 2449 N N . PHE B 1 135 ? -20.199 -43.999 -36.830 1.00 41.88 133 PHE B N 1
ATOM 2450 C CA . PHE B 1 135 ? -18.770 -44.334 -36.888 1.00 40.16 133 PHE B CA 1
ATOM 2451 C C . PHE B 1 135 ? -18.464 -45.642 -36.156 1.00 38.10 133 PHE B C 1
ATOM 2452 O O . PHE B 1 135 ? -19.217 -46.087 -35.295 1.00 35.98 133 PHE B O 1
ATOM 2460 N N . TYR B 1 136 ? -17.364 -46.263 -36.547 1.00 36.76 134 TYR B N 1
ATOM 2461 C CA . TYR B 1 136 ? -16.895 -47.466 -35.899 1.00 37.03 134 TYR B CA 1
ATOM 2462 C C . TYR B 1 136 ? -16.056 -47.056 -34.681 1.00 35.77 134 TYR B C 1
ATOM 2463 O O . TYR B 1 136 ? -15.556 -45.920 -34.584 1.00 32.69 134 TYR B O 1
ATOM 2472 N N . ARG B 1 137 ? -15.931 -47.979 -33.733 1.00 34.91 135 ARG B N 1
ATOM 2473 C CA . ARG B 1 137 ? -15.164 -47.732 -32.522 1.00 31.76 135 ARG B CA 1
ATOM 2474 C C . ARG B 1 137 ? -14.285 -48.910 -32.254 1.00 29.25 135 ARG B C 1
ATOM 2475 O O . ARG B 1 137 ? -14.608 -50.022 -32.659 1.00 26.67 135 ARG B O 1
ATOM 2483 N N . LEU B 1 138 ? -13.158 -48.654 -31.594 1.00 28.35 136 LEU B N 1
ATOM 2484 C CA . LEU B 1 138 ? -12.291 -49.710 -31.150 1.00 28.08 136 LEU B CA 1
ATOM 2485 C C . LEU B 1 138 ? -12.135 -49.474 -29.684 1.00 28.37 136 LEU B C 1
ATOM 2486 O O . LEU B 1 138 ? -11.485 -48.516 -29.271 1.00 29.96 136 LEU B O 1
ATOM 2491 N N . ARG B 1 139 ? -12.749 -50.365 -28.912 1.00 27.40 137 ARG B N 1
ATOM 2492 C CA . ARG B 1 139 ? -12.955 -50.165 -27.517 1.00 26.89 137 ARG B CA 1
ATOM 2493 C C . ARG B 1 139 ? -11.847 -50.858 -26.786 1.00 25.77 137 ARG B C 1
ATOM 2494 O O . ARG B 1 139 ? -11.790 -52.068 -26.739 1.00 26.18 137 ARG B O 1
ATOM 2502 N N . LEU B 1 140 ? -10.978 -50.068 -26.185 1.00 25.85 138 LEU B N 1
ATOM 2503 C CA . LEU B 1 140 ? -9.797 -50.586 -25.542 1.00 27.65 138 LEU B CA 1
ATOM 2504 C C . LEU B 1 140 ? -10.050 -50.614 -24.026 1.00 29.28 138 LEU B C 1
ATOM 2505 O O . LEU B 1 140 ? -10.096 -49.570 -23.348 1.00 30.30 138 LEU B O 1
ATOM 2510 N N . GLY B 1 141 ? -10.241 -51.810 -23.488 1.00 29.19 139 GLY B N 1
ATOM 2511 C CA . GLY B 1 141 ? -10.826 -51.933 -22.156 1.00 28.47 139 GLY B CA 1
ATOM 2512 C C . GLY B 1 141 ? -9.852 -51.461 -21.109 1.00 27.46 139 GLY B C 1
ATOM 2513 O O . GLY B 1 141 ? -8.693 -51.827 -21.158 1.00 26.44 139 GLY B O 1
ATOM 2514 N N . ILE B 1 142 ? -10.313 -50.640 -20.172 1.00 28.14 140 ILE B N 1
ATOM 2515 C CA . ILE B 1 142 ? -9.452 -50.152 -19.098 1.00 29.62 140 ILE B CA 1
ATOM 2516 C C . ILE B 1 142 ? -9.912 -50.502 -17.687 1.00 32.57 140 ILE B C 1
ATOM 2517 O O . ILE B 1 142 ? -9.288 -50.097 -16.710 1.00 30.70 140 ILE B O 1
ATOM 2522 N N . GLY B 1 143 ? -10.988 -51.277 -17.575 1.00 39.22 141 GLY B N 1
ATOM 2523 C CA . GLY B 1 143 ? -11.589 -51.581 -16.276 1.00 39.72 141 GLY B CA 1
ATOM 2524 C C . GLY B 1 143 ? -12.302 -50.375 -15.706 1.00 41.46 141 GLY B C 1
ATOM 2525 O O . GLY B 1 143 ? -12.244 -49.282 -16.270 1.00 41.64 141 GLY B O 1
ATOM 2526 N N . HIS B 1 144 ? -12.948 -50.588 -14.567 1.00 45.01 142 HIS B N 1
ATOM 2527 C CA . HIS B 1 144 ? -13.856 -49.632 -13.964 1.00 49.60 142 HIS B CA 1
ATOM 2528 C C . HIS B 1 144 ? -13.518 -49.582 -12.476 1.00 47.61 142 HIS B C 1
ATOM 2529 O O . HIS B 1 144 ? -13.431 -50.623 -11.824 1.00 45.46 142 HIS B O 1
ATOM 2536 N N . PRO B 1 145 ? -13.308 -48.384 -11.918 1.00 47.96 143 PRO B N 1
ATOM 2537 C CA . PRO B 1 145 ? -13.333 -48.351 -10.458 1.00 49.88 143 PRO B CA 1
ATOM 2538 C C . PRO B 1 145 ? -14.790 -48.610 -10.026 1.00 50.23 143 PRO B C 1
ATOM 2539 O O . PRO B 1 145 ? -15.670 -48.697 -10.888 1.00 47.35 143 PRO B O 1
ATOM 2543 N N . GLY B 1 146 ? -15.063 -48.727 -8.733 1.00 51.71 144 GLY B N 1
ATOM 2544 C CA . GLY B 1 146 ? -16.451 -48.936 -8.278 1.00 52.21 144 GLY B CA 1
ATOM 2545 C C . GLY B 1 146 ? -17.329 -47.688 -8.379 1.00 54.06 144 GLY B C 1
ATOM 2546 O O . GLY B 1 146 ? -18.176 -47.556 -9.282 1.00 61.72 144 GLY B O 1
ATOM 2547 N N . HIS B 1 147 ? -17.088 -46.749 -7.475 1.00 51.23 145 HIS B N 1
ATOM 2548 C CA . HIS B 1 147 ? -17.913 -45.562 -7.359 1.00 48.49 145 HIS B CA 1
ATOM 2549 C C . HIS B 1 147 ? -17.704 -44.598 -8.548 1.00 43.72 145 HIS B C 1
ATOM 2550 O O . HIS B 1 147 ? -16.577 -44.359 -8.960 1.00 41.53 145 HIS B O 1
ATOM 2557 N N . LYS B 1 148 ? -18.809 -44.065 -9.082 1.00 42.14 146 LYS B N 1
ATOM 2558 C CA . LYS B 1 148 ? -18.806 -42.958 -10.057 1.00 40.99 146 LYS B CA 1
ATOM 2559 C C . LYS B 1 148 ? -17.704 -41.911 -9.825 1.00 40.31 146 LYS B C 1
ATOM 2560 O O . LYS B 1 148 ? -16.906 -41.636 -10.700 1.00 39.21 146 LYS B O 1
ATOM 2562 N N . ASP B 1 149 ? -17.652 -41.304 -8.657 1.00 40.59 147 ASP B N 1
ATOM 2563 C CA . ASP B 1 149 ? -16.695 -40.215 -8.473 1.00 42.38 147 ASP B CA 1
ATOM 2564 C C . ASP B 1 149 ? -15.184 -40.602 -8.348 1.00 42.33 147 ASP B C 1
ATOM 2565 O O . ASP B 1 149 ? -14.327 -39.723 -8.213 1.00 42.41 147 ASP B O 1
ATOM 2570 N N . LYS B 1 150 ? -14.859 -41.896 -8.460 1.00 42.49 148 LYS B N 1
ATOM 2571 C CA . LYS B 1 150 ? -13.469 -42.351 -8.634 1.00 39.32 148 LYS B CA 1
ATOM 2572 C C . LYS B 1 150 ? -13.021 -42.328 -10.093 1.00 37.14 148 LYS B C 1
ATOM 2573 O O . LYS B 1 150 ? -11.840 -42.533 -10.385 1.00 36.99 148 LYS B O 1
ATOM 2576 N N . VAL B 1 151 ? -13.963 -42.082 -11.004 1.00 36.30 149 VAL B N 1
ATOM 2577 C CA . VAL B 1 151 ? -13.757 -42.265 -12.450 1.00 35.47 149 VAL B CA 1
ATOM 2578 C C . VAL B 1 151 ? -12.806 -41.250 -13.051 1.00 35.75 149 VAL B C 1
ATOM 2579 O O . VAL B 1 151 ? -11.878 -41.610 -13.768 1.00 39.69 149 VAL B O 1
ATOM 2583 N N . ALA B 1 152 ? -13.034 -39.982 -12.756 1.00 35.89 150 ALA B N 1
ATOM 2584 C CA . ALA B 1 152 ? -12.155 -38.926 -13.227 1.00 34.41 150 ALA B CA 1
ATOM 2585 C C . ALA B 1 152 ? -10.702 -39.266 -12.899 1.00 33.52 150 ALA B C 1
ATOM 2586 O O . ALA B 1 152 ? -9.843 -39.290 -13.776 1.00 34.10 150 ALA B O 1
ATOM 2588 N N . GLY B 1 153 ? -10.438 -39.591 -11.646 1.00 34.20 151 GLY B N 1
ATOM 2589 C CA . GLY B 1 153 ? -9.088 -39.942 -11.241 1.00 34.11 151 GLY B CA 1
ATOM 2590 C C . GLY B 1 153 ? -8.640 -41.270 -11.811 1.00 35.52 151 GLY B C 1
ATOM 2591 O O . GLY B 1 153 ? -7.431 -41.550 -11.887 1.00 36.99 151 GLY B O 1
ATOM 2592 N N . TYR B 1 154 ? -9.596 -42.117 -12.181 1.00 32.38 152 TYR B N 1
ATOM 2593 C CA . TYR B 1 154 ? -9.234 -43.392 -12.781 1.00 33.33 152 TYR B CA 1
ATOM 2594 C C . TYR B 1 154 ? -8.773 -43.214 -14.263 1.00 34.87 152 TYR B C 1
ATOM 2595 O O . TYR B 1 154 ? -7.635 -43.551 -14.616 1.00 37.03 152 TYR B O 1
ATOM 2604 N N . VAL B 1 155 ? -9.640 -42.678 -15.120 1.00 34.40 153 VAL B N 1
ATOM 2605 C CA . VAL B 1 155 ? -9.289 -42.451 -16.534 1.00 34.83 153 VAL B CA 1
ATOM 2606 C C . VAL B 1 155 ? -8.060 -41.541 -16.686 1.00 35.39 153 VAL B C 1
ATOM 2607 O O . VAL B 1 155 ? -7.268 -41.697 -17.608 1.00 36.00 153 VAL B O 1
ATOM 2611 N N . LEU B 1 156 ? -7.884 -40.605 -15.762 1.00 35.90 154 LEU B N 1
ATOM 2612 C CA . LEU B 1 156 ? -6.718 -39.725 -15.791 1.00 35.69 154 LEU B CA 1
ATOM 2613 C C . LEU B 1 156 ? -5.584 -40.245 -14.898 1.00 37.72 154 LEU B C 1
ATOM 2614 O O . LEU B 1 156 ? -4.719 -39.472 -14.472 1.00 38.62 154 LEU B O 1
ATOM 2619 N N . GLY B 1 157 ? -5.579 -41.554 -14.641 1.00 39.87 155 GLY B N 1
ATOM 2620 C CA . GLY B 1 157 ? -4.569 -42.184 -13.793 1.00 39.22 155 GLY B CA 1
ATOM 2621 C C . GLY B 1 157 ? -3.673 -43.074 -14.629 1.00 40.27 155 GLY B C 1
ATOM 2622 O O . GLY B 1 157 ? -4.018 -43.415 -15.757 1.00 37.50 155 GLY B O 1
ATOM 2623 N N . LYS B 1 158 ? -2.521 -43.435 -14.071 1.00 40.37 156 LYS B N 1
ATOM 2624 C CA . LYS B 1 158 ? -1.613 -44.367 -14.696 1.00 40.83 156 LYS B CA 1
ATOM 2625 C C . LYS B 1 158 ? -1.924 -45.734 -14.136 1.00 40.09 156 LYS B C 1
ATOM 2626 O O . LYS B 1 158 ? -1.971 -45.899 -12.923 1.00 35.82 156 LYS B O 1
ATOM 2632 N N . ALA B 1 159 ? -2.127 -46.709 -15.019 1.00 41.63 157 ALA B N 1
ATOM 2633 C CA . ALA B 1 159 ? -2.367 -48.090 -14.605 1.00 43.64 157 ALA B CA 1
ATOM 2634 C C . ALA B 1 159 ? -1.091 -48.696 -14.020 1.00 42.78 157 ALA B C 1
ATOM 2635 O O . ALA B 1 159 ? 0.011 -48.409 -14.511 1.00 41.60 157 ALA B O 1
ATOM 2637 N N . PRO B 1 160 ? -1.229 -49.511 -12.958 1.00 44.66 158 PRO B N 1
ATOM 2638 C CA . PRO B 1 160 ? -0.088 -50.239 -12.385 1.00 47.34 158 PRO B CA 1
ATOM 2639 C C . PRO B 1 160 ? 0.650 -51.075 -13.427 1.00 46.67 158 PRO B C 1
ATOM 2640 O O . PRO B 1 160 ? 0.043 -51.524 -14.392 1.00 50.70 158 PRO B O 1
ATOM 2644 N N . ALA B 1 161 ? 1.938 -51.293 -13.217 1.00 44.39 159 ALA B N 1
ATOM 2645 C CA . ALA B 1 161 ? 2.794 -51.969 -14.197 1.00 45.76 159 ALA B CA 1
ATOM 2646 C C . ALA B 1 161 ? 2.191 -53.230 -14.820 1.00 47.98 159 ALA B C 1
ATOM 2647 O O . ALA B 1 161 ? 2.274 -53.410 -16.047 1.00 48.17 159 ALA B O 1
ATOM 2649 N N . LYS B 1 162 ? 1.613 -54.097 -13.978 1.00 48.17 160 LYS B N 1
ATOM 2650 C CA . LYS B 1 162 ? 1.101 -55.411 -14.419 1.00 48.97 160 LYS B CA 1
ATOM 2651 C C . LYS B 1 162 ? -0.144 -55.238 -15.285 1.00 48.84 160 LYS B C 1
ATOM 2652 O O . LYS B 1 162 ? -0.242 -55.781 -16.392 1.00 52.27 160 LYS B O 1
ATOM 2654 N N . GLU B 1 163 ? -1.091 -54.469 -14.772 1.00 44.04 161 GLU B N 1
ATOM 2655 C CA . GLU B 1 163 ? -2.267 -54.067 -15.541 1.00 41.58 161 GLU B CA 1
ATOM 2656 C C . GLU B 1 163 ? -1.909 -53.397 -16.890 1.00 39.84 161 GLU B C 1
ATOM 2657 O O . GLU B 1 163 ? -2.593 -53.652 -17.888 1.00 39.07 161 GLU B O 1
ATOM 2663 N N . GLN B 1 164 ? -0.848 -52.571 -16.920 1.00 34.09 162 GLN B N 1
ATOM 2664 C CA . GLN B 1 164 ? -0.416 -51.911 -18.143 1.00 33.60 162 GLN B CA 1
ATOM 2665 C C . GLN B 1 164 ? 0.089 -52.933 -19.150 1.00 35.04 162 GLN B C 1
ATOM 2666 O O . GLN B 1 164 ? 0.023 -52.684 -20.350 1.00 36.49 162 GLN B O 1
ATOM 2672 N N . GLU B 1 165 ? 0.587 -54.078 -18.683 1.00 35.96 163 GLU B N 1
ATOM 2673 C CA . GLU B 1 165 ? 0.972 -55.171 -19.588 1.00 36.22 163 GLU B CA 1
ATOM 2674 C C . GLU B 1 165 ? -0.271 -55.787 -20.264 1.00 35.65 163 GLU B C 1
ATOM 2675 O O . GLU B 1 165 ? -0.233 -56.146 -21.449 1.00 32.69 163 GLU B O 1
ATOM 2686 N N . LEU B 1 167 ? -2.946 -54.032 -20.803 1.00 30.57 165 LEU B N 1
ATOM 2687 C CA . LEU B 1 167 ? -3.384 -52.977 -21.725 1.00 32.34 165 LEU B CA 1
ATOM 2688 C C . LEU B 1 167 ? -2.575 -53.020 -23.017 1.00 33.08 165 LEU B C 1
ATOM 2689 O O . LEU B 1 167 ? -3.125 -52.977 -24.112 1.00 36.51 165 LEU B O 1
ATOM 2694 N N . ASP B 1 168 ? -1.269 -53.142 -22.885 1.00 33.51 166 ASP B N 1
ATOM 2695 C CA . ASP B 1 168 ? -0.370 -53.217 -24.039 1.00 33.81 166 ASP B CA 1
ATOM 2696 C C . ASP B 1 168 ? -0.610 -54.452 -24.898 1.00 31.77 166 ASP B C 1
ATOM 2697 O O . ASP B 1 168 ? -0.452 -54.409 -26.131 1.00 29.89 166 ASP B O 1
ATOM 2702 N N . ALA B 1 169 ? -0.936 -55.561 -24.249 1.00 31.90 167 ALA B N 1
ATOM 2703 C CA . ALA B 1 169 ? -1.297 -56.780 -24.988 1.00 32.72 167 ALA B CA 1
ATOM 2704 C C . ALA B 1 169 ? -2.553 -56.542 -25.827 1.00 31.67 167 ALA B C 1
ATOM 2705 O O . ALA B 1 169 ? -2.632 -57.028 -26.966 1.00 36.70 167 ALA B O 1
ATOM 2707 N N . ALA B 1 170 ? -3.515 -55.793 -25.284 1.00 27.93 168 ALA B N 1
ATOM 2708 C CA . ALA B 1 170 ? -4.722 -55.434 -26.036 1.00 26.90 168 ALA B CA 1
ATOM 2709 C C . ALA B 1 170 ? -4.399 -54.507 -27.173 1.00 27.26 168 ALA B C 1
ATOM 2710 O O . ALA B 1 170 ? -5.028 -54.533 -28.239 1.00 25.61 168 ALA B O 1
ATOM 2712 N N . VAL B 1 171 ? -3.413 -53.651 -26.944 1.00 28.57 169 VAL B N 1
ATOM 2713 C CA . VAL B 1 171 ? -2.946 -52.779 -28.003 1.00 27.32 169 VAL B CA 1
ATOM 2714 C C . VAL B 1 171 ? -2.361 -53.612 -29.129 1.00 28.38 169 VAL B C 1
ATOM 2715 O O . VAL B 1 171 ? -2.735 -53.444 -30.309 1.00 28.55 169 VAL B O 1
ATOM 2719 N N . ASP B 1 172 ? -1.509 -54.562 -28.764 1.00 29.73 170 ASP B N 1
ATOM 2720 C CA . ASP B 1 172 ? -0.845 -55.403 -29.760 1.00 32.00 170 ASP B CA 1
ATOM 2721 C C . ASP B 1 172 ? -1.888 -56.033 -30.661 1.00 32.90 170 ASP B C 1
ATOM 2722 O O . ASP B 1 172 ? -1.799 -55.901 -31.869 1.00 36.31 170 ASP B O 1
ATOM 2727 N N . GLU B 1 173 ? -2.905 -56.665 -30.067 1.00 35.60 171 GLU B N 1
ATOM 2728 C CA . GLU B 1 173 ? -3.966 -57.339 -30.834 1.00 32.35 171 GLU B CA 1
ATOM 2729 C C . GLU B 1 173 ? -4.808 -56.353 -31.607 1.00 30.31 171 GLU B C 1
ATOM 2730 O O . GLU B 1 173 ? -5.125 -56.613 -32.771 1.00 33.84 171 GLU B O 1
ATOM 2736 N N . SER B 1 174 ? -5.182 -55.225 -30.999 1.00 28.04 172 SER B N 1
ATOM 2737 C CA . SER B 1 174 ? -5.947 -54.226 -31.749 1.00 27.94 172 SER B CA 1
ATOM 2738 C C . SER B 1 174 ? -5.194 -53.873 -33.004 1.00 27.81 172 SER B C 1
ATOM 2739 O O . SER B 1 174 ? -5.789 -53.769 -34.059 1.00 25.10 172 SER B O 1
ATOM 2742 N N . VAL B 1 175 ? -3.875 -53.684 -32.887 1.00 29.99 173 VAL B N 1
ATOM 2743 C CA . VAL B 1 175 ? -3.066 -53.334 -34.068 1.00 30.69 173 VAL B CA 1
ATOM 2744 C C . VAL B 1 175 ? -3.085 -54.423 -35.115 1.00 29.68 173 VAL B C 1
ATOM 2745 O O . VAL B 1 175 ? -3.410 -54.144 -36.269 1.00 28.75 173 VAL B O 1
ATOM 2749 N N . ARG B 1 176 ? -2.785 -55.654 -34.714 1.00 31.38 174 ARG B N 1
ATOM 2750 C CA . ARG B 1 176 ? -2.944 -56.785 -35.621 1.00 36.51 174 ARG B CA 1
ATOM 2751 C C . ARG B 1 176 ? -4.329 -56.832 -36.277 1.00 35.60 174 ARG B C 1
ATOM 2752 O O . ARG B 1 176 ? -4.418 -57.166 -37.442 1.00 38.35 174 ARG B O 1
ATOM 2758 N N . CYS B 1 177 ? -5.408 -56.522 -35.565 1.00 34.45 175 CYS B N 1
ATOM 2759 C CA . CYS B 1 177 ? -6.725 -56.608 -36.214 1.00 35.03 175 CYS B CA 1
ATOM 2760 C C . CYS B 1 177 ? -6.952 -55.481 -37.208 1.00 33.85 175 CYS B C 1
ATOM 2761 O O . CYS B 1 177 ? -7.688 -55.629 -38.203 1.00 33.21 175 CYS B O 1
ATOM 2764 N N . LEU B 1 178 ? -6.336 -54.343 -36.947 1.00 33.14 176 LEU B N 1
ATOM 2765 C CA . LEU B 1 178 ? -6.421 -53.254 -37.895 1.00 32.90 176 LEU B CA 1
ATOM 2766 C C . LEU B 1 178 ? -5.661 -53.605 -39.192 1.00 33.73 176 LEU B C 1
ATOM 2767 O O . LEU B 1 178 ? -6.105 -53.283 -40.296 1.00 31.69 176 LEU B O 1
ATOM 2772 N N . GLU B 1 179 ? -4.535 -54.282 -39.064 1.00 35.18 177 GLU B N 1
ATOM 2773 C CA . GLU B 1 179 ? -3.849 -54.767 -40.256 1.00 39.97 177 GLU B CA 1
ATOM 2774 C C . GLU B 1 179 ? -4.769 -55.680 -41.091 1.00 39.80 177 GLU B C 1
ATOM 2775 O O . GLU B 1 179 ? -5.009 -55.416 -42.279 1.00 42.23 177 GLU B O 1
ATOM 2781 N N . ILE B 1 180 ? -5.315 -56.715 -40.457 1.00 35.17 178 ILE B N 1
ATOM 2782 C CA . ILE B 1 180 ? -6.244 -57.611 -41.112 1.00 33.63 178 ILE B CA 1
ATOM 2783 C C . ILE B 1 180 ? -7.374 -56.821 -41.754 1.00 35.95 178 ILE B C 1
ATOM 2784 O O . ILE B 1 180 ? -7.802 -57.112 -42.876 1.00 35.95 178 ILE B O 1
ATOM 2789 N N . LEU B 1 181 ? -7.853 -55.800 -41.063 1.00 37.12 179 LEU B N 1
ATOM 2790 C CA . LEU B 1 181 ? -8.901 -54.987 -41.641 1.00 37.49 179 LEU B CA 1
ATOM 2791 C C . LEU B 1 181 ? -8.451 -54.455 -43.000 1.00 40.20 179 LEU B C 1
ATOM 2792 O O . LEU B 1 181 ? -9.176 -54.562 -44.006 1.00 39.91 179 LEU B O 1
ATOM 2797 N N . MET B 1 182 ? -7.239 -53.917 -43.034 1.00 41.44 180 MET B N 1
ATOM 2798 C CA . MET B 1 182 ? -6.715 -53.294 -44.249 1.00 43.91 180 MET B CA 1
ATOM 2799 C C . MET B 1 182 ? -6.370 -54.320 -45.321 1.00 45.36 180 MET B C 1
ATOM 2800 O O . MET B 1 182 ? -6.749 -54.141 -46.475 1.00 48.99 180 MET B O 1
ATOM 2805 N N . LYS B 1 183 ? -5.659 -55.382 -44.943 1.00 44.78 181 LYS B N 1
ATOM 2806 C CA . LYS B 1 183 ? -5.310 -56.461 -45.879 1.00 45.25 181 LYS B CA 1
ATOM 2807 C C . LYS B 1 183 ? -6.498 -57.331 -46.344 1.00 42.30 181 LYS B C 1
ATOM 2808 O O . LYS B 1 183 ? -6.646 -57.594 -47.537 1.00 41.71 181 LYS B O 1
ATOM 2814 N N . ASP B 1 184 ? -7.335 -57.769 -45.410 1.00 39.65 182 ASP B N 1
ATOM 2815 C CA . ASP B 1 184 ? -8.288 -58.839 -45.665 1.00 38.52 182 ASP B CA 1
ATOM 2816 C C . ASP B 1 184 ? -9.758 -58.454 -45.542 1.00 39.44 182 ASP B C 1
ATOM 2817 O O . ASP B 1 184 ? -10.632 -59.284 -45.782 1.00 43.42 182 ASP B O 1
ATOM 2822 N N . GLY B 1 185 ? -10.051 -57.204 -45.183 1.00 40.36 183 GLY B N 1
ATOM 2823 C CA . GLY B 1 185 ? -11.442 -56.756 -45.059 1.00 38.26 183 GLY B CA 1
ATOM 2824 C C . GLY B 1 185 ? -11.977 -56.689 -43.636 1.00 37.92 183 GLY B C 1
ATOM 2825 O O . GLY B 1 185 ? -11.465 -57.331 -42.727 1.00 35.86 183 GLY B O 1
A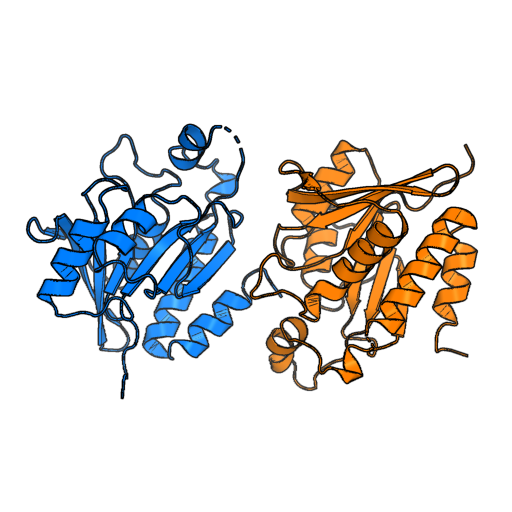TOM 2826 N N . LEU B 1 186 ? -13.009 -55.876 -43.460 1.00 39.08 184 LEU B N 1
ATOM 2827 C CA . LEU B 1 186 ? -13.698 -55.698 -42.179 1.00 43.52 184 LEU B CA 1
ATOM 2828 C C . LEU B 1 186 ? -14.073 -57.034 -41.540 1.00 46.37 184 LEU B C 1
ATOM 2829 O O . LEU B 1 186 ? -13.759 -57.290 -40.376 1.00 50.90 184 LEU B O 1
ATOM 2834 N N . THR B 1 187 ? -14.729 -57.889 -42.311 1.00 44.73 185 THR B N 1
ATOM 2835 C CA . THR B 1 187 ? -15.317 -59.085 -41.760 1.00 44.21 185 THR B CA 1
ATOM 2836 C C . THR B 1 187 ? -14.292 -59.924 -41.016 1.00 42.54 185 THR B C 1
ATOM 2837 O O . THR B 1 187 ? -14.576 -60.411 -39.928 1.00 49.19 185 THR B O 1
ATOM 2841 N N . LYS B 1 188 ? -13.112 -60.102 -41.592 1.00 43.00 186 LYS B N 1
ATOM 2842 C CA . LYS B 1 188 ? -12.087 -60.950 -40.976 1.00 44.81 186 LYS B CA 1
ATOM 2843 C C . LYS B 1 188 ? -11.495 -60.282 -39.732 1.00 42.22 186 LYS B C 1
ATOM 2844 O O . LYS B 1 188 ? -11.258 -60.945 -38.711 1.00 41.65 186 LYS B O 1
ATOM 2850 N N . ALA B 1 189 ? -11.251 -58.976 -39.823 1.00 36.65 187 ALA B N 1
ATOM 2851 C CA . ALA B 1 189 ? -10.841 -58.200 -38.664 1.00 34.33 187 ALA B CA 1
ATOM 2852 C C . ALA B 1 189 ? -11.882 -58.308 -37.538 1.00 34.03 187 ALA B C 1
ATOM 2853 O O . ALA B 1 189 ? -11.515 -58.504 -36.379 1.00 35.82 187 ALA B O 1
ATOM 2855 N N . GLN B 1 190 ? -13.166 -58.170 -37.880 1.00 32.37 188 GLN B N 1
ATOM 2856 C CA . GLN B 1 190 ? -14.246 -58.261 -36.892 1.00 34.66 188 GLN B CA 1
ATOM 2857 C C . GLN B 1 190 ? -14.290 -59.635 -36.223 1.00 36.54 188 GLN B C 1
ATOM 2858 O O . GLN B 1 190 ? -14.306 -59.709 -34.987 1.00 35.23 188 GLN B O 1
ATOM 2864 N N . ASN B 1 191 ? -14.267 -60.703 -37.039 1.00 36.13 189 ASN B N 1
ATOM 2865 C CA . ASN B 1 191 ? -14.227 -62.068 -36.531 1.00 38.20 189 ASN B CA 1
ATOM 2866 C C . ASN B 1 191 ? -13.117 -62.309 -35.538 1.00 36.53 189 ASN B C 1
ATOM 2867 O O . ASN B 1 191 ? -13.348 -62.923 -34.517 1.00 39.96 189 ASN B O 1
ATOM 2872 N N . ARG B 1 192 ? -11.913 -61.840 -35.827 1.00 34.16 190 ARG B N 1
ATOM 2873 C CA . ARG B 1 192 ? -10.775 -62.166 -34.971 1.00 33.33 190 ARG B CA 1
ATOM 2874 C C . ARG B 1 192 ? -10.945 -61.449 -33.633 1.00 33.00 190 ARG B C 1
ATOM 2875 O O . ARG B 1 192 ? -10.681 -62.021 -32.568 1.00 32.92 190 ARG B O 1
ATOM 2883 N N . LEU B 1 193 ? -11.392 -60.199 -33.689 1.00 30.54 191 LEU B N 1
ATOM 2884 C CA . LEU B 1 193 ? -11.487 -59.415 -32.484 1.00 31.14 191 LEU B CA 1
ATOM 2885 C C . LEU B 1 193 ? -12.655 -59.845 -31.595 1.00 32.15 191 LEU B C 1
ATOM 2886 O O . LEU B 1 193 ? -12.579 -59.779 -30.372 1.00 30.62 191 LEU B O 1
ATOM 2891 N N . HIS B 1 194 ? -13.721 -60.322 -32.216 1.00 36.01 192 HIS B N 1
ATOM 2892 C CA . HIS B 1 194 ? -14.878 -60.807 -31.485 1.00 36.52 192 HIS B CA 1
ATOM 2893 C C . HIS B 1 194 ? -14.527 -62.056 -30.669 1.00 33.97 192 HIS B C 1
ATOM 2894 O O . HIS B 1 194 ? -15.021 -62.265 -29.564 1.00 33.23 192 HIS B O 1
ATOM 2901 N N . THR B 1 195 ? -13.621 -62.864 -31.192 1.00 32.99 193 THR B N 1
ATOM 2902 C CA . THR B 1 195 ? -13.229 -64.059 -30.493 1.00 31.64 193 THR B CA 1
ATOM 2903 C C . THR B 1 195 ? -12.124 -63.781 -29.506 1.00 29.52 193 THR B C 1
ATOM 2904 O O . THR B 1 195 ? -11.910 -64.557 -28.587 1.00 29.21 193 THR B O 1
ATOM 2908 N N . PHE B 1 196 ? -11.403 -62.687 -29.692 1.00 27.26 194 PHE B N 1
ATOM 2909 C CA . PHE B 1 196 ? -10.327 -62.361 -28.804 1.00 26.87 194 PHE B CA 1
ATOM 2910 C C . PHE B 1 196 ? -10.812 -62.477 -27.363 1.00 28.40 194 PHE B C 1
ATOM 2911 O O . PHE B 1 196 ? -11.795 -61.849 -26.972 1.00 28.83 194 PHE B O 1
ATOM 2919 N N . LYS B 1 197 ? -10.163 -63.313 -26.579 1.00 28.86 195 LYS B N 1
ATOM 2920 C CA . LYS B 1 197 ? -10.577 -63.509 -25.194 1.00 30.28 195 LYS B CA 1
ATOM 2921 C C . LYS B 1 197 ? -11.954 -64.121 -24.961 1.00 28.78 195 LYS B C 1
ATOM 2922 O O . LYS B 1 197 ? -12.291 -64.399 -23.822 1.00 28.14 195 LYS B O 1
ATOM 2928 N N . ALA B 1 198 ? -12.730 -64.361 -26.012 1.00 28.25 196 ALA B N 1
ATOM 2929 C CA . ALA B 1 198 ? -14.090 -64.845 -25.851 1.00 30.88 196 ALA B CA 1
ATOM 2930 C C . ALA B 1 198 ? -14.249 -66.354 -26.073 1.00 33.10 196 ALA B C 1
ATOM 2931 O O . ALA B 1 198 ? -15.339 -66.896 -25.795 1.00 33.54 196 ALA B O 1
ATOM 2933 N N . GLU B 1 199 ? -13.253 -67.016 -26.619 1.00 34.24 197 GLU B N 1
ATOM 2934 C CA . GLU B 1 199 ? -13.313 -68.444 -26.831 1.00 37.18 197 GLU B CA 1
ATOM 2935 C C . GLU B 1 199 ? -11.986 -69.066 -27.101 1.00 34.39 197 GLU B C 1
ATOM 2936 O O . GLU B 1 199 ? -11.014 -68.377 -27.222 1.00 34.98 197 GLU B O 1
#

B-factor: mean 38.61, std 11.05, range [15.28, 91.99]

Sequence (388 aa):
MVSQPIKLLVGLANPGPEYAKTRHNAGAWVVEELARIHNVTLKNEPKFFGLTGRLLINSQELRVLIPTTFANLSGKAIAALANFYQIKPEEIMVAHDELDLPPGVAKFKQGGGHGGHNGLKDTISKLGNNKEFYRLRLGIGHPKVAGYVLGKAPAKEQELDAAVDESVRCLEILMKDGLTKAQNRLHTFKAEMVSQPIKLLVGLANPGPEYAKTRHNAGAWVVEELARIHNVTLKNEPKFFGLTGRLLINSQELRVLIPTTFANLSGKAIAALANFYQIKPEEIMVAHDELDLPPGVAKFKQGGGHGGHNGLKDTISKLGNNKEFYRLRLGIGHPGHKDKVAGYVLGKAPAKEQELDAAVDESVRCLEILMKDGLTKAQNRLHTFKAE